Protein AF-A0A968SV00-F1 (afdb_monomer)

Radius of gyration: 32.68 Å; Cα contacts (8 Å, |Δi|>4): 936; chains: 1; bounding box: 78×50×106 Å

Mean predicted aligned error: 17.75 Å

pLDDT: mean 80.09, std 21.97, range [22.52, 98.06]

Foldseek 3Di:
DLLQLLLLLLVLLLQQQLQLVLCCLAVFLLVSLLVLLVQLLVLLVQQLVDPDPVSSSVSSSSNSNSVNNLVSVLVLLVLVDDPVCSVVSVVVVVLVVLVCLQVLLQVQLVLCVVPNSRSSNVSSVVSVVVSVCSVPPNDTSADNVRGDPDDRDRDSCPLQVLQPDDLLSVLLLLLLLLLLLLVLQCVSCVVVLCCVQPVDDSNNRSVLSNLLSVLLCCQQVPVQVVVCVPQHLLRLQLVLLLQLLVLLQVVLVDNHDVVNNVSSSSNSNSCSRNVVSSLVVSQVLDDPVSSVSNVSSSVSSSSVSSNNNNVVSVVCCVPVHSSVSSNSSSVSSVSSSVSSCVSCVQVVLVVVLVVVCVVVVAHWDDDPSHIDGPPFWDKDWDFDDDDPDDPDGDTDIDTDGDDDDPDDPDDDDDDDDDDDDDDDDDDDPPPPPPDPDPAQQDDQFDKDWDDWDWDQDPLGIWIWIWIQGPRRDTKIKTWFAQQQVDAAAEEEAEDECCCCPVVDLLDCRNVLVVVQSNVNVVVRGYMYIYHPQYPLNPDDVLNVQLVVVVVVPDASCRSCVVVVHHSHDDACSNVLNVCVVSNQQEHQYAFQAPVNVVRNVSNRRHHPHDHYRDDDRDPNHPRVVVCCVPPGVGD

Secondary structure (DSSP, 8-state):
-HHHHHHHHHHHHHHHHHHHHHHHHHH-HHHHHHHHHHHHHHHHHHHHT--SHHHHHHHHHHHHHH--HHHHHHHHHHHHS-TTTHHHHHHHHHHHHHHHHHHHHHHHHHHHTT-TTHHHHHHHHHHHHHHHHHHHT----S-GGGS--S-----TTGGGGGG---HHHHHHHHHHHHHHHHHHHHHHHHHHHHHHHH---HHHHHHHHHHHHHHHIIIIIIIHHHHHHHH-HHHHHHHHHHHHHHHHHHHTT-SSGGGHHHHHHHHHHHHHHHHHHHHHHHHTTS-HHHHHHHHHHHHHHHHHHHHHHHHHHHHHHHHH-TTHHHHHHHHHHHHHHHHHHHHHHHHHHHHHHHHHHHHTTS--EEETTEEE-TTS--EEE------SS-------EEE---S--------------------------------S-----PPPPP-EEEEEEEEEETTEEEEEEEEE-TT--EEEEEEES-TTSS--EEEEEE--HHHHTS--TTSSHHHHHHHHHHHHHHTSSEEEEEE--GGGGT-HHHHHHHHHHHTTT--HHHHHHHTT--S-----HHHHHHHHHTT--EEEEE-S-THHHHHHHHTT-EEEEEE-------TTTHHHHHHHHHHH---

Solvent-accessible surface area (backbone atoms only — not comparable to full-atom values): 33704 Å² total; per-residue (Å²): 108,67,13,53,54,53,12,42,22,34,46,30,24,48,59,29,40,36,40,49,52,36,45,21,44,46,73,20,31,45,63,44,36,45,50,17,34,50,35,36,21,52,15,22,44,43,39,35,68,43,89,48,70,65,43,40,49,51,16,39,36,43,25,11,51,22,56,41,43,64,62,35,51,52,49,38,48,54,61,74,36,54,86,89,46,33,67,61,52,53,46,52,54,52,52,52,51,42,49,47,52,19,49,49,36,35,51,35,11,58,36,36,74,81,34,81,43,44,30,30,44,52,51,18,51,54,29,51,50,50,39,53,45,47,72,77,70,53,70,76,58,53,57,82,89,77,36,56,85,70,83,72,47,62,66,60,64,65,34,54,64,48,61,71,68,58,74,46,56,51,23,44,52,49,16,53,46,31,39,44,24,25,50,32,14,46,69,61,41,45,65,59,35,39,29,76,76,62,71,44,54,62,47,56,48,7,52,52,37,24,50,50,20,53,38,35,47,49,24,51,71,48,45,36,74,63,44,42,84,75,61,35,44,69,54,37,21,48,51,12,26,50,44,23,14,52,30,29,43,49,60,45,67,62,91,50,73,76,61,50,56,64,36,47,46,40,32,30,44,8,48,36,34,16,55,60,23,48,50,48,61,60,49,75,75,41,61,80,91,49,35,63,44,36,51,48,13,49,52,52,54,51,41,50,21,40,30,48,13,12,36,54,25,38,55,36,29,77,73,72,32,66,44,46,40,33,40,50,23,11,51,34,18,44,50,14,30,50,33,36,49,51,25,47,55,65,50,43,62,52,51,55,50,54,48,50,29,61,73,62,79,39,82,60,49,70,63,99,88,45,77,47,67,79,87,75,73,60,74,53,79,65,88,75,86,75,74,100,84,70,100,71,88,80,88,58,85,45,83,65,83,92,74,98,68,98,72,84,79,83,77,84,85,83,85,86,83,84,84,87,86,92,85,87,79,75,91,75,82,73,76,76,75,76,74,79,82,78,80,68,70,50,83,67,48,68,66,41,84,75,50,75,47,80,43,81,50,100,57,46,71,28,43,36,34,38,29,28,40,86,85,70,47,68,30,39,38,38,35,22,72,60,41,58,82,54,72,18,42,31,32,80,39,62,37,40,66,57,19,66,74,67,62,38,60,63,51,62,57,24,65,47,49,56,52,46,49,39,50,30,45,75,67,45,32,8,37,38,36,45,37,79,32,27,57,46,45,64,30,64,69,52,40,53,52,29,48,58,39,33,77,74,71,39,52,80,58,56,20,26,51,77,69,75,41,71,87,66,61,69,79,53,50,60,58,38,30,52,32,50,74,61,56,35,53,44,28,30,35,46,44,37,54,56,66,62,54,58,46,31,46,35,51,61,34,42,76,79,39,80,37,80,66,84,74,87,77,48,95,65,17,41,65,58,53,48,48,38,36,78,75,60,63,30,112

Structure (mmCIF, N/CA/C/O backbone):
data_AF-A0A968SV00-F1
#
_entry.id   AF-A0A968SV00-F1
#
loop_
_atom_site.group_PDB
_atom_site.id
_atom_site.type_symbol
_atom_site.label_atom_id
_atom_site.label_alt_id
_atom_site.label_comp_id
_atom_site.label_asym_id
_atom_site.label_entity_id
_atom_site.label_seq_id
_atom_site.pdbx_PDB_ins_code
_atom_site.Cartn_x
_atom_site.Cartn_y
_atom_site.Cartn_z
_atom_site.occupancy
_atom_site.B_iso_or_equiv
_atom_site.auth_seq_id
_atom_site.auth_comp_id
_atom_site.auth_asym_id
_atom_site.auth_atom_id
_atom_site.pdbx_PDB_model_num
ATOM 1 N N . MET A 1 1 ? 19.366 12.261 -17.618 1.00 84.19 1 MET A N 1
ATOM 2 C CA . MET A 1 1 ? 18.112 12.458 -18.415 1.00 84.19 1 MET A CA 1
ATOM 3 C C . MET A 1 1 ? 17.084 11.334 -18.257 1.00 84.19 1 MET A C 1
ATOM 5 O O . MET A 1 1 ? 15.920 11.639 -18.031 1.00 84.19 1 MET A O 1
ATOM 9 N N . VAL A 1 2 ? 17.477 10.057 -18.345 1.00 86.94 2 VAL A N 1
ATOM 10 C CA . VAL A 1 2 ? 16.567 8.893 -18.211 1.00 86.94 2 VAL A CA 1
ATOM 11 C C . VAL A 1 2 ? 15.715 8.939 -16.932 1.00 86.94 2 VAL A C 1
ATOM 13 O O . VAL A 1 2 ? 14.508 8.701 -16.981 1.00 86.94 2 VAL A O 1
ATOM 16 N N . GLY A 1 3 ? 16.311 9.345 -15.805 1.00 90.25 3 GLY A N 1
ATOM 17 C CA . GLY A 1 3 ? 15.590 9.536 -14.542 1.00 90.25 3 GLY A CA 1
ATOM 18 C C . GLY A 1 3 ? 14.459 10.572 -14.611 1.00 90.25 3 GLY A C 1
ATOM 19 O O . GLY A 1 3 ? 13.399 10.350 -14.037 1.00 90.25 3 GLY A O 1
ATOM 20 N N . LEU A 1 4 ? 14.630 11.664 -15.368 1.00 92.38 4 LEU A N 1
ATOM 21 C CA . LEU A 1 4 ? 13.590 12.689 -15.549 1.00 92.38 4 LEU A CA 1
ATOM 22 C C . LEU A 1 4 ? 12.418 12.168 -16.389 1.00 92.38 4 LEU A C 1
ATOM 24 O O . LEU A 1 4 ? 11.268 12.430 -16.054 1.00 92.38 4 LEU A O 1
ATOM 28 N N . ILE A 1 5 ? 12.700 11.402 -17.448 1.00 92.12 5 ILE A N 1
ATOM 29 C CA . ILE A 1 5 ? 11.658 10.778 -18.280 1.00 92.12 5 ILE A CA 1
ATOM 30 C C . ILE A 1 5 ? 10.874 9.748 -17.457 1.00 92.12 5 ILE A C 1
ATOM 32 O O . ILE A 1 5 ? 9.647 9.740 -17.488 1.00 92.12 5 ILE A O 1
ATOM 36 N N . SER A 1 6 ? 11.567 8.931 -16.660 1.00 89.94 6 SER A N 1
ATOM 37 C CA . SER A 1 6 ? 10.924 7.952 -15.772 1.00 89.94 6 SER A CA 1
ATOM 38 C C . SER A 1 6 ? 10.020 8.635 -14.735 1.00 89.94 6 SER A C 1
ATOM 40 O O . SER A 1 6 ? 8.899 8.195 -14.487 1.00 89.94 6 SER A O 1
ATOM 42 N N . ALA A 1 7 ? 10.476 9.757 -14.172 1.00 94.19 7 ALA A N 1
ATOM 43 C CA . ALA A 1 7 ? 9.696 10.548 -13.226 1.00 94.19 7 ALA A CA 1
ATOM 44 C C . ALA A 1 7 ? 8.492 11.251 -13.871 1.00 94.19 7 ALA A C 1
ATOM 46 O O . ALA A 1 7 ? 7.467 11.418 -13.211 1.00 94.19 7 ALA A O 1
ATOM 47 N N . LEU A 1 8 ? 8.585 11.637 -15.150 1.00 95.44 8 LEU A N 1
ATOM 48 C CA . LEU A 1 8 ? 7.482 12.255 -15.888 1.00 95.44 8 LEU A CA 1
ATOM 49 C C . LEU A 1 8 ? 6.269 11.322 -15.971 1.00 95.44 8 LEU A C 1
ATOM 51 O O . LEU A 1 8 ? 5.153 11.772 -15.714 1.00 95.44 8 LEU A O 1
ATOM 55 N N . TYR A 1 9 ? 6.487 10.033 -16.256 1.00 92.69 9 TYR A N 1
ATOM 56 C CA . TYR A 1 9 ? 5.425 9.021 -16.227 1.00 92.69 9 TYR A CA 1
ATOM 57 C C . TYR A 1 9 ? 4.714 9.005 -14.867 1.00 92.69 9 TYR A C 1
ATOM 59 O O . TYR A 1 9 ? 3.499 9.196 -14.788 1.00 92.69 9 TYR A O 1
ATOM 67 N N . ALA A 1 10 ? 5.486 8.843 -13.786 1.00 92.56 10 ALA A N 1
ATOM 68 C CA . ALA A 1 10 ? 4.953 8.740 -12.430 1.00 92.56 10 ALA A CA 1
ATOM 69 C C . ALA A 1 10 ? 4.237 10.026 -11.984 1.00 92.56 10 ALA A C 1
ATOM 71 O O . ALA A 1 10 ? 3.213 9.962 -11.306 1.00 92.56 10 ALA A O 1
ATOM 72 N N . LEU A 1 11 ? 4.740 11.195 -12.393 1.00 93.94 11 LEU A N 1
ATOM 73 C CA . LEU A 1 11 ? 4.133 12.492 -12.101 1.00 93.94 11 LEU A CA 1
ATOM 74 C C . LEU A 1 11 ? 2.782 12.649 -12.801 1.00 93.94 11 LEU A C 1
ATOM 76 O O . LEU A 1 11 ? 1.798 13.029 -12.165 1.00 93.94 11 LEU A O 1
ATOM 80 N N . MET A 1 12 ? 2.724 12.339 -14.097 1.00 95.06 12 MET A N 1
ATOM 81 C CA . MET A 1 12 ? 1.482 12.409 -14.865 1.00 95.06 12 MET A CA 1
ATOM 82 C C . MET A 1 12 ? 0.443 11.423 -14.330 1.00 95.06 12 MET A C 1
ATOM 84 O O . MET A 1 12 ? -0.716 11.797 -14.145 1.00 95.06 12 MET A O 1
ATOM 88 N N . GLN A 1 13 ? 0.869 10.208 -13.976 1.00 91.88 13 GLN A N 1
ATOM 89 C CA . GLN A 1 13 ? 0.007 9.213 -13.344 1.00 91.88 13 GLN A CA 1
ATOM 90 C C . GLN A 1 13 ? -0.505 9.681 -11.976 1.00 91.88 13 GLN A C 1
ATOM 92 O O . GLN A 1 13 ? -1.695 9.553 -11.695 1.00 91.88 13 GLN A O 1
ATOM 97 N N . PHE A 1 14 ? 0.353 10.266 -11.137 1.00 89.44 14 PHE A N 1
ATOM 98 C CA . PHE A 1 14 ? -0.031 10.786 -9.822 1.00 89.44 14 PHE A CA 1
ATOM 99 C C . PHE A 1 14 ? -1.095 11.890 -9.914 1.00 89.44 14 PHE A C 1
ATOM 101 O O . PHE A 1 14 ? -2.036 11.907 -9.120 1.00 89.44 14 PHE A O 1
ATOM 108 N N . ILE A 1 15 ? -0.982 12.782 -10.904 1.00 90.19 15 ILE A N 1
ATOM 109 C CA . ILE A 1 15 ? -1.956 13.857 -11.147 1.00 90.19 15 ILE A CA 1
ATOM 110 C C . ILE A 1 15 ? -3.265 13.299 -11.728 1.00 90.19 15 ILE A C 1
ATOM 112 O O . ILE A 1 15 ? -4.352 13.718 -11.325 1.00 90.19 15 ILE A O 1
ATOM 116 N N . ALA A 1 16 ? -3.186 12.353 -12.668 1.00 91.62 16 ALA A N 1
ATOM 117 C CA . ALA A 1 16 ? -4.355 11.836 -13.378 1.00 91.62 16 ALA A CA 1
ATOM 118 C C . ALA A 1 16 ? -5.149 10.779 -12.584 1.00 91.62 16 ALA A C 1
ATOM 120 O O . ALA A 1 16 ? -6.364 10.665 -12.767 1.00 91.62 16 ALA A O 1
ATOM 121 N N . ALA A 1 17 ? -4.505 10.033 -11.679 1.00 88.06 17 ALA A N 1
ATOM 122 C CA . ALA A 1 17 ? -5.105 8.893 -10.980 1.00 88.06 17 ALA A CA 1
ATOM 123 C C . ALA A 1 17 ? -6.422 9.202 -10.230 1.00 88.06 17 ALA A C 1
ATOM 125 O O . ALA A 1 17 ? -7.372 8.435 -10.411 1.00 88.06 17 ALA A O 1
ATOM 126 N N . PRO A 1 18 ? -6.561 10.299 -9.448 1.00 86.62 18 PRO A N 1
ATOM 127 C CA . PRO A 1 18 ? -7.830 10.625 -8.778 1.00 86.62 18 PRO A CA 1
ATOM 128 C C . PRO A 1 18 ? -8.979 10.849 -9.769 1.00 86.62 18 PRO A C 1
ATOM 130 O O . PRO A 1 18 ? -10.105 10.381 -9.564 1.00 86.62 18 PRO A O 1
ATOM 133 N N . THR A 1 19 ? -8.665 11.513 -10.883 1.00 90.88 19 THR A N 1
ATOM 134 C CA . THR A 1 19 ? -9.620 11.804 -11.953 1.00 90.88 19 THR A CA 1
ATOM 135 C C . THR A 1 19 ? -10.058 10.517 -12.641 1.00 90.88 19 THR A C 1
ATOM 137 O O . THR A 1 19 ? -11.257 10.298 -12.801 1.00 90.88 19 THR A O 1
ATOM 140 N N . ILE A 1 20 ? -9.120 9.628 -12.987 1.00 91.06 20 ILE A N 1
ATOM 141 C CA . ILE A 1 20 ? -9.432 8.331 -13.606 1.00 91.06 20 ILE A CA 1
ATOM 142 C C . ILE A 1 20 ? -10.271 7.455 -12.667 1.00 91.06 20 ILE A C 1
ATOM 144 O O . ILE A 1 20 ? -11.261 6.869 -13.106 1.00 91.06 20 ILE A O 1
ATOM 148 N N . GLY A 1 21 ? -9.934 7.408 -11.374 1.00 88.44 21 GLY A N 1
ATOM 149 C CA . GLY A 1 21 ? -10.729 6.689 -10.373 1.00 88.44 21 GLY A CA 1
ATOM 150 C C . GLY A 1 21 ? -12.166 7.212 -10.297 1.00 88.44 21 GLY A C 1
ATOM 151 O O . GLY A 1 21 ? -13.117 6.443 -10.411 1.00 88.44 21 GLY A O 1
ATOM 152 N N . SER A 1 22 ? -12.329 8.536 -10.236 1.00 88.69 22 SER A N 1
ATOM 153 C CA . SER A 1 22 ? -13.651 9.175 -10.205 1.00 88.69 22 SER A CA 1
ATOM 154 C C . SER A 1 22 ? -14.448 8.953 -11.496 1.00 88.69 22 SER A C 1
ATOM 156 O O . SER A 1 22 ? -15.664 8.757 -11.456 1.00 88.69 22 SER A O 1
ATOM 158 N N . LEU A 1 23 ? -13.780 8.969 -12.654 1.00 92.12 23 LEU A N 1
ATOM 159 C CA . LEU A 1 23 ? -14.398 8.634 -13.939 1.00 92.12 23 LEU A CA 1
ATOM 160 C C . LEU A 1 23 ? -14.860 7.175 -13.960 1.00 92.12 23 LEU A C 1
ATOM 162 O O . LEU A 1 23 ? -15.952 6.897 -14.451 1.00 92.12 23 LEU A O 1
ATOM 166 N N . SER A 1 24 ? -14.067 6.264 -13.397 1.00 93.19 24 SER A N 1
ATOM 167 C CA . SER A 1 24 ? -14.391 4.839 -13.278 1.00 93.19 24 SER A CA 1
ATOM 168 C C . SER A 1 24 ? -15.614 4.606 -12.386 1.00 93.19 24 SER A C 1
ATOM 170 O O . SER A 1 24 ? -16.513 3.851 -12.756 1.00 93.19 24 SER A O 1
ATOM 172 N N . ASP A 1 25 ? -15.719 5.327 -11.265 1.00 89.94 25 ASP A N 1
ATOM 173 C CA . ASP A 1 25 ? -16.900 5.280 -10.389 1.00 89.94 25 ASP A CA 1
ATOM 174 C C . ASP A 1 25 ? -18.167 5.834 -11.067 1.00 89.94 25 ASP A C 1
ATOM 176 O O . ASP A 1 25 ? -19.283 5.422 -10.746 1.00 89.94 25 ASP A O 1
ATOM 180 N N . ARG A 1 26 ? -18.014 6.778 -12.005 1.00 92.00 26 ARG A N 1
ATOM 181 C CA . ARG A 1 26 ? -19.135 7.464 -12.666 1.00 92.00 26 ARG A CA 1
ATOM 182 C C . ARG A 1 26 ? -19.613 6.774 -13.941 1.00 92.00 26 ARG A C 1
ATOM 184 O O . ARG A 1 26 ? -20.815 6.722 -14.197 1.00 92.00 26 ARG A O 1
ATOM 191 N N . PHE A 1 27 ? -18.692 6.293 -14.770 1.00 92.38 27 PHE A N 1
ATOM 192 C CA . PHE A 1 27 ? -18.988 5.740 -16.096 1.00 92.38 27 PHE A CA 1
ATOM 193 C C . PHE A 1 27 ? -18.920 4.210 -16.151 1.00 92.38 27 PHE A C 1
ATOM 195 O O . PHE A 1 27 ? -19.385 3.630 -17.134 1.00 92.38 27 PHE A O 1
ATOM 202 N N . GLY A 1 28 ? -18.440 3.565 -15.086 1.00 92.44 28 GLY A N 1
ATOM 203 C CA . GLY A 1 28 ? -18.233 2.122 -15.014 1.00 92.44 28 GLY A CA 1
ATOM 204 C C . GLY A 1 28 ? -16.760 1.744 -15.157 1.00 92.44 28 GLY A C 1
ATOM 205 O O . GLY A 1 28 ? -15.958 2.495 -15.724 1.00 92.44 28 GLY A O 1
ATOM 206 N N . ARG A 1 29 ? -16.400 0.560 -14.648 1.00 94.00 29 ARG A N 1
ATOM 207 C CA . ARG A 1 29 ? -15.005 0.098 -14.621 1.00 94.00 29 ARG A CA 1
ATOM 208 C C . ARG A 1 29 ? -14.516 -0.241 -16.018 1.00 94.00 29 ARG A C 1
ATOM 210 O O . ARG A 1 29 ? -13.414 0.145 -16.401 1.00 94.00 29 ARG A O 1
ATOM 217 N N . ARG A 1 30 ? -15.344 -0.945 -16.795 1.00 95.50 30 ARG A N 1
ATOM 218 C CA . ARG A 1 30 ? -14.962 -1.462 -18.115 1.00 95.50 30 ARG A CA 1
ATOM 219 C C . ARG A 1 30 ? -14.674 -0.344 -19.136 1.00 95.50 30 ARG A C 1
ATOM 221 O O . ARG A 1 30 ? -13.604 -0.394 -19.740 1.00 95.50 30 ARG A O 1
ATOM 228 N N . PRO A 1 31 ? -15.544 0.666 -19.347 1.00 95.31 31 PRO A N 1
ATOM 229 C CA . PRO A 1 31 ? -15.284 1.744 -20.302 1.00 95.31 31 PRO A CA 1
ATOM 230 C C . PRO A 1 31 ? -14.005 2.520 -19.995 1.00 95.31 31 PRO A C 1
ATOM 232 O O . PRO A 1 31 ? -13.242 2.835 -20.904 1.00 95.31 31 PRO A O 1
ATOM 235 N N . VAL A 1 32 ? -13.747 2.795 -18.714 1.00 95.69 32 VAL A N 1
ATOM 236 C CA . VAL A 1 32 ? -12.552 3.537 -18.297 1.00 95.69 32 VAL A CA 1
ATOM 237 C C . VAL A 1 32 ? -11.294 2.686 -18.441 1.00 95.69 32 VAL A C 1
ATOM 239 O O . VAL A 1 32 ? -10.287 3.189 -18.929 1.00 95.69 32 VAL A O 1
ATOM 242 N N . LEU A 1 33 ? -11.358 1.388 -18.125 1.00 95.00 33 LEU A N 1
ATOM 243 C CA . LEU A 1 33 ? -10.251 0.462 -18.369 1.00 95.00 33 LEU A CA 1
ATOM 244 C C . LEU A 1 33 ? -9.869 0.412 -19.859 1.00 95.00 33 LEU A C 1
ATOM 246 O O . LEU A 1 33 ? -8.690 0.488 -20.195 1.00 95.00 33 LEU A O 1
ATOM 250 N N . LEU A 1 34 ? -10.860 0.326 -20.752 1.00 96.81 34 LEU A N 1
ATOM 251 C CA . LEU A 1 34 ? -10.643 0.327 -22.202 1.00 96.81 34 LEU A CA 1
ATOM 252 C C . LEU A 1 34 ? -10.073 1.658 -22.706 1.00 96.81 34 LEU A C 1
ATOM 254 O O . LEU A 1 34 ? -9.193 1.653 -23.564 1.00 96.81 34 LEU A O 1
ATOM 258 N N . LEU A 1 35 ? -10.535 2.784 -22.157 1.00 96.50 35 LEU A N 1
ATOM 259 C CA . LEU A 1 35 ? -9.995 4.107 -22.473 1.00 96.50 35 LEU A CA 1
ATOM 260 C C . LEU A 1 35 ? -8.520 4.226 -22.062 1.00 96.50 35 LEU A C 1
ATOM 262 O O . LEU A 1 35 ? -7.708 4.707 -22.849 1.00 96.50 35 LEU A O 1
ATOM 266 N N . CYS A 1 36 ? -8.166 3.752 -20.863 1.00 96.44 36 CYS A N 1
ATOM 267 C CA . CYS A 1 36 ? -6.780 3.696 -20.397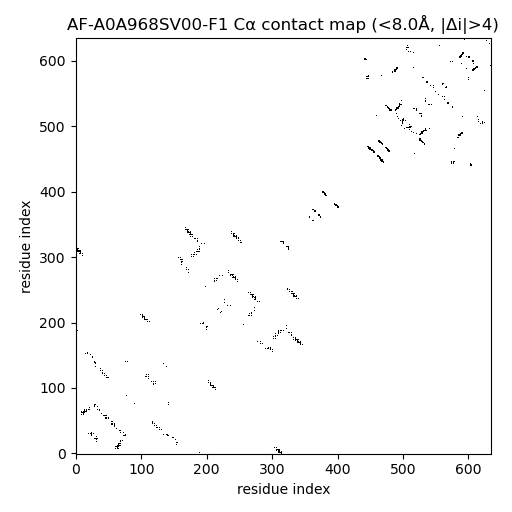 1.00 96.44 36 CYS A CA 1
ATOM 268 C C . CYS A 1 36 ? -5.906 2.843 -21.325 1.00 96.44 36 CYS A C 1
ATOM 270 O O . CYS A 1 36 ? -4.853 3.300 -21.761 1.00 96.44 36 CYS A O 1
ATOM 272 N N . LEU A 1 37 ? -6.370 1.644 -21.698 1.00 96.31 37 LEU A N 1
ATOM 273 C CA . LEU A 1 37 ? -5.648 0.762 -22.623 1.00 96.31 37 LEU A CA 1
ATOM 274 C C . LEU A 1 37 ? -5.472 1.381 -24.017 1.00 96.31 37 LEU A C 1
ATOM 276 O O . LEU A 1 37 ? -4.407 1.230 -24.614 1.00 96.31 37 LEU A O 1
ATOM 280 N N . ALA A 1 38 ? -6.483 2.088 -24.532 1.00 97.25 38 ALA A N 1
ATOM 281 C CA . ALA A 1 38 ? -6.382 2.818 -25.797 1.00 97.25 38 ALA A CA 1
ATOM 282 C C . ALA A 1 38 ? -5.340 3.941 -25.717 1.00 97.25 38 ALA A C 1
ATOM 284 O O . ALA A 1 38 ? -4.516 4.080 -26.619 1.00 97.25 38 ALA A O 1
ATOM 285 N N . GLY A 1 39 ? -5.331 4.684 -24.609 1.00 97.06 39 GLY A N 1
ATOM 286 C CA . GLY A 1 39 ? -4.310 5.682 -24.305 1.00 97.06 39 GLY A CA 1
ATOM 287 C C . GLY A 1 39 ? -2.893 5.114 -24.308 1.00 97.06 39 GLY A C 1
ATOM 288 O O . GLY A 1 39 ? -2.036 5.613 -25.035 1.00 97.06 39 GLY A O 1
ATOM 289 N N . THR A 1 40 ? -2.679 4.016 -23.581 1.00 95.75 40 THR A N 1
ATOM 290 C CA . THR A 1 40 ? -1.401 3.292 -23.534 1.00 95.75 40 THR A CA 1
ATOM 291 C C . THR A 1 40 ? -0.987 2.761 -24.910 1.00 95.75 40 THR A C 1
ATOM 293 O O . THR A 1 40 ? 0.174 2.884 -25.297 1.00 95.75 40 THR A O 1
ATOM 296 N N . ALA A 1 41 ? -1.920 2.221 -25.703 1.00 97.56 41 ALA A N 1
ATOM 297 C CA . ALA A 1 41 ? -1.629 1.780 -27.068 1.00 97.56 41 ALA A CA 1
ATOM 298 C C . ALA A 1 41 ? -1.160 2.948 -27.952 1.00 97.56 41 ALA A C 1
ATOM 300 O O . ALA A 1 41 ? -0.138 2.835 -28.631 1.00 97.56 41 ALA A O 1
ATOM 301 N N . CYS A 1 42 ? -1.862 4.086 -27.910 1.00 98.00 42 CYS A N 1
ATOM 302 C CA . CYS A 1 42 ? -1.456 5.298 -28.620 1.00 98.00 42 CYS A CA 1
ATOM 303 C C . CYS A 1 42 ? -0.082 5.792 -28.155 1.00 98.00 42 CYS A C 1
ATOM 305 O O . CYS A 1 42 ? 0.763 6.096 -28.993 1.00 98.00 42 CYS A O 1
ATOM 307 N N . ALA A 1 43 ? 0.167 5.827 -26.846 1.00 97.75 43 ALA A N 1
ATOM 308 C CA . ALA A 1 43 ? 1.447 6.241 -26.288 1.00 97.75 43 ALA A CA 1
ATOM 309 C C . ALA A 1 43 ? 2.609 5.371 -26.783 1.00 97.75 43 ALA A C 1
ATOM 311 O O . ALA A 1 43 ? 3.619 5.905 -27.239 1.00 97.75 43 ALA A O 1
ATOM 312 N N . TYR A 1 44 ? 2.454 4.046 -26.784 1.00 97.44 44 TYR A N 1
ATOM 313 C CA . TYR A 1 44 ? 3.484 3.143 -27.296 1.00 97.44 44 TYR A CA 1
ATOM 314 C C . TYR A 1 44 ? 3.696 3.248 -28.812 1.00 97.44 44 TYR A C 1
ATOM 316 O O . TYR A 1 44 ? 4.831 3.129 -29.269 1.00 97.44 44 TYR A O 1
ATOM 324 N N . ILE A 1 45 ? 2.649 3.519 -29.599 1.00 97.75 45 ILE A N 1
ATOM 325 C CA . ILE A 1 45 ? 2.799 3.805 -31.037 1.00 97.75 45 ILE A CA 1
ATOM 326 C C . ILE A 1 45 ? 3.615 5.085 -31.237 1.00 97.75 45 ILE A C 1
ATOM 328 O O . ILE A 1 45 ? 4.562 5.090 -32.021 1.00 97.75 45 ILE A O 1
ATOM 332 N N . VAL A 1 46 ? 3.287 6.153 -30.504 1.00 97.62 46 VAL A N 1
ATOM 333 C CA . VAL A 1 46 ? 4.039 7.417 -30.557 1.00 97.62 46 VAL A CA 1
ATOM 334 C C . VAL A 1 46 ? 5.491 7.200 -30.125 1.00 97.62 46 VAL A C 1
ATOM 336 O O . VAL A 1 46 ? 6.392 7.719 -30.775 1.00 97.62 46 VAL A O 1
ATOM 339 N N . LEU A 1 47 ? 5.733 6.387 -29.091 1.00 97.00 47 LEU A N 1
ATOM 340 C CA . LEU A 1 47 ? 7.081 6.031 -28.643 1.00 97.00 47 LEU A CA 1
ATOM 341 C C . LEU A 1 47 ? 7.867 5.269 -29.719 1.00 97.00 47 LEU A C 1
ATOM 343 O O . LEU A 1 47 ? 9.038 5.560 -29.935 1.00 97.00 47 LEU A O 1
ATOM 347 N N . GLY A 1 48 ? 7.236 4.314 -30.407 1.00 96.25 48 GLY A N 1
ATOM 348 C CA . GLY A 1 48 ? 7.869 3.554 -31.490 1.00 96.25 48 GLY A CA 1
ATOM 349 C C . GLY A 1 48 ? 8.191 4.399 -32.725 1.00 96.25 48 GLY A C 1
ATOM 350 O O . GLY A 1 48 ? 9.130 4.089 -33.452 1.00 96.25 48 GLY A O 1
ATOM 351 N N . LEU A 1 49 ? 7.444 5.482 -32.944 1.00 96.31 49 LEU A N 1
ATOM 352 C CA . LEU A 1 49 ? 7.686 6.462 -34.006 1.00 96.31 49 LEU A CA 1
ATOM 353 C C . LEU A 1 49 ? 8.613 7.608 -33.572 1.00 96.31 49 LEU A C 1
ATOM 355 O O . LEU A 1 49 ? 8.866 8.513 -34.365 1.00 96.31 49 LEU A O 1
ATOM 359 N N . ALA A 1 50 ? 9.084 7.612 -32.323 1.00 96.00 50 ALA A N 1
ATOM 360 C CA . ALA A 1 50 ? 9.801 8.748 -31.777 1.00 96.00 50 ALA A CA 1
ATOM 361 C C . ALA A 1 50 ? 11.207 8.894 -32.378 1.00 96.00 50 ALA A C 1
ATOM 363 O O . ALA A 1 50 ? 12.056 8.017 -32.242 1.00 96.00 50 ALA A O 1
ATOM 364 N N . ASP A 1 51 ? 11.465 10.052 -32.981 1.00 94.75 51 ASP A N 1
ATOM 365 C CA . ASP A 1 51 ? 12.758 10.465 -33.543 1.00 94.75 51 ASP A CA 1
ATOM 366 C C . ASP A 1 51 ? 13.437 11.579 -32.724 1.00 94.75 51 ASP A C 1
ATOM 368 O O . ASP A 1 51 ? 14.556 12.004 -33.012 1.00 94.75 51 ASP A O 1
ATOM 372 N N . SER A 1 52 ? 12.757 12.065 -31.687 1.00 94.81 52 SER A N 1
ATOM 373 C CA . SER A 1 52 ? 13.177 13.200 -30.879 1.00 94.81 52 SER A CA 1
ATOM 374 C C . SER A 1 52 ? 12.807 13.007 -29.412 1.00 94.81 52 SER A C 1
ATOM 376 O O . SER A 1 52 ? 11.816 12.366 -29.058 1.00 94.81 52 SER A O 1
ATOM 378 N N . LEU A 1 53 ? 13.596 13.623 -28.530 1.00 93.12 53 LEU A N 1
ATOM 379 C CA . LEU A 1 53 ? 13.382 13.564 -27.084 1.00 93.12 53 LEU A CA 1
ATOM 380 C C . LEU A 1 53 ? 12.004 14.098 -26.669 1.00 93.12 53 LEU A C 1
ATOM 382 O O . LEU A 1 53 ? 11.388 13.568 -25.747 1.00 93.12 53 LEU A O 1
ATOM 386 N N . LEU A 1 54 ? 11.521 15.144 -27.345 1.00 93.94 54 LEU A N 1
ATOM 387 C CA . LEU A 1 54 ? 10.207 15.715 -27.069 1.00 93.94 54 LEU A CA 1
ATOM 388 C C . LEU A 1 54 ? 9.099 14.700 -27.358 1.00 93.94 54 LEU A C 1
ATOM 390 O O . LEU A 1 54 ? 8.178 14.568 -26.558 1.00 93.94 54 LEU A O 1
ATOM 394 N N . LEU A 1 55 ? 9.206 13.954 -28.460 1.00 95.56 55 LEU A N 1
ATOM 395 C CA . LEU A 1 55 ? 8.211 12.954 -28.827 1.00 95.56 55 LEU A CA 1
ATOM 396 C C . LEU A 1 55 ? 8.214 11.765 -27.852 1.00 95.56 55 LEU A C 1
ATOM 398 O O . LEU A 1 55 ? 7.144 11.301 -27.462 1.00 95.56 55 LEU A O 1
ATOM 402 N N . ILE A 1 56 ? 9.392 11.361 -27.355 1.00 96.00 56 ILE A N 1
ATOM 403 C CA . ILE A 1 56 ? 9.513 10.395 -26.247 1.00 96.00 56 ILE A CA 1
ATOM 404 C C . ILE A 1 56 ? 8.822 10.934 -24.988 1.00 96.00 56 ILE A C 1
ATOM 406 O O . ILE A 1 56 ? 8.019 10.233 -24.376 1.00 96.00 56 ILE A O 1
ATOM 410 N N . ALA A 1 57 ? 9.096 12.182 -24.600 1.00 96.56 57 ALA A N 1
ATOM 411 C CA . ALA A 1 57 ? 8.495 12.786 -23.413 1.00 96.56 57 ALA A CA 1
ATOM 412 C C . ALA A 1 57 ? 6.964 12.895 -23.529 1.00 96.56 57 ALA A C 1
ATOM 414 O O . ALA A 1 57 ? 6.261 12.626 -22.557 1.00 96.56 57 ALA A O 1
ATOM 415 N N . LEU A 1 58 ? 6.443 13.234 -24.713 1.00 96.81 58 LEU A N 1
ATOM 416 C CA . LEU A 1 58 ? 5.005 13.276 -24.988 1.00 96.81 58 LEU A CA 1
ATOM 417 C C . LEU A 1 58 ? 4.365 11.887 -24.921 1.00 96.81 58 LEU A C 1
ATOM 419 O O . LEU A 1 58 ? 3.309 11.748 -24.309 1.00 96.81 58 LEU A O 1
ATOM 423 N N . ALA A 1 59 ? 5.005 10.864 -25.495 1.00 97.31 59 ALA A N 1
ATOM 424 C CA . ALA A 1 59 ? 4.539 9.482 -25.394 1.00 97.31 59 ALA A CA 1
ATOM 425 C C . ALA A 1 59 ? 4.461 9.025 -23.931 1.00 97.31 59 ALA A C 1
ATOM 427 O O . ALA A 1 59 ? 3.438 8.512 -23.486 1.00 97.31 59 ALA A O 1
ATOM 428 N N . VAL A 1 60 ? 5.517 9.279 -23.158 1.00 96.00 60 VAL A N 1
ATOM 429 C CA . VAL A 1 60 ? 5.599 8.906 -21.740 1.00 96.00 60 VAL A CA 1
ATOM 430 C C . VAL A 1 60 ? 4.586 9.675 -20.886 1.00 96.00 60 VAL A C 1
ATOM 432 O O . VAL A 1 60 ? 3.961 9.097 -19.998 1.00 96.00 60 VAL A O 1
ATOM 435 N N . ALA A 1 61 ? 4.385 10.966 -21.162 1.00 97.06 61 ALA A N 1
ATOM 436 C CA . ALA A 1 61 ? 3.370 11.763 -20.484 1.00 97.06 61 ALA A CA 1
ATOM 437 C C . ALA A 1 61 ? 1.954 11.265 -20.800 1.00 97.06 61 ALA A C 1
ATOM 439 O O . ALA A 1 61 ? 1.135 11.164 -19.887 1.00 97.06 61 ALA A O 1
ATOM 440 N N . LEU A 1 62 ? 1.678 10.927 -22.065 1.00 97.06 62 LEU A N 1
ATOM 441 C CA . LEU A 1 62 ? 0.398 10.364 -22.484 1.00 97.06 62 LEU A CA 1
ATOM 442 C C . LEU A 1 62 ? 0.119 9.046 -21.757 1.00 97.06 62 LEU A C 1
ATOM 444 O O . LEU A 1 62 ? -0.949 8.918 -21.163 1.00 97.06 62 LEU A O 1
ATOM 448 N N . ASP A 1 63 ? 1.087 8.124 -21.732 1.00 96.00 63 ASP A N 1
ATOM 449 C CA . ASP A 1 63 ? 0.932 6.851 -21.020 1.00 96.00 63 ASP A CA 1
ATOM 450 C C . ASP A 1 63 ? 0.709 7.065 -19.519 1.00 96.00 63 ASP A C 1
ATOM 452 O O . ASP A 1 63 ? -0.174 6.448 -18.930 1.00 96.00 63 ASP A O 1
ATOM 456 N N . GLY A 1 64 ? 1.433 8.005 -18.901 1.00 94.50 64 GLY A N 1
ATOM 457 C CA . GLY A 1 64 ? 1.233 8.372 -17.498 1.00 94.50 64 GLY A CA 1
ATOM 458 C C . GLY A 1 64 ? -0.179 8.902 -17.221 1.00 94.50 64 GLY A C 1
ATOM 459 O O . GLY A 1 64 ? -0.832 8.442 -16.284 1.00 94.50 64 GLY A O 1
ATOM 460 N N . ILE A 1 65 ? -0.695 9.810 -18.061 1.00 95.31 65 ILE A N 1
ATOM 461 C CA . ILE A 1 65 ? -2.067 10.343 -17.949 1.00 95.31 65 ILE A CA 1
ATOM 462 C C . ILE A 1 65 ? -3.103 9.223 -18.075 1.00 95.31 65 ILE A C 1
ATOM 464 O O . ILE A 1 65 ? -4.133 9.261 -17.401 1.00 95.31 65 ILE A O 1
ATOM 468 N N . THR A 1 66 ? -2.847 8.223 -18.918 1.00 94.50 66 THR A N 1
ATOM 469 C CA . THR A 1 66 ? -3.767 7.101 -19.143 1.00 94.50 66 THR A CA 1
ATOM 470 C C . THR A 1 66 ? -3.458 5.874 -18.285 1.00 94.50 66 THR A C 1
ATOM 472 O O . THR A 1 66 ? -4.206 4.900 -18.332 1.00 94.50 66 THR A O 1
ATOM 475 N N . GLY A 1 67 ? -2.444 5.941 -17.417 1.00 86.31 67 GLY A N 1
ATOM 476 C CA . GLY A 1 67 ? -1.904 4.850 -16.595 1.00 86.31 67 GLY A CA 1
ATOM 477 C C . GLY A 1 67 ? -2.789 4.392 -15.428 1.00 86.31 67 GLY A C 1
ATOM 478 O O . GLY A 1 67 ? -2.293 3.891 -14.417 1.00 86.31 67 GLY A O 1
ATOM 479 N N . GLY A 1 68 ? -4.110 4.562 -15.526 1.00 83.38 68 GLY A N 1
ATOM 480 C CA . GLY A 1 68 ? -5.092 4.148 -14.518 1.00 83.38 68 GLY A CA 1
ATOM 481 C C . GLY A 1 68 ? -5.543 2.688 -14.612 1.00 83.38 68 GLY A C 1
ATOM 482 O O . GLY A 1 68 ? -6.453 2.284 -13.880 1.00 83.38 68 GLY A O 1
ATOM 483 N N . THR A 1 69 ? -4.924 1.888 -15.485 1.00 88.50 69 THR A N 1
ATOM 484 C CA . THR A 1 69 ? -5.283 0.483 -15.741 1.00 88.50 69 THR A CA 1
ATOM 485 C C . THR A 1 69 ? -5.216 -0.366 -14.473 1.00 88.50 69 THR A C 1
ATOM 487 O O . THR A 1 69 ? -6.168 -1.077 -14.164 1.00 88.50 69 THR A O 1
ATOM 490 N N . ASN A 1 70 ? -4.143 -0.240 -13.682 1.00 84.69 70 ASN A N 1
ATOM 491 C CA . ASN A 1 70 ? -3.965 -1.024 -12.454 1.00 84.69 70 ASN A CA 1
ATOM 492 C C . ASN A 1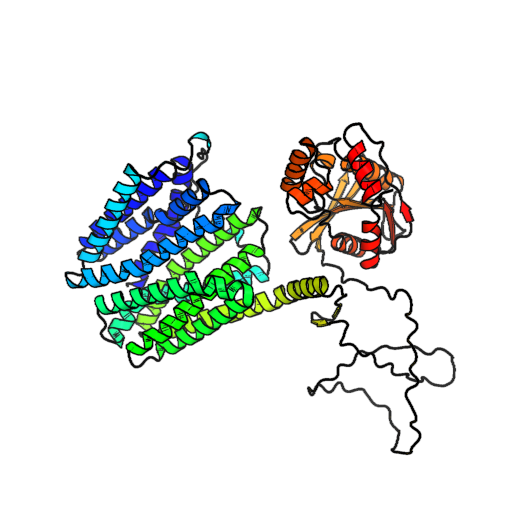 70 ? -5.026 -0.698 -11.395 1.00 84.69 70 ASN A C 1
ATOM 494 O O . ASN A 1 70 ? -5.646 -1.607 -10.848 1.00 84.69 70 ASN A O 1
ATOM 498 N N . ALA A 1 71 ? -5.271 0.589 -11.134 1.00 83.50 71 ALA A N 1
ATOM 499 C CA . ALA A 1 71 ? -6.270 1.019 -10.156 1.00 83.50 71 ALA A CA 1
ATOM 500 C C . ALA A 1 71 ? -7.688 0.596 -10.577 1.00 83.50 71 ALA A C 1
ATOM 502 O O . ALA A 1 71 ? -8.454 0.079 -9.765 1.00 83.50 71 ALA A O 1
ATOM 503 N N . THR A 1 72 ? -8.014 0.741 -11.865 1.00 88.12 72 THR A N 1
ATOM 504 C CA . THR A 1 72 ? -9.325 0.356 -12.405 1.00 88.12 72 THR A CA 1
ATOM 505 C C . THR A 1 72 ? -9.520 -1.160 -12.404 1.00 88.12 72 THR A C 1
ATOM 507 O O . THR A 1 72 ? -10.604 -1.628 -12.064 1.00 88.12 72 THR A O 1
ATOM 510 N N . ALA A 1 73 ? -8.482 -1.942 -12.718 1.00 88.19 73 ALA A N 1
ATOM 511 C CA . ALA A 1 73 ? -8.531 -3.402 -12.663 1.00 88.19 73 ALA A CA 1
ATOM 512 C C . ALA A 1 73 ? -8.666 -3.925 -11.222 1.00 88.19 73 ALA A C 1
ATOM 514 O O . ALA A 1 73 ? -9.438 -4.850 -10.976 1.00 88.19 73 ALA A O 1
ATOM 515 N N . GLN A 1 74 ? -7.972 -3.319 -10.252 1.00 84.88 74 GLN A N 1
ATOM 516 C CA . GLN A 1 74 ? -8.136 -3.666 -8.836 1.00 84.88 74 GLN A CA 1
ATOM 517 C C . GLN A 1 74 ? -9.550 -3.348 -8.335 1.00 84.88 74 GLN A C 1
ATOM 519 O O . GLN A 1 74 ? -10.143 -4.178 -7.647 1.00 84.88 74 GLN A O 1
ATOM 524 N N . ALA A 1 75 ? -10.111 -2.198 -8.723 1.00 85.88 75 ALA A N 1
ATOM 525 C CA . ALA A 1 75 ? -11.498 -1.850 -8.419 1.00 85.88 75 ALA A CA 1
ATOM 526 C C . ALA A 1 75 ? -12.484 -2.837 -9.065 1.00 85.88 75 ALA A C 1
ATOM 528 O O . ALA A 1 75 ? -13.375 -3.337 -8.389 1.00 85.88 75 ALA A O 1
ATOM 529 N N . TYR A 1 76 ? -12.265 -3.204 -10.331 1.00 91.38 76 TYR A N 1
ATOM 530 C CA . TYR A 1 76 ? -13.068 -4.213 -11.025 1.00 91.38 76 TYR A CA 1
ATOM 531 C C . TYR A 1 76 ? -13.074 -5.548 -10.270 1.00 91.38 76 TYR A C 1
ATOM 533 O O . TYR A 1 76 ? -14.131 -6.125 -10.029 1.00 91.38 76 TYR A O 1
ATOM 541 N N . ILE A 1 77 ? -11.899 -6.044 -9.867 1.00 88.25 77 ILE A N 1
ATOM 542 C CA . ILE A 1 77 ? -11.785 -7.296 -9.107 1.00 88.25 77 ILE A CA 1
ATOM 543 C C . ILE A 1 77 ? -12.467 -7.173 -7.744 1.00 88.25 77 ILE A C 1
ATOM 545 O O . ILE A 1 77 ? -13.142 -8.108 -7.317 1.00 88.25 77 ILE A O 1
ATOM 549 N N . ALA A 1 78 ? -12.337 -6.031 -7.072 1.00 83.88 78 ALA A N 1
ATOM 550 C CA . ALA A 1 78 ? -13.012 -5.785 -5.803 1.00 83.88 78 ALA A CA 1
ATOM 551 C C . ALA A 1 78 ? -14.546 -5.761 -5.938 1.00 83.88 78 ALA A C 1
ATOM 553 O O . ALA A 1 78 ? -15.218 -6.229 -5.019 1.00 83.88 78 ALA A O 1
ATOM 554 N N . ASP A 1 79 ? -15.076 -5.273 -7.065 1.00 87.44 79 ASP A N 1
ATOM 555 C CA . ASP A 1 79 ? -16.515 -5.232 -7.357 1.00 87.44 79 ASP A CA 1
ATOM 556 C C . ASP A 1 79 ? -17.096 -6.641 -7.594 1.00 87.44 79 ASP A C 1
ATOM 558 O O . ASP A 1 79 ? -18.234 -6.914 -7.217 1.00 87.44 79 ASP A O 1
ATOM 562 N N . VAL A 1 80 ? -16.320 -7.555 -8.194 1.00 88.38 80 VAL A N 1
ATOM 563 C CA . VAL A 1 80 ? -16.779 -8.920 -8.535 1.00 88.38 80 VAL A CA 1
ATOM 564 C C . VAL A 1 80 ? -16.389 -9.991 -7.510 1.00 88.38 80 VAL A C 1
ATOM 566 O O . VAL A 1 80 ? -16.732 -11.160 -7.687 1.00 88.38 80 VAL A O 1
ATOM 569 N N . THR A 1 81 ? -15.663 -9.630 -6.449 1.00 86.31 81 THR A N 1
ATOM 570 C CA . THR A 1 81 ? -15.240 -10.565 -5.393 1.00 86.31 81 THR A CA 1
ATOM 571 C C . THR A 1 81 ? -15.954 -10.288 -4.076 1.00 86.31 81 THR A C 1
ATOM 573 O O . THR A 1 81 ? -16.103 -9.143 -3.647 1.00 86.31 81 THR A O 1
ATOM 576 N N . THR A 1 82 ? -16.378 -11.354 -3.391 1.00 82.50 82 THR A N 1
ATOM 577 C CA . THR A 1 82 ? -16.956 -11.225 -2.046 1.00 82.50 82 THR A CA 1
ATOM 578 C C . THR A 1 82 ? -15.878 -10.803 -1.038 1.00 82.50 82 THR A C 1
ATOM 580 O O . THR A 1 82 ? -14.689 -11.049 -1.279 1.00 82.50 82 THR A O 1
ATOM 583 N N . PRO A 1 83 ? -16.240 -10.182 0.101 1.00 73.56 83 PRO A N 1
ATOM 584 C CA . PRO A 1 83 ? -15.274 -9.755 1.117 1.00 73.56 83 PRO A CA 1
ATOM 585 C C . PRO A 1 83 ? -14.314 -10.866 1.569 1.00 73.56 83 PRO A C 1
ATOM 587 O O . PRO A 1 83 ? -13.123 -10.612 1.734 1.00 73.56 83 PRO A O 1
ATOM 590 N N . GLU A 1 84 ? -14.803 -12.101 1.680 1.00 73.12 84 GLU A N 1
ATOM 591 C CA . GLU A 1 84 ? -14.040 -13.279 2.114 1.00 73.12 84 GLU A CA 1
ATOM 592 C C . GLU A 1 84 ? -13.046 -13.748 1.040 1.00 73.12 84 GLU A C 1
ATOM 594 O O . GLU A 1 84 ? -11.982 -14.281 1.350 1.00 73.12 84 GLU A O 1
ATOM 599 N N . GLN A 1 85 ? -13.373 -13.541 -0.240 1.00 77.81 85 GLN A N 1
ATOM 600 C CA . GLN A 1 85 ? -12.545 -13.953 -1.378 1.00 77.81 85 GLN A CA 1
ATOM 601 C C . GLN A 1 85 ? -11.659 -12.826 -1.921 1.00 77.81 85 GLN A C 1
ATOM 603 O O . GLN A 1 85 ? -10.792 -13.078 -2.762 1.00 77.81 85 GLN A O 1
ATOM 608 N N . ARG A 1 86 ? -11.827 -11.594 -1.432 1.00 71.88 86 ARG A N 1
ATOM 609 C CA . ARG A 1 86 ? -11.142 -10.400 -1.943 1.00 71.88 86 ARG A CA 1
ATOM 610 C C . ARG A 1 86 ? -9.622 -10.520 -1.898 1.00 71.88 86 ARG A C 1
ATOM 612 O O . ARG A 1 86 ? -8.960 -10.181 -2.874 1.00 71.88 86 ARG A O 1
ATOM 619 N N . ALA A 1 87 ? -9.067 -11.063 -0.813 1.00 66.00 87 ALA A N 1
ATOM 620 C CA . ALA A 1 87 ? -7.626 -11.291 -0.693 1.00 66.00 87 ALA A CA 1
ATOM 621 C C . ALA A 1 87 ? -7.101 -12.247 -1.780 1.00 66.00 87 ALA A C 1
ATOM 623 O O . ALA A 1 87 ? -6.071 -11.986 -2.399 1.00 66.00 87 ALA A O 1
ATOM 624 N N . ARG A 1 88 ? -7.848 -13.319 -2.078 1.00 72.44 88 ARG A N 1
ATOM 625 C CA . ARG A 1 88 ? -7.513 -14.269 -3.148 1.00 72.44 88 ARG A CA 1
ATOM 626 C C . ARG A 1 88 ? -7.624 -13.623 -4.530 1.00 72.44 88 ARG A C 1
ATOM 628 O O . ARG A 1 88 ? -6.740 -13.820 -5.358 1.00 72.44 88 ARG A O 1
ATOM 635 N N . GLY A 1 89 ? -8.678 -12.842 -4.768 1.00 74.62 89 GLY A N 1
ATOM 636 C CA . GLY A 1 89 ? -8.873 -12.108 -6.021 1.00 74.62 89 GLY A CA 1
ATOM 637 C C . GLY A 1 89 ? -7.747 -11.111 -6.296 1.00 74.62 89 GLY A C 1
ATOM 638 O O . GLY A 1 89 ? -7.148 -11.132 -7.370 1.00 74.62 89 GLY A O 1
ATOM 639 N N . LEU A 1 90 ? -7.392 -10.295 -5.300 1.00 71.94 90 LEU A N 1
ATOM 640 C CA . LEU A 1 90 ? -6.262 -9.365 -5.384 1.00 71.94 90 LEU A CA 1
ATOM 641 C C . LEU A 1 90 ? -4.917 -10.098 -5.531 1.00 71.94 90 LEU A C 1
ATOM 643 O O . LEU A 1 90 ? -4.037 -9.625 -6.249 1.00 71.94 90 LEU A O 1
ATOM 647 N N . GLY A 1 91 ? -4.775 -11.282 -4.928 1.00 68.44 91 GLY A N 1
ATOM 648 C CA . GLY A 1 91 ? -3.607 -12.145 -5.110 1.00 68.44 91 GLY A CA 1
ATOM 649 C C . GLY A 1 91 ? -3.390 -12.584 -6.564 1.00 68.44 91 GLY A C 1
ATOM 650 O O . GLY A 1 91 ? -2.256 -12.572 -7.038 1.00 68.44 91 GLY A O 1
ATOM 651 N N . ILE A 1 92 ? -4.460 -12.899 -7.307 1.00 77.94 92 ILE A N 1
ATOM 652 C CA . ILE A 1 92 ? -4.372 -13.250 -8.740 1.00 77.94 92 ILE A CA 1
ATOM 653 C C . ILE A 1 92 ? -3.877 -12.055 -9.567 1.00 77.94 92 ILE A C 1
ATOM 655 O O . ILE A 1 92 ? -3.045 -12.229 -10.457 1.00 77.94 92 ILE A O 1
ATOM 659 N N . VAL A 1 93 ? -4.330 -10.838 -9.246 1.00 78.12 93 VAL A N 1
ATOM 660 C CA . VAL A 1 93 ? -3.833 -9.605 -9.885 1.00 78.12 93 VAL A CA 1
ATOM 661 C C . VAL A 1 93 ? -2.336 -9.425 -9.625 1.00 78.12 93 VAL A C 1
ATOM 663 O O . VAL A 1 93 ? -1.585 -9.120 -10.551 1.00 78.12 93 VAL A O 1
ATOM 666 N N . GLY A 1 94 ? -1.885 -9.672 -8.392 1.00 70.19 94 GLY A N 1
ATOM 667 C CA . GLY A 1 94 ? -0.462 -9.650 -8.041 1.00 70.19 94 GLY A CA 1
ATOM 668 C C . GLY A 1 94 ? 0.366 -10.675 -8.824 1.00 70.19 94 GLY A C 1
ATOM 669 O O . GLY A 1 94 ? 1.428 -10.339 -9.349 1.00 70.19 94 GLY A O 1
ATOM 670 N N . ALA A 1 95 ? -0.139 -11.902 -8.983 1.00 76.00 95 ALA A N 1
ATOM 671 C CA . ALA A 1 95 ? 0.521 -12.935 -9.784 1.00 76.00 95 ALA A CA 1
ATOM 672 C C . ALA A 1 95 ? 0.621 -12.547 -11.272 1.00 76.00 95 ALA A C 1
ATOM 674 O O . ALA A 1 95 ? 1.672 -12.726 -11.891 1.00 76.00 95 ALA A O 1
ATOM 675 N N . ALA A 1 96 ? -0.442 -11.966 -11.838 1.00 82.88 96 ALA A N 1
ATOM 676 C CA . ALA A 1 96 ? -0.443 -11.467 -13.213 1.00 82.88 96 ALA A CA 1
ATOM 677 C C . ALA A 1 96 ? 0.576 -10.331 -13.418 1.00 82.88 96 ALA A C 1
ATOM 679 O O . ALA A 1 96 ? 1.286 -10.319 -14.424 1.00 82.88 96 ALA A O 1
ATOM 680 N N . PHE A 1 97 ? 0.703 -9.420 -12.447 1.00 81.31 97 PHE A N 1
ATOM 681 C CA . PHE A 1 97 ? 1.734 -8.379 -12.460 1.00 81.31 97 PHE A CA 1
ATOM 682 C C . PHE A 1 97 ? 3.151 -8.976 -12.476 1.00 81.31 97 PHE A C 1
ATOM 684 O O . PHE A 1 97 ? 3.977 -8.571 -13.294 1.00 81.31 97 PHE A O 1
ATOM 691 N N . GLY A 1 98 ? 3.417 -9.984 -11.636 1.00 75.06 98 GLY A N 1
ATOM 692 C CA . GLY A 1 98 ? 4.702 -10.693 -11.612 1.00 75.06 98 GLY A CA 1
ATOM 693 C C . GLY A 1 98 ? 5.040 -11.381 -12.941 1.00 75.06 98 GLY A C 1
ATOM 694 O O . GLY A 1 98 ? 6.164 -11.261 -13.427 1.00 75.06 98 GLY A O 1
ATOM 695 N N . LEU A 1 99 ? 4.059 -12.032 -13.579 1.00 83.50 99 LEU A N 1
ATOM 696 C CA . LEU A 1 99 ? 4.225 -12.612 -14.920 1.00 83.50 99 LEU A CA 1
ATOM 697 C C . LEU A 1 99 ? 4.538 -11.544 -15.974 1.00 83.50 99 LEU A C 1
ATOM 699 O O . LEU A 1 99 ? 5.408 -11.757 -16.818 1.00 83.50 99 LEU A O 1
ATOM 703 N N . GLY A 1 100 ? 3.874 -10.387 -15.911 1.00 86.94 100 GLY A N 1
ATOM 704 C CA . GLY A 1 100 ? 4.175 -9.249 -16.780 1.00 86.94 100 GLY A CA 1
ATOM 705 C C . GLY A 1 100 ? 5.608 -8.741 -16.604 1.00 86.94 100 GLY A C 1
ATOM 706 O O . GLY A 1 100 ? 6.296 -8.499 -17.594 1.00 86.94 100 GLY A O 1
ATOM 707 N N . LEU A 1 101 ? 6.089 -8.655 -15.360 1.00 81.12 101 LEU A N 1
ATOM 708 C CA . LEU A 1 101 ? 7.459 -8.237 -15.043 1.00 81.12 101 LEU A CA 1
ATOM 709 C C . LEU A 1 101 ? 8.518 -9.256 -15.497 1.00 81.12 101 LEU A C 1
ATOM 711 O O . LEU A 1 101 ? 9.639 -8.866 -15.802 1.00 81.12 101 LEU A O 1
ATOM 715 N N . MET A 1 102 ? 8.163 -10.541 -15.587 1.00 85.06 102 MET A N 1
ATOM 716 C CA . MET A 1 102 ? 9.024 -11.588 -16.145 1.00 85.06 102 MET A CA 1
ATOM 717 C C . MET A 1 102 ? 9.045 -11.563 -17.682 1.00 85.06 102 MET A C 1
ATOM 719 O O . MET A 1 102 ? 10.114 -11.585 -18.291 1.00 85.06 102 MET A O 1
ATOM 723 N N . LEU A 1 103 ? 7.871 -11.536 -18.321 1.00 89.75 103 LEU A N 1
ATOM 724 C CA . LEU A 1 103 ? 7.743 -11.670 -19.777 1.00 89.75 103 LEU A CA 1
ATOM 725 C C . LEU A 1 103 ? 8.049 -10.369 -20.525 1.00 89.75 103 LEU A C 1
ATOM 727 O O . LEU A 1 103 ? 8.607 -10.414 -21.617 1.00 89.75 103 LEU A O 1
ATOM 731 N N . GLY A 1 104 ? 7.701 -9.215 -19.952 1.00 91.31 104 GLY A N 1
ATOM 732 C CA . GLY A 1 104 ? 7.849 -7.907 -20.592 1.00 91.31 104 GLY A CA 1
ATOM 733 C C . GLY A 1 104 ? 9.297 -7.590 -20.975 1.00 91.31 104 GLY A C 1
ATOM 734 O O . GLY A 1 104 ? 9.568 -7.416 -22.161 1.00 91.31 104 GLY A O 1
ATOM 735 N N . PRO A 1 105 ? 10.249 -7.567 -20.023 1.00 89.50 105 PRO A N 1
ATOM 736 C CA . PRO A 1 105 ? 11.661 -7.330 -20.316 1.00 89.50 105 PRO A CA 1
ATOM 737 C C . PRO A 1 105 ? 12.289 -8.400 -21.214 1.00 89.50 105 PRO A C 1
ATOM 739 O O . PRO A 1 105 ? 13.101 -8.062 -22.068 1.00 89.50 105 PRO A O 1
ATOM 742 N N . ALA A 1 106 ? 11.879 -9.668 -21.086 1.00 88.75 106 ALA A N 1
ATOM 743 C CA . ALA A 1 106 ? 12.352 -10.744 -21.956 1.00 88.75 106 ALA A CA 1
ATOM 744 C C . ALA A 1 106 ? 11.950 -10.506 -23.423 1.00 88.75 106 ALA A C 1
ATOM 746 O O . ALA A 1 106 ? 12.790 -10.556 -24.324 1.00 88.75 106 ALA A O 1
ATOM 747 N N . LEU A 1 107 ? 10.671 -10.197 -23.662 1.00 92.75 107 LEU A N 1
ATOM 748 C CA . LEU A 1 107 ? 10.153 -9.870 -24.991 1.00 92.75 107 LEU A CA 1
ATOM 749 C C . LEU A 1 107 ? 10.736 -8.550 -25.508 1.00 92.75 107 LEU A C 1
ATOM 751 O O . LEU A 1 107 ? 11.107 -8.465 -26.675 1.00 92.75 107 LEU A O 1
ATOM 755 N N . GLY A 1 108 ? 10.866 -7.540 -24.647 1.00 92.38 108 GLY A N 1
ATOM 756 C CA . GLY A 1 108 ? 11.475 -6.255 -24.988 1.00 92.38 108 GLY A CA 1
ATOM 757 C C . GLY A 1 108 ? 12.939 -6.398 -25.404 1.00 92.38 108 GLY A C 1
ATOM 758 O O . GLY A 1 108 ? 13.325 -5.884 -26.451 1.00 92.38 108 GLY A O 1
ATOM 759 N N . GLY A 1 109 ? 13.731 -7.163 -24.650 1.00 90.69 109 GLY A N 1
ATOM 760 C CA . GLY A 1 109 ? 15.118 -7.486 -24.989 1.00 90.69 109 GLY A CA 1
ATOM 761 C C . GLY A 1 109 ? 15.222 -8.241 -26.315 1.00 90.69 109 GLY A C 1
ATOM 762 O O . GLY A 1 109 ? 15.995 -7.848 -27.187 1.00 90.69 109 GLY A O 1
ATOM 763 N N . LEU A 1 110 ? 14.378 -9.256 -26.530 1.00 92.25 110 LEU A N 1
ATOM 764 C CA . LEU A 1 110 ? 14.333 -10.002 -27.793 1.00 92.25 110 LEU A CA 1
ATOM 765 C C . LEU A 1 110 ? 14.001 -9.093 -28.990 1.00 92.25 110 LEU A C 1
ATOM 767 O O . LEU A 1 110 ? 14.725 -9.095 -29.986 1.00 92.25 110 LEU A O 1
ATOM 771 N N . LEU A 1 111 ? 12.934 -8.294 -28.889 1.00 94.88 111 LEU A N 1
ATOM 772 C CA . LEU A 1 111 ? 12.491 -7.394 -29.959 1.00 94.88 111 LEU A CA 1
ATOM 773 C C . LEU A 1 111 ? 13.506 -6.281 -30.232 1.00 94.88 111 LEU A C 1
ATOM 775 O O . LEU A 1 111 ? 13.718 -5.927 -31.392 1.00 94.88 111 LEU A O 1
ATOM 779 N N . SER A 1 112 ? 14.184 -5.778 -29.194 1.00 92.62 112 SER A N 1
ATOM 780 C CA . SER A 1 112 ? 15.227 -4.755 -29.340 1.00 92.62 112 SER A CA 1
ATOM 781 C C . SER A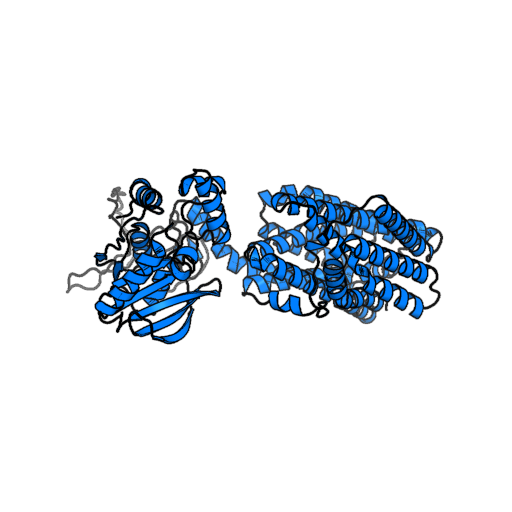 1 112 ? 16.385 -5.225 -30.222 1.00 92.62 112 SER A C 1
ATOM 783 O O . SER A 1 112 ? 17.012 -4.421 -30.907 1.00 92.62 112 SER A O 1
ATOM 785 N N . GLY A 1 113 ? 16.596 -6.545 -30.291 1.00 90.06 113 GLY A N 1
ATOM 786 C CA . GLY A 1 113 ? 17.571 -7.177 -31.164 1.00 90.06 113 GLY A CA 1
ATOM 787 C C . GLY A 1 113 ? 17.321 -6.996 -32.663 1.00 90.06 113 GLY A C 1
ATOM 788 O O . GLY A 1 113 ? 18.251 -7.234 -33.430 1.00 90.06 113 GLY A O 1
ATOM 789 N N . TYR A 1 114 ? 16.110 -6.605 -33.066 1.00 92.75 114 TYR A N 1
ATOM 790 C CA . TYR A 1 114 ? 15.741 -6.289 -34.452 1.00 92.75 114 TYR A CA 1
ATOM 791 C C . TYR A 1 114 ? 15.615 -4.778 -34.698 1.00 92.75 114 TYR A C 1
ATOM 793 O O . TYR A 1 114 ? 15.532 -4.340 -35.844 1.00 92.75 114 TYR A O 1
ATOM 801 N N . GLY A 1 115 ? 15.599 -3.978 -33.633 1.00 91.81 115 GLY A N 1
ATOM 802 C CA . GLY A 1 115 ? 15.485 -2.527 -33.682 1.00 91.81 115 GLY A CA 1
ATOM 803 C C . GLY A 1 115 ? 14.972 -1.967 -32.358 1.00 91.81 115 GLY A C 1
ATOM 804 O O . GLY A 1 115 ? 14.030 -2.496 -31.775 1.00 91.81 115 GLY A O 1
ATOM 805 N N . LEU A 1 116 ? 15.555 -0.857 -31.899 1.00 89.50 116 LEU A N 1
ATOM 806 C CA . LEU A 1 116 ? 15.212 -0.236 -30.609 1.00 89.50 116 LEU A CA 1
ATOM 807 C C . LEU A 1 116 ? 13.770 0.303 -30.540 1.00 89.50 116 LEU A C 1
ATOM 809 O O . LEU A 1 116 ? 13.224 0.458 -29.453 1.00 89.50 116 LEU A O 1
ATOM 813 N N . TRP A 1 117 ? 13.138 0.548 -31.689 1.00 93.44 117 TRP A N 1
ATOM 814 C CA . TRP A 1 117 ? 11.750 1.005 -31.806 1.00 93.44 117 TRP A CA 1
ATOM 815 C C . TRP A 1 117 ? 10.725 -0.139 -31.711 1.00 93.44 117 TRP A C 1
ATOM 817 O O . TRP A 1 117 ? 9.572 0.081 -31.336 1.00 93.44 117 TRP A O 1
ATOM 827 N N . LEU A 1 118 ? 11.124 -1.376 -32.026 1.00 95.44 118 LEU A N 1
ATOM 828 C CA . LEU A 1 118 ? 10.215 -2.518 -32.137 1.00 95.44 118 LEU A CA 1
ATOM 829 C C . LEU A 1 118 ? 9.567 -2.944 -30.802 1.00 95.44 118 LEU A C 1
ATOM 831 O O . LEU A 1 118 ? 8.377 -3.273 -30.822 1.00 95.44 118 LEU A O 1
ATOM 835 N N . PRO A 1 119 ? 10.254 -2.900 -29.638 1.00 95.56 119 PRO A N 1
ATOM 836 C CA . PRO A 1 119 ? 9.624 -3.166 -28.344 1.00 95.56 119 PRO A CA 1
ATOM 837 C C . PRO A 1 119 ? 8.393 -2.297 -28.070 1.00 95.56 119 PRO A C 1
ATOM 839 O O . PRO A 1 119 ? 7.408 -2.793 -27.524 1.00 95.56 119 PRO A O 1
ATOM 842 N N . ALA A 1 120 ? 8.412 -1.028 -28.494 1.00 95.81 120 ALA A N 1
ATOM 843 C CA . ALA A 1 120 ? 7.283 -0.121 -28.318 1.00 95.81 120 ALA A CA 1
ATOM 844 C C . ALA A 1 120 ? 6.064 -0.579 -29.141 1.00 95.81 120 ALA A C 1
ATOM 846 O O . ALA A 1 120 ? 4.967 -0.702 -28.601 1.00 95.81 120 ALA A O 1
ATOM 847 N N . PHE A 1 121 ? 6.246 -0.961 -30.410 1.00 97.25 121 PHE A N 1
ATOM 848 C CA . PHE A 1 121 ? 5.150 -1.536 -31.205 1.00 97.25 121 PHE A CA 1
ATOM 849 C C . PHE A 1 121 ? 4.681 -2.899 -30.686 1.00 97.25 121 PHE A C 1
ATOM 851 O O . PHE A 1 121 ? 3.488 -3.206 -30.760 1.00 97.25 121 PHE A O 1
ATOM 858 N N . GLY A 1 122 ? 5.585 -3.706 -30.124 1.00 96.31 122 GLY A N 1
ATOM 859 C CA . GLY A 1 122 ? 5.227 -4.941 -29.425 1.00 96.31 122 GLY A CA 1
ATOM 860 C C . GLY A 1 122 ? 4.280 -4.670 -28.253 1.00 96.31 122 GLY A C 1
ATOM 861 O O . GLY A 1 122 ? 3.208 -5.273 -28.172 1.00 96.31 122 GLY A O 1
ATOM 862 N N . ALA A 1 123 ? 4.620 -3.703 -27.396 1.00 95.19 123 ALA A N 1
ATOM 863 C CA . ALA A 1 123 ? 3.775 -3.282 -26.278 1.00 95.19 123 ALA A CA 1
ATOM 864 C C . ALA A 1 123 ? 2.427 -2.699 -26.746 1.00 95.19 123 ALA A C 1
ATOM 866 O O . ALA A 1 123 ? 1.381 -3.066 -26.206 1.00 95.19 123 ALA A O 1
ATOM 867 N N . ALA A 1 124 ? 2.424 -1.876 -27.802 1.00 97.19 124 ALA A N 1
ATOM 868 C CA . ALA A 1 124 ? 1.195 -1.368 -28.415 1.00 97.19 124 ALA A CA 1
ATOM 869 C C . ALA A 1 124 ? 0.294 -2.501 -28.932 1.00 97.19 124 ALA A C 1
ATOM 871 O O . ALA A 1 124 ? -0.915 -2.481 -28.712 1.00 97.19 124 ALA A O 1
ATOM 872 N N . THR A 1 125 ? 0.876 -3.519 -29.571 1.00 96.88 125 THR A N 1
ATOM 873 C CA . THR A 1 125 ? 0.137 -4.686 -30.079 1.00 96.88 125 THR A CA 1
ATOM 874 C C . THR A 1 125 ? -0.528 -5.451 -28.938 1.00 96.88 125 THR A C 1
ATOM 876 O O . THR A 1 125 ? -1.712 -5.774 -29.023 1.00 96.88 125 THR A O 1
ATOM 879 N N . VAL A 1 126 ? 0.193 -5.682 -27.835 1.00 95.38 126 VAL A N 1
ATOM 880 C CA . VAL A 1 126 ? -0.372 -6.312 -26.630 1.00 95.38 126 VAL A CA 1
ATOM 881 C C . VAL A 1 126 ? -1.513 -5.468 -26.051 1.00 95.38 126 VAL A C 1
ATOM 883 O O . VAL A 1 126 ? -2.562 -6.013 -25.709 1.00 95.38 126 VAL A O 1
ATOM 886 N N . ALA A 1 127 ? -1.360 -4.141 -25.990 1.00 95.12 127 ALA A N 1
ATOM 887 C CA . ALA A 1 127 ? -2.420 -3.245 -25.529 1.00 95.12 127 ALA A CA 1
ATOM 888 C C . ALA A 1 127 ? -3.668 -3.309 -26.432 1.00 95.12 127 ALA A C 1
ATOM 890 O O . ALA A 1 127 ? -4.782 -3.419 -25.922 1.00 95.12 127 ALA A O 1
ATOM 891 N N . VAL A 1 128 ? -3.501 -3.337 -27.758 1.00 97.44 128 VAL A N 1
ATOM 892 C CA . VAL A 1 128 ? -4.609 -3.485 -28.723 1.00 97.44 128 VAL A CA 1
ATOM 893 C C . VAL A 1 128 ? -5.311 -4.838 -28.581 1.00 97.44 128 VAL A C 1
ATOM 895 O O . VAL A 1 128 ? -6.543 -4.890 -28.581 1.00 97.44 128 VAL A O 1
ATOM 898 N N . ILE A 1 129 ? -4.560 -5.927 -28.391 1.00 96.94 129 ILE A N 1
ATOM 899 C CA . ILE A 1 129 ? -5.133 -7.252 -28.107 1.00 96.94 129 ILE A CA 1
ATOM 900 C C . ILE A 1 129 ? -5.957 -7.210 -26.812 1.00 96.94 129 ILE A C 1
ATOM 902 O O . ILE A 1 129 ? -7.079 -7.718 -26.787 1.00 96.94 129 ILE A O 1
ATOM 906 N N . ASN A 1 130 ? -5.456 -6.549 -25.764 1.00 94.31 130 ASN A N 1
ATOM 907 C CA . ASN A 1 130 ? -6.182 -6.384 -24.501 1.00 94.31 130 ASN A CA 1
ATOM 908 C C . ASN A 1 130 ? -7.466 -5.556 -24.656 1.00 94.31 130 ASN A C 1
ATOM 910 O O . ASN A 1 130 ? -8.471 -5.877 -24.021 1.00 94.31 130 ASN A O 1
ATOM 914 N N . ILE A 1 131 ? -7.476 -4.535 -25.519 1.00 96.75 131 ILE A N 1
ATOM 915 C CA . ILE A 1 131 ? -8.699 -3.791 -25.866 1.00 96.75 131 ILE A CA 1
ATOM 916 C C . ILE A 1 131 ? -9.706 -4.729 -26.535 1.00 96.75 131 ILE A C 1
ATOM 918 O O . ILE A 1 131 ? -10.863 -4.777 -26.119 1.00 96.75 131 ILE A O 1
ATOM 922 N N . GLY A 1 132 ? -9.270 -5.515 -27.526 1.00 97.06 132 GLY A N 1
ATOM 923 C CA . GLY A 1 132 ? -10.116 -6.510 -28.192 1.00 97.06 132 GLY A CA 1
ATOM 924 C C . GLY A 1 132 ? -10.702 -7.524 -27.206 1.00 97.06 132 GLY A C 1
ATOM 925 O O . GLY A 1 132 ? -11.909 -7.770 -27.205 1.00 97.06 132 GLY A O 1
ATOM 926 N N . PHE A 1 133 ? -9.876 -8.038 -26.294 1.00 95.56 133 PHE A N 1
ATOM 927 C CA . PHE A 1 133 ? -10.320 -8.924 -25.221 1.00 95.56 133 PHE A CA 1
ATOM 928 C C . PHE A 1 133 ? -11.340 -8.245 -24.292 1.00 95.56 133 PHE A C 1
ATOM 930 O O . PHE A 1 133 ? -12.394 -8.812 -24.011 1.00 95.56 133 PHE A O 1
ATOM 937 N N . GLY A 1 134 ? -11.090 -7.007 -23.858 1.00 94.88 134 GLY A N 1
ATOM 938 C CA . GLY A 1 134 ? -12.016 -6.260 -23.002 1.00 94.88 134 GLY A CA 1
ATOM 939 C C . GLY A 1 134 ? -13.339 -5.876 -23.690 1.00 94.88 134 GLY A C 1
ATOM 940 O O . GLY A 1 134 ? -14.379 -5.748 -23.035 1.00 94.88 134 GLY A O 1
ATOM 941 N N . LEU A 1 135 ? -13.339 -5.729 -25.016 1.00 95.38 135 LEU A N 1
ATOM 942 C CA . LEU A 1 135 ? -14.546 -5.490 -25.812 1.00 95.38 135 LEU A CA 1
ATOM 943 C C . LEU A 1 135 ? -15.388 -6.760 -26.006 1.00 95.38 135 LEU A C 1
ATOM 945 O O . LEU A 1 135 ? -16.615 -6.668 -26.003 1.00 95.38 135 LEU A O 1
ATOM 949 N N . LEU A 1 136 ? -14.754 -7.926 -26.140 1.00 96.19 136 LEU A N 1
ATOM 950 C CA . LEU A 1 136 ? -15.448 -9.181 -26.453 1.00 96.19 136 LEU A CA 1
ATOM 951 C C . LEU A 1 136 ? -15.795 -10.025 -25.221 1.00 96.19 136 LEU A C 1
ATOM 953 O O . LEU A 1 136 ? -16.827 -10.688 -25.213 1.00 96.19 136 LEU A O 1
ATOM 957 N N . VAL A 1 137 ? -14.941 -10.018 -24.195 1.00 95.62 137 VAL A N 1
ATOM 958 C CA . VAL A 1 137 ? -15.001 -10.984 -23.085 1.00 95.62 137 VAL A CA 1
ATOM 959 C C . VAL A 1 137 ? -15.372 -10.331 -21.759 1.00 95.62 137 VAL A C 1
ATOM 961 O O . VAL A 1 137 ? -16.082 -10.936 -20.961 1.00 95.62 137 VAL A O 1
ATOM 964 N N . LEU A 1 138 ? -14.897 -9.112 -21.497 1.00 94.44 138 LEU A N 1
ATOM 965 C CA . LEU A 1 138 ? -15.027 -8.496 -20.177 1.00 94.44 138 LEU A CA 1
ATOM 966 C C . LEU A 1 138 ? -16.412 -7.835 -19.998 1.00 94.44 138 LEU A C 1
ATOM 968 O O . LEU A 1 138 ? -16.720 -6.899 -20.739 1.00 94.44 138 LEU A O 1
ATOM 972 N N . PRO A 1 139 ? -17.255 -8.271 -19.039 1.00 94.44 139 PRO A N 1
ATOM 973 C CA . PRO A 1 139 ? -18.512 -7.590 -18.727 1.00 94.44 139 PRO A CA 1
ATOM 974 C C . PRO A 1 139 ? -18.278 -6.286 -17.941 1.00 94.44 139 PRO A C 1
ATOM 976 O O . PRO A 1 139 ? -17.156 -5.940 -17.591 1.00 94.44 139 PRO A O 1
ATOM 979 N N . GLU A 1 140 ? -19.333 -5.507 -17.699 1.00 94.94 140 GLU A N 1
ATOM 980 C CA . GLU A 1 140 ? -19.264 -4.362 -16.778 1.00 94.94 140 GLU A CA 1
ATOM 981 C C . GLU A 1 140 ? -19.444 -4.852 -15.336 1.00 94.94 140 GLU A C 1
ATOM 983 O O . GLU A 1 140 ? -20.417 -5.553 -15.057 1.00 94.94 140 GLU A O 1
ATOM 988 N N . SER A 1 141 ? -18.540 -4.467 -14.427 1.00 92.94 141 SER A N 1
ATOM 989 C CA . SER A 1 141 ? -18.625 -4.851 -13.012 1.00 92.94 141 SER A CA 1
ATOM 990 C C . SER A 1 141 ? -19.469 -3.895 -12.176 1.00 92.94 141 SER A C 1
ATOM 992 O O . SER A 1 141 ? -20.010 -4.329 -11.166 1.00 92.94 141 SER A O 1
ATOM 994 N N . LEU A 1 142 ? -19.591 -2.617 -12.572 1.00 91.06 142 LEU A N 1
ATOM 995 C CA . LEU A 1 142 ? -20.285 -1.589 -11.787 1.00 91.06 142 LEU A CA 1
ATOM 996 C C . LEU A 1 142 ? -21.676 -1.254 -12.373 1.00 91.06 142 LEU A C 1
ATOM 998 O O . LEU A 1 142 ? -21.765 -0.532 -13.384 1.00 91.06 142 LEU A O 1
ATOM 1002 N N . PRO A 1 143 ? -22.776 -1.719 -11.738 1.00 88.62 143 PRO A N 1
ATOM 1003 C CA . PRO A 1 143 ? -24.141 -1.440 -12.180 1.00 88.62 143 PRO A CA 1
ATOM 1004 C C . PRO A 1 143 ? -24.470 0.055 -12.138 1.00 88.62 143 PRO A C 1
ATOM 1006 O O . PRO A 1 143 ? -23.973 0.782 -11.280 1.00 88.62 143 PRO A O 1
ATOM 1009 N N . LEU A 1 144 ? -25.367 0.509 -13.022 1.00 88.75 144 LEU A N 1
ATOM 1010 C CA . LEU A 1 144 ? -25.763 1.923 -13.152 1.00 88.75 144 LEU A CA 1
ATOM 1011 C C . LEU A 1 144 ? -26.243 2.559 -11.837 1.00 88.75 144 LEU A C 1
ATOM 1013 O O . LEU A 1 144 ? -26.013 3.743 -11.606 1.00 88.75 144 LEU A O 1
ATOM 1017 N N . GLU A 1 145 ? -26.885 1.774 -10.976 1.00 86.50 145 GLU A N 1
ATOM 1018 C CA . GLU A 1 145 ? -27.439 2.213 -9.688 1.00 86.50 145 GLU A CA 1
ATOM 1019 C C . GLU A 1 145 ? -26.361 2.565 -8.656 1.00 86.50 145 GLU A C 1
ATOM 1021 O O . GLU A 1 145 ? -26.578 3.430 -7.813 1.00 86.50 145 GLU A O 1
ATOM 1026 N N . HIS A 1 146 ? -25.188 1.935 -8.755 1.00 84.06 146 HIS A N 1
ATOM 1027 C CA . HIS A 1 146 ? -24.075 2.108 -7.819 1.00 84.06 146 HIS A CA 1
ATOM 1028 C C . HIS A 1 146 ? -23.068 3.172 -8.285 1.00 84.06 146 HIS A C 1
ATOM 1030 O O . HIS A 1 146 ? -22.062 3.409 -7.616 1.00 84.06 146 HIS A O 1
ATOM 1036 N N . ARG A 1 147 ? -23.315 3.822 -9.431 1.00 88.88 147 ARG A N 1
ATOM 1037 C CA . ARG A 1 147 ? -22.401 4.815 -10.006 1.00 88.88 147 ARG A CA 1
ATOM 1038 C C . ARG A 1 147 ? -22.472 6.145 -9.272 1.00 88.88 147 ARG A C 1
ATOM 1040 O O . ARG A 1 147 ? -23.551 6.646 -8.943 1.00 88.88 147 ARG A O 1
ATOM 1047 N N . SER A 1 148 ? -21.308 6.752 -9.071 1.00 86.12 148 SER A N 1
ATOM 1048 C CA . SER A 1 148 ? -21.203 8.035 -8.386 1.00 86.12 148 SER A CA 1
ATOM 1049 C C . SER A 1 148 ? -21.838 9.159 -9.218 1.00 86.12 148 SER A C 1
ATOM 1051 O O . SER A 1 148 ? -21.666 9.258 -10.434 1.00 86.12 148 SER A O 1
ATOM 1053 N N . ARG A 1 149 ? -22.610 10.026 -8.549 1.00 85.38 149 ARG A N 1
ATOM 1054 C CA . ARG A 1 149 ? -23.240 11.221 -9.151 1.00 85.38 149 ARG A CA 1
ATOM 1055 C C . ARG A 1 149 ? -22.611 12.537 -8.683 1.00 85.38 149 ARG A C 1
ATOM 1057 O O . ARG A 1 149 ? -23.030 13.603 -9.121 1.00 85.38 149 ARG A O 1
ATOM 1064 N N . GLY A 1 150 ? -21.641 12.455 -7.774 1.00 78.69 150 GLY A N 1
ATOM 1065 C CA . GLY A 1 150 ? -20.949 13.604 -7.201 1.00 78.69 150 GLY A CA 1
ATOM 1066 C C . GLY A 1 150 ? -19.922 14.240 -8.148 1.00 78.69 150 GLY A C 1
ATOM 1067 O O . GLY A 1 150 ? -19.681 13.731 -9.248 1.00 78.69 150 GLY A O 1
ATOM 1068 N N . PRO A 1 151 ? -19.307 15.361 -7.730 1.00 81.12 151 PRO A N 1
ATOM 1069 C CA . PRO A 1 151 ? -18.205 15.970 -8.465 1.00 81.12 151 PRO A CA 1
ATOM 1070 C C . PRO A 1 151 ? -17.010 15.010 -8.553 1.00 81.12 151 PRO A C 1
ATOM 1072 O O . PRO A 1 151 ? -16.782 14.200 -7.655 1.00 81.12 151 PRO A O 1
ATOM 1075 N N . LEU A 1 152 ? -16.238 15.114 -9.638 1.00 83.00 152 LEU A N 1
ATOM 1076 C CA . LEU A 1 152 ? -15.014 14.329 -9.805 1.00 83.00 152 LEU A CA 1
ATOM 1077 C C . LEU A 1 152 ? -13.988 14.756 -8.750 1.00 83.00 152 LEU A C 1
ATOM 1079 O O . LEU A 1 152 ? -13.734 15.950 -8.577 1.00 83.00 152 LEU A O 1
ATOM 1083 N N . ASN A 1 153 ? -13.379 13.788 -8.066 1.00 80.31 153 ASN A N 1
ATOM 1084 C CA . ASN A 1 153 ? -12.271 14.071 -7.171 1.00 80.31 153 ASN A CA 1
ATOM 1085 C C . ASN A 1 153 ? -10.984 14.204 -7.987 1.00 80.31 153 ASN A C 1
ATOM 1087 O O . ASN A 1 153 ? -10.494 13.236 -8.560 1.00 80.31 153 ASN A O 1
ATOM 1091 N N . VAL A 1 154 ? -10.438 15.415 -8.016 1.00 84.19 154 VAL A N 1
ATOM 1092 C CA . VAL A 1 154 ? -9.202 15.745 -8.737 1.00 84.19 154 VAL A CA 1
ATOM 1093 C C . VAL A 1 154 ? -8.010 15.949 -7.806 1.00 84.19 154 VAL A C 1
ATOM 1095 O O . VAL A 1 154 ? -6.911 16.195 -8.284 1.00 84.19 154 VAL A O 1
ATOM 1098 N N . ASN A 1 155 ? -8.200 15.891 -6.483 1.00 83.25 155 ASN A N 1
ATOM 1099 C CA . ASN A 1 155 ? -7.149 16.238 -5.530 1.00 83.25 155 ASN A CA 1
ATOM 1100 C C . ASN A 1 155 ? -6.321 14.996 -5.140 1.00 83.25 155 ASN A C 1
ATOM 1102 O O . ASN A 1 155 ? -6.808 14.170 -4.360 1.00 83.25 155 ASN A O 1
ATOM 1106 N N . PRO A 1 156 ? -5.057 14.871 -5.593 1.00 78.31 156 PRO A N 1
ATOM 1107 C CA . PRO A 1 156 ? -4.213 13.723 -5.261 1.00 78.31 156 PRO A CA 1
ATOM 1108 C C . PRO A 1 156 ? -3.720 13.742 -3.808 1.00 78.31 156 PRO A C 1
ATOM 1110 O O . PRO A 1 156 ? -3.289 12.714 -3.290 1.00 78.31 156 PRO A O 1
ATOM 1113 N N . PHE A 1 157 ? -3.803 14.884 -3.115 1.00 82.38 157 PHE A N 1
ATOM 1114 C CA . PHE A 1 157 ? -3.232 15.044 -1.778 1.00 82.38 157 PHE A CA 1
ATOM 1115 C C . PHE A 1 157 ? -4.167 14.635 -0.639 1.00 82.38 157 PHE A C 1
ATOM 1117 O O . PHE A 1 157 ? -3.716 14.460 0.493 1.00 82.38 157 PHE A O 1
ATOM 1124 N N . ILE A 1 158 ? -5.460 14.443 -0.913 1.00 75.31 158 ILE A N 1
ATOM 1125 C CA . ILE A 1 158 ? -6.449 14.124 0.128 1.00 75.31 158 ILE A CA 1
ATOM 1126 C C . ILE A 1 158 ? -6.130 12.804 0.853 1.00 75.31 158 ILE A C 1
ATOM 1128 O O . ILE A 1 158 ? -6.393 12.666 2.045 1.00 75.31 158 ILE A O 1
ATOM 1132 N N . GLN A 1 159 ? -5.475 11.871 0.157 1.00 74.56 159 GLN A N 1
ATOM 1133 C CA . GLN A 1 159 ? -5.070 10.566 0.683 1.00 74.56 159 GLN A CA 1
ATOM 1134 C C . GLN A 1 159 ? -3.940 10.662 1.727 1.00 74.56 159 GLN A C 1
ATOM 1136 O O . GLN A 1 159 ? -3.821 9.791 2.585 1.00 74.56 159 GLN A O 1
ATOM 1141 N N . PHE A 1 160 ? -3.139 11.739 1.734 1.00 79.62 160 PHE A N 1
ATOM 1142 C CA . PHE A 1 160 ? -2.066 11.917 2.726 1.00 79.62 160 PHE A CA 1
ATOM 1143 C C . PHE A 1 160 ? -2.595 12.258 4.119 1.00 79.62 160 PHE A C 1
ATOM 1145 O O . PHE A 1 160 ? -1.928 11.972 5.113 1.00 79.62 160 PHE A O 1
ATOM 1152 N N . VAL A 1 161 ? -3.804 12.819 4.218 1.00 73.38 161 VAL A N 1
ATOM 1153 C CA . VAL A 1 161 ? -4.450 13.076 5.514 1.00 73.38 161 VAL A CA 1
ATOM 1154 C C . VAL A 1 161 ? -4.647 11.762 6.277 1.00 73.38 161 VAL A C 1
ATOM 1156 O O . VAL A 1 161 ? -4.460 11.716 7.490 1.00 73.38 161 VAL A O 1
ATOM 1159 N N . ALA A 1 162 ? -4.914 10.663 5.565 1.00 69.31 162 ALA A N 1
ATOM 1160 C CA . ALA A 1 162 ? -5.077 9.340 6.159 1.00 69.31 162 ALA A CA 1
ATOM 1161 C C . ALA A 1 162 ? -3.777 8.748 6.738 1.00 69.31 162 ALA A C 1
ATOM 1163 O O . ALA A 1 162 ? -3.840 7.823 7.546 1.00 69.31 162 ALA A O 1
ATOM 1164 N N . LEU A 1 163 ? -2.607 9.292 6.376 1.00 75.81 163 LEU A N 1
ATOM 1165 C CA . LEU A 1 163 ? -1.307 8.872 6.916 1.00 75.81 163 LEU A CA 1
ATOM 1166 C C . LEU A 1 163 ? -1.004 9.491 8.294 1.00 75.81 163 LEU A C 1
ATOM 1168 O O . LEU A 1 163 ? -0.040 9.089 8.956 1.00 75.81 163 LEU A O 1
ATOM 1172 N N . GLN A 1 164 ? -1.820 10.446 8.760 1.00 68.06 164 GLN A N 1
ATOM 1173 C CA . GLN A 1 164 ? -1.683 11.047 10.087 1.00 68.06 164 GLN A CA 1
ATOM 1174 C C . GLN A 1 164 ? -1.995 10.013 11.178 1.00 68.06 164 GLN A C 1
ATOM 1176 O O . GLN A 1 164 ? -3.129 9.566 11.346 1.00 68.06 164 GLN A O 1
ATOM 1181 N N . SER A 1 165 ? -0.958 9.591 11.901 1.00 67.06 165 SER A N 1
ATOM 1182 C CA . SER A 1 165 ? -1.033 8.437 12.803 1.00 67.06 165 SER A CA 1
ATOM 1183 C C . SER A 1 165 ? 0.018 8.468 13.920 1.00 67.06 165 SER A C 1
ATOM 1185 O O . SER A 1 165 ? 0.835 9.393 13.992 1.00 67.06 165 SER A O 1
ATOM 1187 N N . GLY A 1 166 ? -0.025 7.482 14.824 1.00 71.94 166 GLY A N 1
ATOM 1188 C CA . GLY A 1 166 ? 0.880 7.338 15.970 1.00 71.94 166 GLY A CA 1
ATOM 1189 C C . GLY A 1 166 ? 2.337 7.009 15.607 1.00 71.94 166 GLY A C 1
ATOM 1190 O O . GLY A 1 166 ? 2.681 6.758 14.452 1.00 71.94 166 GLY A O 1
ATOM 1191 N N . ARG A 1 167 ? 3.221 7.008 16.617 1.00 80.62 167 ARG A N 1
ATOM 1192 C CA . ARG A 1 167 ? 4.682 6.842 16.456 1.00 80.62 167 ARG A CA 1
ATOM 1193 C C . ARG A 1 167 ? 5.072 5.547 15.731 1.00 80.62 167 ARG A C 1
ATOM 1195 O O . ARG A 1 167 ? 5.929 5.603 14.851 1.00 80.62 167 ARG A O 1
ATOM 1202 N N . TYR A 1 168 ? 4.414 4.431 16.055 1.00 84.06 168 TYR A N 1
ATOM 1203 C CA . TYR A 1 168 ? 4.614 3.131 15.403 1.00 84.06 168 TYR A CA 1
ATOM 1204 C C . TYR A 1 168 ? 4.374 3.211 13.891 1.00 84.06 168 TYR A C 1
ATOM 1206 O O . TYR A 1 168 ? 5.258 2.895 13.093 1.00 84.06 168 TYR A O 1
ATOM 1214 N N . LEU A 1 169 ? 3.192 3.698 13.494 1.00 85.31 169 LEU A N 1
ATOM 1215 C CA . LEU A 1 169 ? 2.780 3.724 12.095 1.00 85.31 169 LEU A CA 1
ATOM 1216 C C . LEU A 1 169 ? 3.657 4.679 11.278 1.00 85.31 169 LEU A C 1
ATOM 1218 O O . LEU A 1 169 ? 4.071 4.328 10.179 1.00 85.31 169 LEU A O 1
ATOM 1222 N N . ARG A 1 170 ? 4.062 5.825 11.841 1.00 87.62 170 ARG A N 1
ATOM 1223 C CA . ARG A 1 170 ? 5.045 6.715 11.194 1.00 87.62 170 ARG A CA 1
ATOM 1224 C C . ARG A 1 170 ? 6.378 6.020 10.924 1.00 87.62 170 ARG A C 1
ATOM 1226 O O . ARG A 1 170 ? 6.948 6.219 9.856 1.00 87.62 170 ARG A O 1
ATOM 1233 N N . GLY A 1 171 ? 6.873 5.214 11.864 1.00 90.25 171 GLY A N 1
ATOM 1234 C CA . GLY A 1 171 ? 8.120 4.471 11.676 1.00 90.25 171 GLY A CA 1
ATOM 1235 C C . GLY A 1 171 ? 8.015 3.383 10.604 1.00 90.25 171 GLY A C 1
ATOM 1236 O O . GLY A 1 171 ? 8.950 3.210 9.820 1.00 90.25 171 GLY A O 1
ATOM 1237 N N . MET A 1 172 ? 6.866 2.704 10.506 1.00 91.88 172 MET A N 1
ATOM 1238 C CA . MET A 1 172 ? 6.589 1.759 9.414 1.00 91.88 172 MET A CA 1
ATOM 1239 C C . MET A 1 172 ? 6.465 2.463 8.057 1.00 91.88 172 MET A C 1
ATOM 1241 O O . MET A 1 172 ? 7.093 2.042 7.089 1.00 91.88 172 MET A O 1
ATOM 1245 N N . LEU A 1 173 ? 5.708 3.562 7.985 1.00 92.38 173 LEU A N 1
ATOM 1246 C CA . LEU A 1 173 ? 5.540 4.352 6.762 1.00 92.38 173 LEU A CA 1
ATOM 1247 C C . LEU A 1 173 ? 6.874 4.924 6.271 1.00 92.38 173 LEU A C 1
ATOM 1249 O O . LEU A 1 173 ? 7.149 4.884 5.074 1.00 92.38 173 LEU A O 1
ATOM 1253 N N . LEU A 1 174 ? 7.732 5.391 7.185 1.00 94.69 174 LEU A N 1
ATOM 1254 C CA . LEU A 1 174 ? 9.085 5.836 6.852 1.00 94.69 174 LEU A CA 1
ATOM 1255 C C . LEU A 1 174 ? 9.934 4.687 6.293 1.00 94.69 174 LEU A C 1
ATOM 1257 O O . LEU A 1 174 ? 10.632 4.880 5.300 1.00 94.69 174 LEU A O 1
ATOM 1261 N N . ALA A 1 175 ? 9.856 3.492 6.887 1.00 95.50 175 ALA A N 1
ATOM 1262 C CA . ALA A 1 175 ? 10.565 2.325 6.372 1.00 95.50 175 ALA A CA 1
ATOM 1263 C C . ALA A 1 175 ? 10.101 1.959 4.953 1.00 95.50 175 ALA A C 1
ATOM 1265 O O . ALA A 1 175 ? 10.935 1.765 4.070 1.00 95.50 175 ALA A O 1
ATOM 1266 N N . ILE A 1 176 ? 8.787 1.936 4.706 1.00 94.75 176 ILE A N 1
ATOM 1267 C CA . ILE A 1 176 ? 8.230 1.665 3.372 1.00 94.75 176 ILE A CA 1
ATOM 1268 C C . ILE A 1 176 ? 8.661 2.744 2.370 1.00 94.75 176 ILE A C 1
ATOM 1270 O O . ILE A 1 176 ? 9.056 2.408 1.253 1.00 94.75 176 ILE A O 1
ATOM 1274 N N . PHE A 1 177 ? 8.631 4.020 2.760 1.00 95.62 177 PHE A N 1
ATOM 1275 C CA . PHE A 1 177 ? 9.057 5.126 1.903 1.00 95.62 177 PHE A CA 1
ATOM 1276 C C . PHE A 1 177 ? 10.529 5.002 1.498 1.00 95.62 177 PHE A C 1
ATOM 1278 O O . PHE A 1 177 ? 10.838 5.029 0.311 1.00 95.62 177 PHE A O 1
ATOM 1285 N N . LEU A 1 178 ? 11.435 4.821 2.464 1.00 97.00 178 LEU A N 1
ATOM 1286 C CA . LEU A 1 178 ? 12.875 4.709 2.205 1.00 97.00 178 LEU A CA 1
ATOM 1287 C C . LEU A 1 178 ? 13.213 3.478 1.353 1.00 97.00 178 LEU A C 1
ATOM 1289 O O . LEU A 1 178 ? 14.012 3.575 0.422 1.00 97.00 178 LEU A O 1
ATOM 1293 N N . LEU A 1 179 ? 12.562 2.345 1.640 1.00 95.88 179 LEU A N 1
ATOM 1294 C CA . LEU A 1 179 ? 12.684 1.113 0.864 1.00 95.88 179 LEU A CA 1
ATOM 1295 C C . LEU A 1 179 ? 12.314 1.332 -0.610 1.00 95.88 179 LEU A C 1
ATOM 1297 O O . LEU A 1 179 ? 13.080 0.974 -1.505 1.00 95.88 179 LEU A O 1
ATOM 1301 N N . ASN A 1 180 ? 11.145 1.924 -0.861 1.00 94.56 180 ASN A N 1
ATOM 1302 C CA . ASN A 1 180 ? 10.648 2.124 -2.222 1.00 94.56 180 ASN A CA 1
ATOM 1303 C C . ASN A 1 180 ? 11.392 3.243 -2.952 1.00 94.56 180 ASN A C 1
ATOM 1305 O O . ASN A 1 180 ? 11.608 3.130 -4.153 1.00 94.56 180 ASN A O 1
ATOM 1309 N N . LEU A 1 181 ? 11.865 4.272 -2.242 1.00 95.38 181 LEU A N 1
ATOM 1310 C CA . LEU A 1 181 ? 12.714 5.312 -2.821 1.00 95.38 181 LEU A CA 1
ATOM 1311 C C . LEU A 1 181 ? 14.030 4.732 -3.357 1.00 95.38 181 LEU A C 1
ATOM 1313 O O . LEU A 1 181 ? 14.431 5.057 -4.476 1.00 95.38 181 LEU A O 1
ATOM 1317 N N . ALA A 1 182 ? 14.669 3.843 -2.589 1.00 94.31 182 ALA A N 1
ATOM 1318 C CA . ALA A 1 182 ? 15.869 3.134 -3.023 1.00 94.31 182 ALA A CA 1
ATOM 1319 C C . ALA A 1 182 ? 15.597 2.260 -4.256 1.00 94.31 182 ALA A C 1
ATOM 1321 O O . ALA A 1 182 ? 16.335 2.316 -5.239 1.00 94.31 182 ALA A O 1
ATOM 1322 N N . PHE A 1 183 ? 14.514 1.478 -4.218 1.00 90.44 183 PHE A N 1
ATOM 1323 C CA . PHE A 1 183 ? 14.158 0.563 -5.301 1.00 90.44 183 PHE A CA 1
ATOM 1324 C C . PHE A 1 183 ? 13.763 1.294 -6.596 1.00 90.44 183 PHE A C 1
ATOM 1326 O O . PHE A 1 183 ? 14.188 0.897 -7.679 1.00 90.44 183 PHE A O 1
ATOM 1333 N N . ALA A 1 184 ? 13.017 2.398 -6.496 1.00 91.81 184 ALA A N 1
ATOM 1334 C CA . ALA A 1 184 ? 12.608 3.207 -7.643 1.00 91.81 184 ALA A CA 1
ATOM 1335 C C . ALA A 1 184 ? 13.810 3.812 -8.385 1.00 91.81 184 ALA A C 1
ATOM 1337 O O . ALA A 1 184 ? 13.872 3.764 -9.612 1.00 91.81 184 ALA A O 1
ATOM 1338 N N . GLY A 1 185 ? 14.791 4.345 -7.647 1.00 89.38 185 GLY A N 1
ATOM 1339 C CA . GLY A 1 185 ? 16.015 4.887 -8.243 1.00 89.38 185 GLY A CA 1
ATOM 1340 C C . GLY A 1 185 ? 16.897 3.823 -8.906 1.00 89.38 185 GLY A C 1
ATOM 1341 O O . GLY A 1 185 ? 17.491 4.077 -9.958 1.00 89.38 185 GLY A O 1
ATOM 1342 N N . LEU A 1 186 ? 16.945 2.624 -8.318 1.00 86.94 186 LEU A N 1
ATOM 1343 C CA . LEU A 1 186 ? 17.662 1.466 -8.852 1.00 86.94 186 LEU A CA 1
ATOM 1344 C C . LEU A 1 186 ? 17.094 1.029 -10.207 1.00 86.94 186 LEU A C 1
ATOM 1346 O O . LEU A 1 186 ? 17.836 0.872 -11.175 1.00 86.94 186 LEU A O 1
ATOM 1350 N N . GLN A 1 187 ? 15.771 0.861 -10.276 1.00 86.88 187 GLN A N 1
ATOM 1351 C CA . GLN A 1 187 ? 15.090 0.326 -11.452 1.00 86.88 187 GLN A CA 1
ATOM 1352 C C . GLN A 1 187 ? 15.343 1.178 -12.703 1.00 86.88 187 GLN A C 1
ATOM 1354 O O . GLN A 1 187 ? 15.559 0.627 -13.780 1.00 86.88 187 GLN A O 1
ATOM 1359 N N . SER A 1 188 ? 15.368 2.508 -12.567 1.00 86.06 188 SER A N 1
ATOM 1360 C CA . SER A 1 188 ? 15.579 3.411 -13.705 1.00 86.06 188 SER A CA 1
ATOM 1361 C C . SER A 1 188 ? 17.033 3.507 -14.174 1.00 86.06 188 SER A C 1
ATOM 1363 O O . SER A 1 188 ? 17.271 3.902 -15.311 1.00 86.06 188 SER A O 1
ATOM 1365 N N . ASN A 1 189 ? 18.008 3.205 -13.309 1.00 90.94 189 ASN A N 1
ATOM 1366 C CA . ASN A 1 189 ? 19.436 3.373 -13.615 1.00 90.94 189 ASN A CA 1
ATOM 1367 C C . ASN A 1 189 ? 20.157 2.050 -13.887 1.00 90.94 189 ASN A C 1
ATOM 1369 O O . ASN A 1 189 ? 21.288 2.074 -14.367 1.00 90.94 189 ASN A O 1
ATOM 1373 N N . PHE A 1 190 ? 19.527 0.903 -13.617 1.00 92.62 190 PHE A N 1
ATOM 1374 C CA . PHE A 1 190 ? 20.174 -0.393 -13.795 1.00 92.62 190 PHE A CA 1
ATOM 1375 C C . PHE A 1 190 ? 20.703 -0.650 -15.214 1.00 92.62 190 PHE A C 1
ATOM 1377 O O . PHE A 1 190 ? 21.885 -0.978 -15.327 1.00 92.62 190 PHE A O 1
ATOM 1384 N N . PRO A 1 191 ? 19.926 -0.421 -16.292 1.00 92.00 191 PRO A N 1
ATOM 1385 C CA . PRO A 1 191 ? 20.445 -0.609 -17.645 1.00 92.00 191 PRO A CA 1
ATOM 1386 C C . PRO A 1 191 ? 21.674 0.262 -17.934 1.00 92.00 191 PRO A C 1
ATOM 1388 O O . PRO A 1 191 ? 22.648 -0.230 -18.490 1.00 92.00 191 PRO A O 1
ATOM 1391 N N . LEU A 1 192 ? 21.678 1.519 -17.469 1.00 92.12 192 LEU A N 1
ATOM 1392 C CA . LEU A 1 192 ? 22.808 2.442 -17.639 1.00 92.12 192 LEU A CA 1
ATOM 1393 C C . LEU A 1 192 ? 24.048 1.976 -16.873 1.00 92.12 192 LEU A C 1
ATOM 1395 O O . LEU A 1 192 ? 25.148 1.984 -17.412 1.00 92.12 192 LEU A O 1
ATOM 1399 N N . PHE A 1 193 ? 23.868 1.525 -15.631 1.00 93.19 193 PHE A N 1
ATOM 1400 C CA . PHE A 1 193 ? 24.948 0.940 -14.840 1.00 93.19 193 PHE A CA 1
ATOM 1401 C C . PHE A 1 193 ? 25.538 -0.294 -15.520 1.00 93.19 193 PHE A C 1
ATOM 1403 O O . PHE A 1 193 ? 26.754 -0.409 -15.619 1.00 93.19 193 PHE A O 1
ATOM 1410 N N . SER A 1 194 ? 24.692 -1.204 -16.004 1.00 94.00 194 SER A N 1
ATOM 1411 C CA . SER A 1 194 ? 25.165 -2.422 -16.663 1.00 94.00 194 SER A CA 1
ATOM 1412 C C . SER A 1 194 ? 25.891 -2.145 -17.981 1.00 94.00 194 SER A C 1
ATOM 1414 O O . SER A 1 194 ? 26.870 -2.820 -18.288 1.00 94.00 194 SER A O 1
ATOM 1416 N N . MET A 1 195 ? 25.446 -1.129 -18.722 1.00 92.88 195 MET A N 1
ATOM 1417 C CA . MET A 1 195 ? 26.068 -0.697 -19.966 1.00 92.88 195 MET A CA 1
ATOM 1418 C C . MET A 1 195 ? 27.451 -0.098 -19.692 1.00 92.88 195 MET A C 1
ATOM 1420 O O . MET A 1 195 ? 28.432 -0.540 -20.272 1.00 92.88 195 MET A O 1
ATOM 1424 N N . GLU A 1 196 ? 27.555 0.843 -18.751 1.00 92.12 196 GLU A N 1
ATOM 1425 C CA . GLU A 1 196 ? 28.824 1.521 -18.452 1.00 92.12 196 GLU A CA 1
ATOM 1426 C C . GLU A 1 196 ? 29.848 0.591 -17.774 1.00 92.12 196 GLU A C 1
ATOM 1428 O O . GLU A 1 196 ? 31.046 0.666 -18.037 1.00 92.12 196 GLU A O 1
ATOM 1433 N N . GLN A 1 197 ? 29.391 -0.293 -16.881 1.00 91.25 197 GLN A N 1
ATOM 1434 C CA . GLN A 1 197 ? 30.268 -1.129 -16.053 1.00 91.25 197 GLN A CA 1
ATOM 1435 C C . GLN A 1 197 ? 30.637 -2.462 -16.724 1.00 91.25 197 GLN A C 1
ATOM 1437 O O . GLN A 1 197 ? 31.721 -2.994 -16.472 1.00 91.25 197 GLN A O 1
ATOM 1442 N N . PHE A 1 198 ? 29.731 -3.036 -17.523 1.00 93.94 198 PHE A N 1
ATOM 1443 C CA . PHE A 1 198 ? 29.855 -4.399 -18.054 1.00 93.94 198 PHE A CA 1
ATOM 1444 C C . PHE A 1 198 ? 29.626 -4.508 -19.565 1.00 93.94 198 PHE A C 1
ATOM 1446 O O . PHE A 1 198 ? 29.652 -5.630 -20.070 1.00 93.94 198 PHE A O 1
ATOM 1453 N N . ASP A 1 199 ? 29.408 -3.389 -20.266 1.00 93.38 199 ASP A N 1
ATOM 1454 C CA . ASP A 1 199 ? 29.124 -3.342 -21.709 1.00 93.38 199 ASP A CA 1
ATOM 1455 C C . ASP A 1 199 ? 27.888 -4.171 -22.107 1.00 93.38 199 ASP A C 1
ATOM 1457 O O . ASP A 1 199 ? 27.820 -4.772 -23.176 1.00 93.38 199 ASP A O 1
ATOM 1461 N N . TRP A 1 200 ? 26.904 -4.250 -21.202 1.00 94.25 200 TRP A N 1
ATOM 1462 C CA . TRP A 1 200 ? 25.656 -4.968 -21.453 1.00 94.25 200 TRP A CA 1
ATOM 1463 C C . TRP A 1 200 ? 24.765 -4.231 -22.441 1.00 94.25 200 TRP A C 1
ATOM 1465 O O . TRP A 1 200 ? 24.546 -3.020 -22.330 1.00 94.25 200 TRP A O 1
ATOM 1475 N N . ASP A 1 201 ? 24.155 -4.998 -23.340 1.00 91.06 201 ASP A N 1
ATOM 1476 C CA . ASP A 1 201 ? 23.168 -4.489 -24.280 1.00 91.06 201 ASP A CA 1
ATOM 1477 C C . ASP A 1 201 ? 21.721 -4.664 -23.762 1.00 91.06 201 ASP A C 1
ATOM 1479 O O . ASP A 1 201 ? 21.446 -5.018 -22.607 1.00 91.06 201 ASP A O 1
ATOM 1483 N N . ALA A 1 202 ? 20.744 -4.372 -24.621 1.00 88.75 202 ALA A N 1
ATOM 1484 C CA . ALA A 1 202 ? 19.330 -4.520 -24.287 1.00 88.75 202 ALA A CA 1
ATOM 1485 C C . ALA A 1 202 ? 18.885 -5.990 -24.130 1.00 88.75 202 ALA A C 1
ATOM 1487 O O . ALA A 1 202 ? 17.928 -6.262 -23.398 1.00 88.75 202 ALA A O 1
ATOM 1488 N N . ARG A 1 203 ? 19.562 -6.947 -24.779 1.00 89.12 203 ARG A N 1
ATOM 1489 C CA . ARG A 1 203 ? 19.266 -8.383 -24.657 1.00 89.12 203 ARG A CA 1
ATOM 1490 C C . ARG A 1 203 ? 19.758 -8.915 -23.318 1.00 89.12 203 ARG A C 1
ATOM 1492 O O . ARG A 1 203 ? 18.990 -9.606 -22.644 1.00 89.12 203 ARG A O 1
ATOM 1499 N N . ASP A 1 204 ? 20.970 -8.544 -22.908 1.00 92.12 204 ASP A N 1
ATOM 1500 C CA . ASP A 1 204 ? 21.532 -8.907 -21.600 1.00 92.12 204 ASP A CA 1
ATOM 1501 C C . ASP A 1 204 ? 20.648 -8.387 -20.462 1.00 92.12 204 ASP A C 1
ATOM 1503 O O . ASP A 1 204 ? 20.239 -9.141 -19.573 1.00 92.12 204 ASP A O 1
ATOM 1507 N N . ASN A 1 205 ? 20.249 -7.115 -20.548 1.00 91.81 205 ASN A N 1
ATOM 1508 C CA . ASN A 1 205 ? 19.308 -6.511 -19.608 1.00 91.81 205 ASN A CA 1
ATOM 1509 C C . ASN A 1 205 ? 17.936 -7.205 -19.619 1.00 91.81 205 ASN A C 1
ATOM 1511 O O . ASN A 1 205 ? 17.347 -7.432 -18.559 1.00 91.81 205 ASN A O 1
ATOM 1515 N N . GLY A 1 206 ? 17.427 -7.585 -20.795 1.00 90.75 206 GLY A N 1
ATOM 1516 C CA . GLY A 1 206 ? 16.175 -8.332 -20.922 1.00 90.75 206 GLY A CA 1
ATOM 1517 C C . GLY A 1 206 ? 16.212 -9.685 -20.203 1.00 90.75 206 GLY A C 1
ATOM 1518 O O . GLY A 1 206 ? 15.289 -10.006 -19.450 1.00 90.75 206 GLY A O 1
ATOM 1519 N N . LEU A 1 207 ? 17.295 -10.452 -20.373 1.00 90.56 207 LEU A N 1
ATOM 1520 C CA . LEU A 1 207 ? 17.514 -11.727 -19.673 1.00 90.56 207 LEU A CA 1
ATOM 1521 C C . LEU A 1 207 ? 17.671 -11.533 -18.162 1.00 90.56 207 LEU A C 1
ATOM 1523 O O . LEU A 1 207 ? 17.102 -12.292 -17.372 1.00 90.56 207 LEU A O 1
ATOM 1527 N N . PHE A 1 208 ? 18.395 -10.495 -17.754 1.00 91.94 208 PHE A N 1
ATOM 1528 C CA . PHE A 1 208 ? 18.573 -10.153 -16.351 1.00 91.94 208 PHE A CA 1
ATOM 1529 C C . PHE A 1 208 ? 17.236 -9.851 -15.654 1.00 91.94 208 PHE A C 1
ATOM 1531 O O . PHE A 1 208 ? 16.939 -10.420 -14.602 1.00 91.94 208 PHE A O 1
ATOM 1538 N N . PHE A 1 209 ? 16.380 -9.015 -16.246 1.00 89.62 209 PHE A N 1
ATOM 1539 C CA . PHE A 1 209 ? 15.062 -8.729 -15.673 1.00 89.62 209 PHE A CA 1
ATOM 1540 C C . PHE A 1 209 ? 14.102 -9.925 -15.754 1.00 89.62 209 PHE A C 1
ATOM 1542 O O . PHE A 1 209 ? 13.274 -10.101 -14.859 1.00 89.62 209 PHE A O 1
ATOM 1549 N N . ALA A 1 210 ? 14.238 -10.797 -16.758 1.00 89.69 210 ALA A N 1
ATOM 1550 C CA . ALA A 1 210 ? 13.510 -12.064 -16.783 1.00 89.69 210 ALA A CA 1
ATOM 1551 C C . ALA A 1 210 ? 13.878 -12.937 -15.570 1.00 89.69 210 ALA A C 1
ATOM 1553 O O . ALA A 1 210 ? 12.994 -13.484 -14.906 1.00 89.69 210 ALA A O 1
ATOM 1554 N N . PHE A 1 211 ? 15.169 -13.004 -15.223 1.00 91.38 211 PHE A N 1
ATOM 1555 C CA . PHE A 1 211 ? 15.640 -13.681 -14.014 1.00 91.38 211 PHE A CA 1
ATOM 1556 C C . PHE A 1 211 ? 15.091 -13.031 -12.733 1.00 91.38 211 PHE A C 1
ATOM 1558 O O . PHE A 1 211 ? 14.614 -13.749 -11.852 1.00 91.38 211 PHE A O 1
ATOM 1565 N N . VAL A 1 212 ? 15.055 -11.693 -12.649 1.00 89.19 212 VAL A N 1
ATOM 1566 C CA . VAL A 1 212 ? 14.378 -10.970 -11.548 1.00 89.19 212 VAL A CA 1
ATOM 1567 C C . VAL A 1 212 ? 12.918 -11.416 -11.418 1.00 89.19 212 VAL A C 1
ATOM 1569 O O . VAL A 1 212 ? 12.458 -11.690 -10.308 1.00 89.19 212 VAL A O 1
ATOM 1572 N N . GLY A 1 213 ? 12.200 -11.533 -12.539 1.00 86.44 213 GLY A N 1
ATOM 1573 C CA . GLY A 1 213 ? 10.820 -12.018 -12.577 1.00 86.44 213 GLY A CA 1
ATOM 1574 C C . GLY A 1 213 ? 10.671 -13.444 -12.038 1.00 86.44 213 GLY A C 1
ATOM 1575 O O . GLY A 1 213 ? 9.791 -13.697 -11.215 1.00 86.44 213 GLY A O 1
ATOM 1576 N N . VAL A 1 214 ? 11.569 -14.361 -12.416 1.00 89.06 214 VAL A N 1
ATOM 1577 C CA . VAL A 1 214 ? 11.604 -15.729 -11.863 1.00 89.06 214 VAL A CA 1
ATOM 1578 C C . VAL A 1 214 ? 11.827 -15.701 -10.350 1.00 89.06 214 VAL A C 1
ATOM 1580 O O . VAL A 1 214 ? 11.094 -16.363 -9.610 1.00 89.06 214 VAL A O 1
ATOM 1583 N N . CYS A 1 215 ? 12.789 -14.909 -9.867 1.00 89.75 215 CYS A N 1
ATOM 1584 C CA . CYS A 1 215 ? 13.017 -14.754 -8.433 1.00 89.75 215 CYS A CA 1
ATOM 1585 C C . CYS A 1 215 ? 11.771 -14.219 -7.717 1.00 89.75 215 CYS A C 1
ATOM 1587 O O . CYS A 1 215 ? 11.412 -14.763 -6.678 1.00 89.75 215 CYS A O 1
ATOM 1589 N N . ALA A 1 216 ? 11.087 -13.218 -8.277 1.00 83.56 216 ALA A N 1
ATOM 1590 C CA . ALA A 1 216 ? 9.863 -12.660 -7.703 1.00 83.56 216 ALA A CA 1
ATOM 1591 C C . ALA A 1 216 ? 8.734 -13.702 -7.609 1.00 83.56 216 ALA A C 1
ATOM 1593 O O . ALA A 1 216 ? 8.085 -13.806 -6.569 1.00 83.56 216 ALA A O 1
ATOM 1594 N N . VAL A 1 217 ? 8.533 -14.522 -8.649 1.00 84.00 217 VAL A N 1
ATOM 1595 C CA . VAL A 1 217 ? 7.537 -15.610 -8.633 1.00 84.00 217 VAL A CA 1
ATOM 1596 C C . VAL A 1 217 ? 7.862 -16.637 -7.546 1.00 84.00 217 VAL A C 1
ATOM 1598 O O . VAL A 1 217 ? 6.970 -17.049 -6.804 1.00 84.00 217 VAL A O 1
ATOM 1601 N N . VAL A 1 218 ? 9.131 -17.024 -7.397 1.00 86.69 218 VAL A N 1
ATOM 1602 C CA . VAL A 1 218 ? 9.554 -17.974 -6.355 1.00 86.69 218 VAL A CA 1
ATOM 1603 C C . VAL A 1 218 ? 9.386 -17.376 -4.955 1.00 86.69 218 VAL A C 1
ATOM 1605 O O . VAL A 1 218 ? 8.875 -18.041 -4.051 1.00 86.69 218 VAL A O 1
ATOM 1608 N N . THR A 1 219 ? 9.795 -16.125 -4.749 1.00 86.19 219 THR A N 1
ATOM 1609 C CA . THR A 1 219 ? 9.800 -15.510 -3.417 1.00 86.19 219 THR A CA 1
ATOM 1610 C C . THR A 1 219 ? 8.394 -15.125 -2.966 1.00 86.19 219 THR A C 1
ATOM 1612 O O . THR A 1 219 ? 7.999 -15.487 -1.857 1.00 86.19 219 THR A O 1
ATOM 1615 N N . GLN A 1 220 ? 7.612 -14.464 -3.823 1.00 78.25 220 GLN A N 1
ATOM 1616 C CA . GLN A 1 220 ? 6.257 -14.006 -3.498 1.00 78.25 220 GLN A CA 1
ATOM 1617 C C . GLN A 1 220 ? 5.206 -15.111 -3.659 1.00 78.25 220 GLN A C 1
ATOM 1619 O O . GLN A 1 220 ? 4.282 -15.189 -2.852 1.00 78.25 220 GLN A O 1
ATOM 1624 N N . GLY A 1 221 ? 5.338 -15.973 -4.672 1.00 72.12 221 GLY A N 1
ATOM 1625 C CA . GLY A 1 221 ? 4.350 -17.012 -4.979 1.00 72.12 221 GLY A CA 1
ATOM 1626 C C . GLY A 1 221 ? 4.479 -18.281 -4.135 1.00 72.12 221 GLY A C 1
ATOM 1627 O O . GLY A 1 221 ? 3.469 -18.920 -3.847 1.00 72.12 221 GLY A O 1
ATOM 1628 N N . LEU A 1 222 ? 5.697 -18.645 -3.716 1.00 80.94 222 LEU A N 1
ATOM 1629 C CA . LEU A 1 222 ? 5.950 -19.875 -2.956 1.00 80.94 222 LEU A CA 1
ATOM 1630 C C . LEU A 1 222 ? 6.495 -19.587 -1.556 1.00 80.94 222 LEU A C 1
ATOM 1632 O O . LEU A 1 222 ? 5.909 -20.002 -0.555 1.00 80.94 222 LEU A O 1
ATOM 1636 N N . LEU A 1 223 ? 7.631 -18.892 -1.473 1.00 86.38 223 LEU A N 1
ATOM 1637 C CA . LEU A 1 223 ? 8.403 -18.822 -0.234 1.00 86.38 223 LEU A CA 1
ATOM 1638 C C . LEU A 1 223 ? 7.695 -18.019 0.866 1.00 86.38 223 LEU A C 1
ATOM 1640 O O . LEU A 1 223 ? 7.714 -18.432 2.026 1.00 86.38 223 LEU A O 1
ATOM 1644 N N . LEU A 1 224 ? 7.032 -16.915 0.509 1.00 84.25 224 LEU A N 1
ATOM 1645 C CA . LEU A 1 224 ? 6.287 -16.081 1.454 1.00 84.25 224 LEU A CA 1
ATOM 1646 C C . LEU A 1 224 ? 5.213 -16.886 2.201 1.00 84.25 224 LEU A C 1
ATOM 1648 O O . LEU A 1 224 ? 5.184 -16.857 3.429 1.00 84.25 224 LEU A O 1
ATOM 1652 N N . GLY A 1 225 ? 4.397 -17.669 1.487 1.00 80.31 225 GLY A N 1
ATOM 1653 C CA . GLY A 1 225 ? 3.337 -18.484 2.094 1.00 80.31 225 GLY A CA 1
ATOM 1654 C C . GLY A 1 225 ? 3.859 -19.581 3.030 1.00 80.31 225 GLY A C 1
ATOM 1655 O O . GLY A 1 225 ? 3.174 -19.963 3.977 1.00 80.31 225 GLY A O 1
ATOM 1656 N N . VAL A 1 226 ? 5.089 -20.060 2.810 1.00 87.62 226 VAL A N 1
ATOM 1657 C CA . VAL A 1 226 ? 5.737 -21.068 3.668 1.00 87.62 226 VAL A CA 1
ATOM 1658 C C . VAL A 1 226 ? 6.394 -20.434 4.896 1.00 87.62 226 VAL A C 1
ATOM 1660 O O . VAL A 1 226 ? 6.327 -20.994 5.994 1.00 87.62 226 VAL A O 1
ATOM 1663 N N . LEU A 1 227 ? 7.058 -19.289 4.726 1.00 88.56 227 LEU A N 1
ATOM 1664 C CA . LEU A 1 227 ? 7.828 -18.654 5.794 1.00 88.56 227 LEU A CA 1
ATOM 1665 C C . LEU A 1 227 ? 6.973 -17.768 6.707 1.00 88.56 227 LEU A C 1
ATOM 1667 O O . LEU A 1 227 ? 7.244 -17.723 7.908 1.00 88.56 227 LEU A O 1
ATOM 1671 N N . GLN A 1 228 ? 5.945 -17.094 6.180 1.00 85.12 228 GLN A N 1
ATOM 1672 C CA . GLN A 1 228 ? 5.110 -16.154 6.944 1.00 85.12 228 GLN A CA 1
ATOM 1673 C C . GLN A 1 228 ? 4.457 -16.790 8.177 1.00 85.12 228 GLN A C 1
ATOM 1675 O O . GLN A 1 228 ? 4.637 -16.230 9.261 1.00 85.12 228 GLN A O 1
ATOM 1680 N N . PRO A 1 229 ? 3.824 -17.977 8.098 1.00 83.69 229 PRO A N 1
ATOM 1681 C CA . PRO A 1 229 ? 3.219 -18.610 9.271 1.00 83.69 229 PRO A CA 1
ATOM 1682 C C . PRO A 1 229 ? 4.244 -19.082 10.312 1.00 83.69 229 PRO A C 1
ATOM 1684 O O . PRO A 1 229 ? 3.908 -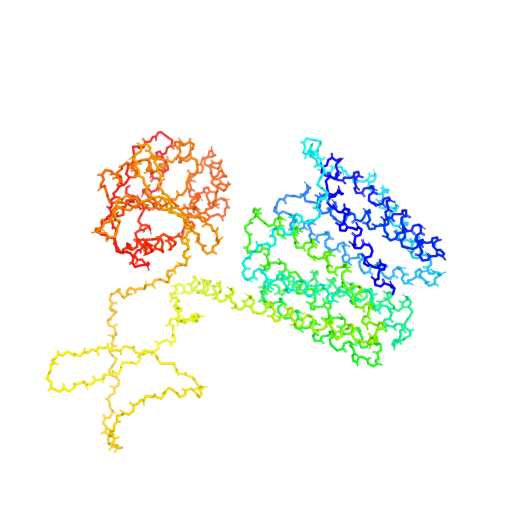19.236 11.480 1.00 83.69 229 PRO A O 1
ATOM 1687 N N . ARG A 1 230 ? 5.494 -19.345 9.900 1.00 90.25 230 ARG A N 1
ATOM 1688 C CA . ARG A 1 230 ? 6.541 -19.911 10.772 1.00 90.25 230 ARG A CA 1
ATOM 1689 C C . ARG A 1 230 ? 7.371 -18.848 11.481 1.00 90.25 230 ARG A C 1
ATOM 1691 O O . ARG A 1 230 ? 7.799 -19.049 12.613 1.00 90.25 230 ARG A O 1
ATOM 1698 N N . ILE A 1 231 ? 7.676 -17.761 10.777 1.00 86.50 231 ILE A N 1
ATOM 1699 C CA . ILE A 1 231 ? 8.641 -16.743 11.212 1.00 86.50 231 ILE A CA 1
ATOM 1700 C C . ILE A 1 231 ? 7.925 -15.483 11.719 1.00 86.50 231 ILE A C 1
ATOM 1702 O O . ILE A 1 231 ? 8.475 -14.767 12.559 1.00 86.50 231 ILE A O 1
ATOM 1706 N N . GLY A 1 232 ? 6.695 -15.237 11.257 1.00 85.88 232 GLY A N 1
ATOM 1707 C CA . GLY A 1 232 ? 5.919 -14.040 11.565 1.00 85.88 232 GLY A CA 1
ATOM 1708 C C . GLY A 1 232 ? 6.351 -12.816 10.749 1.00 85.88 232 GLY A C 1
ATOM 1709 O O . GLY A 1 232 ? 7.493 -12.699 10.295 1.00 85.88 232 GLY A O 1
ATOM 1710 N N . GLU A 1 233 ? 5.427 -11.871 10.577 1.00 87.00 233 GLU A N 1
ATOM 1711 C CA . GLU A 1 233 ? 5.584 -10.719 9.674 1.00 87.00 233 GLU A CA 1
ATOM 1712 C C . GLU A 1 233 ? 6.733 -9.797 10.088 1.00 87.00 233 GLU A C 1
ATOM 1714 O O . GLU A 1 233 ? 7.556 -9.412 9.262 1.00 87.00 233 GLU A O 1
ATOM 1719 N N . ARG A 1 234 ? 6.870 -9.508 11.388 1.00 90.25 234 ARG A N 1
ATOM 1720 C CA . ARG A 1 234 ? 7.951 -8.654 11.903 1.00 90.25 234 ARG A CA 1
ATOM 1721 C C . ARG A 1 234 ? 9.336 -9.174 11.528 1.00 90.25 234 ARG A C 1
ATOM 1723 O O . ARG A 1 234 ? 10.169 -8.422 11.026 1.00 90.25 234 ARG A O 1
ATOM 1730 N N . ARG A 1 235 ? 9.611 -10.444 11.831 1.00 92.38 235 ARG A N 1
ATOM 1731 C CA . ARG A 1 235 ? 10.939 -11.030 11.609 1.00 92.38 235 ARG A CA 1
ATOM 1732 C C . ARG A 1 235 ? 11.226 -11.152 10.117 1.00 92.38 235 ARG A C 1
ATOM 1734 O O . ARG A 1 235 ? 12.353 -10.882 9.717 1.00 92.38 235 ARG A O 1
ATOM 1741 N N . LEU A 1 236 ? 10.215 -11.468 9.305 1.00 92.88 236 LEU A N 1
ATOM 1742 C CA . LEU A 1 236 ? 10.339 -11.454 7.848 1.00 92.88 236 LEU A CA 1
ATOM 1743 C C . LEU A 1 236 ? 10.656 -10.068 7.294 1.00 92.88 236 LEU A C 1
ATOM 1745 O O . LEU A 1 236 ? 11.574 -9.948 6.485 1.00 92.88 236 LEU A O 1
ATOM 1749 N N . ALA A 1 237 ? 9.961 -9.030 7.762 1.00 94.19 237 ALA A N 1
ATOM 1750 C CA . ALA A 1 237 ? 10.221 -7.657 7.350 1.00 94.19 237 ALA A CA 1
ATOM 1751 C C . ALA A 1 237 ? 11.666 -7.242 7.666 1.00 94.19 237 ALA A C 1
ATOM 1753 O O . ALA A 1 237 ? 12.387 -6.773 6.787 1.00 94.19 237 ALA A O 1
ATOM 1754 N N . LEU A 1 238 ? 12.119 -7.467 8.904 1.00 96.25 238 LEU A N 1
ATOM 1755 C CA . LEU A 1 238 ? 13.474 -7.102 9.328 1.00 96.25 238 LEU A CA 1
ATOM 1756 C C . LEU A 1 238 ? 14.554 -7.930 8.626 1.00 96.25 238 LEU A C 1
ATOM 1758 O O . LEU A 1 238 ? 15.575 -7.375 8.228 1.00 96.25 238 LEU A O 1
ATOM 1762 N N . PHE A 1 239 ? 14.344 -9.235 8.456 1.00 96.06 239 PHE A N 1
ATOM 1763 C CA . PHE A 1 239 ? 15.281 -10.089 7.731 1.00 96.06 239 PHE A CA 1
ATOM 1764 C C . PHE A 1 239 ? 15.382 -9.678 6.259 1.00 96.06 239 PHE A C 1
ATOM 1766 O O . PHE A 1 239 ? 16.486 -9.499 5.749 1.00 96.06 239 PHE A O 1
ATOM 1773 N N . GLY A 1 240 ? 14.240 -9.467 5.597 1.00 95.62 240 GLY A N 1
ATOM 1774 C CA . GLY A 1 240 ? 14.194 -9.067 4.194 1.00 95.62 240 GLY A CA 1
ATOM 1775 C C . GLY A 1 240 ? 14.869 -7.718 3.946 1.00 95.62 240 GLY A C 1
ATOM 1776 O O . GLY A 1 240 ? 15.687 -7.601 3.035 1.00 95.62 240 GLY A O 1
ATOM 1777 N N . LEU A 1 241 ? 14.607 -6.725 4.803 1.00 97.19 241 LEU A N 1
ATOM 1778 C CA . LEU A 1 241 ? 15.254 -5.410 4.738 1.00 97.19 241 LEU A CA 1
ATOM 1779 C C . LEU A 1 241 ? 16.772 -5.490 4.963 1.00 97.19 241 LEU A C 1
ATOM 1781 O O . LEU A 1 241 ? 17.527 -4.882 4.208 1.00 97.19 241 LEU A O 1
ATOM 1785 N N . ALA A 1 242 ? 17.234 -6.251 5.961 1.00 97.38 242 ALA A N 1
ATOM 1786 C CA . ALA A 1 242 ? 18.665 -6.413 6.230 1.00 97.38 242 ALA A CA 1
ATOM 1787 C C . ALA A 1 242 ? 19.391 -7.100 5.065 1.00 97.38 242 ALA A C 1
ATOM 1789 O O . ALA A 1 242 ? 20.449 -6.640 4.631 1.00 97.38 242 ALA A O 1
ATOM 1790 N N . LEU A 1 243 ? 18.797 -8.174 4.535 1.00 96.44 243 LEU A N 1
ATOM 1791 C CA . LEU A 1 243 ? 19.337 -8.902 3.393 1.00 96.44 243 LEU A CA 1
ATOM 1792 C C . LEU A 1 243 ? 19.433 -8.001 2.159 1.00 96.44 243 LEU A C 1
ATOM 1794 O O . LEU A 1 243 ? 20.460 -7.981 1.483 1.00 96.44 243 LEU A O 1
ATOM 1798 N N . MET A 1 244 ? 18.378 -7.230 1.892 1.00 95.38 244 MET A N 1
ATOM 1799 C CA . MET A 1 244 ? 18.327 -6.327 0.750 1.00 95.38 244 MET A CA 1
ATOM 1800 C C . MET A 1 244 ? 19.322 -5.169 0.877 1.00 95.38 244 MET A C 1
ATOM 1802 O O . MET A 1 244 ? 19.992 -4.846 -0.101 1.00 95.38 244 MET A O 1
ATOM 1806 N N . ALA A 1 245 ? 19.464 -4.574 2.068 1.00 96.75 245 ALA A N 1
ATOM 1807 C CA . ALA A 1 245 ? 20.458 -3.531 2.320 1.00 96.75 245 ALA A CA 1
ATOM 1808 C C . ALA A 1 245 ? 21.879 -4.039 2.040 1.00 96.75 245 ALA A C 1
ATOM 1810 O O . ALA A 1 245 ? 22.632 -3.394 1.312 1.00 96.75 245 ALA A O 1
ATOM 1811 N N . LEU A 1 246 ? 22.223 -5.221 2.565 1.00 96.69 246 LEU A N 1
ATOM 1812 C CA . LEU A 1 246 ? 23.529 -5.835 2.336 1.00 96.69 246 LEU A CA 1
ATOM 1813 C C . LEU A 1 246 ? 23.756 -6.128 0.849 1.00 96.69 246 LEU A C 1
ATOM 1815 O O . LEU A 1 246 ? 24.795 -5.760 0.308 1.00 96.69 246 LEU A O 1
ATOM 1819 N N . ALA A 1 247 ? 22.789 -6.758 0.182 1.00 96.19 247 ALA A N 1
ATOM 1820 C CA . ALA A 1 247 ? 22.923 -7.113 -1.225 1.00 96.19 247 ALA A CA 1
ATOM 1821 C C . ALA A 1 247 ? 23.100 -5.872 -2.119 1.00 96.19 247 ALA A C 1
ATOM 1823 O O . ALA A 1 247 ? 23.959 -5.883 -2.996 1.00 96.19 247 ALA A O 1
ATOM 1824 N N . LEU A 1 248 ? 22.375 -4.778 -1.854 1.00 93.94 248 LEU A N 1
ATOM 1825 C CA . LEU A 1 248 ? 22.535 -3.512 -2.581 1.00 93.94 248 LEU A CA 1
ATOM 1826 C C . LEU A 1 248 ? 23.913 -2.873 -2.382 1.00 93.94 248 LEU A C 1
ATOM 1828 O O . LEU A 1 248 ? 24.508 -2.406 -3.351 1.00 93.94 248 LEU A O 1
ATOM 1832 N N . LEU A 1 249 ? 24.445 -2.890 -1.155 1.00 94.75 249 LEU A N 1
ATOM 1833 C CA . LEU A 1 249 ? 25.804 -2.405 -0.890 1.00 94.75 249 LEU A CA 1
ATOM 1834 C C . LEU A 1 249 ? 26.856 -3.228 -1.646 1.00 94.75 249 LEU A C 1
ATOM 1836 O O . LEU A 1 249 ? 27.840 -2.673 -2.127 1.00 94.75 249 LEU A O 1
ATOM 1840 N N . LEU A 1 250 ? 26.636 -4.539 -1.780 1.00 95.12 250 LEU A N 1
ATOM 1841 C CA . LEU A 1 250 ? 27.542 -5.429 -2.503 1.00 95.12 250 LEU A CA 1
ATOM 1842 C C . LEU A 1 250 ? 27.485 -5.239 -4.024 1.00 95.12 250 LEU A C 1
ATOM 1844 O O . LEU A 1 250 ? 28.518 -5.404 -4.665 1.00 95.12 250 LEU A O 1
ATOM 1848 N N . VAL A 1 251 ? 26.338 -4.854 -4.603 1.00 93.50 251 VAL A N 1
ATOM 1849 C CA . VAL A 1 251 ? 26.218 -4.599 -6.056 1.00 93.50 251 VAL A CA 1
ATOM 1850 C C . VAL A 1 251 ? 27.204 -3.526 -6.523 1.00 93.50 251 VAL A C 1
ATOM 1852 O O . VAL A 1 251 ? 27.823 -3.677 -7.573 1.00 93.50 251 VAL A O 1
ATOM 1855 N N . ALA A 1 252 ? 27.422 -2.486 -5.717 1.00 88.25 252 ALA A N 1
ATOM 1856 C CA . ALA A 1 252 ? 28.363 -1.415 -6.042 1.00 88.25 252 ALA A CA 1
ATOM 1857 C C . ALA A 1 252 ? 29.833 -1.868 -6.118 1.00 88.25 252 ALA A C 1
ATOM 1859 O O . ALA A 1 252 ? 30.674 -1.146 -6.646 1.00 88.25 252 ALA A O 1
ATOM 1860 N N . LEU A 1 253 ? 30.153 -3.041 -5.567 1.00 91.12 253 LEU A N 1
ATOM 1861 C CA . LEU A 1 253 ? 31.509 -3.585 -5.493 1.00 91.12 253 LEU A CA 1
ATOM 1862 C C . LEU A 1 253 ? 31.744 -4.709 -6.507 1.00 91.12 253 LEU A C 1
ATOM 1864 O O . LEU A 1 253 ? 32.784 -5.362 -6.456 1.00 91.12 253 LEU A O 1
ATOM 1868 N N . VAL A 1 254 ? 30.782 -4.977 -7.393 1.00 93.44 254 VAL A N 1
ATOM 1869 C CA . VAL A 1 254 ? 30.835 -6.122 -8.302 1.00 93.44 254 VAL A CA 1
ATOM 1870 C C . VAL A 1 254 ? 31.885 -5.908 -9.400 1.00 93.44 254 VAL A C 1
ATOM 1872 O O . VAL A 1 254 ? 31.727 -5.007 -10.222 1.00 93.44 254 VAL A O 1
ATOM 1875 N N . PRO A 1 255 ? 32.919 -6.769 -9.487 1.00 88.81 255 PRO A N 1
ATOM 1876 C CA . PRO A 1 255 ? 33.931 -6.674 -10.537 1.00 88.81 255 PRO A CA 1
ATOM 1877 C C . PRO A 1 255 ? 33.531 -7.395 -11.833 1.00 88.81 255 PRO A C 1
ATOM 1879 O O . PRO A 1 255 ? 34.141 -7.169 -12.870 1.00 88.81 255 PRO A O 1
ATOM 1882 N N . GLN A 1 256 ? 32.563 -8.318 -11.777 1.00 92.31 256 GLN A N 1
ATOM 1883 C CA . GLN A 1 256 ? 32.198 -9.198 -12.891 1.00 92.31 256 GLN A CA 1
ATOM 1884 C C . GLN A 1 256 ? 30.682 -9.351 -12.990 1.00 92.31 256 GLN A C 1
ATOM 1886 O O . GLN A 1 256 ? 30.022 -9.654 -11.998 1.00 92.31 256 GLN A O 1
ATOM 1891 N N . ALA A 1 257 ? 30.141 -9.229 -14.199 1.00 91.56 257 ALA A N 1
ATOM 1892 C CA . ALA A 1 257 ? 28.701 -9.136 -14.430 1.00 91.56 257 ALA A CA 1
ATOM 1893 C C . ALA A 1 257 ? 27.888 -10.340 -13.911 1.00 91.56 257 ALA A C 1
ATOM 1895 O O . ALA A 1 257 ? 26.779 -10.178 -13.408 1.00 91.56 257 ALA A O 1
ATOM 1896 N N . TRP A 1 258 ? 28.439 -11.560 -13.962 1.00 91.44 258 TRP A N 1
ATOM 1897 C CA . TRP A 1 258 ? 27.732 -12.763 -13.502 1.00 91.44 258 TRP A CA 1
ATOM 1898 C C . TRP A 1 258 ? 27.424 -12.747 -11.993 1.00 91.44 258 TRP A C 1
ATOM 1900 O O . TRP A 1 258 ? 26.454 -13.372 -11.565 1.00 91.44 258 TRP A O 1
ATOM 1910 N N . LEU A 1 259 ? 28.196 -12.003 -11.188 1.00 94.75 259 LEU A N 1
ATOM 1911 C CA . LEU A 1 259 ? 27.954 -11.840 -9.749 1.00 94.75 259 LEU A CA 1
ATOM 1912 C C . LEU A 1 259 ? 26.684 -11.026 -9.455 1.00 94.75 259 LEU A C 1
ATOM 1914 O O . LEU A 1 259 ? 26.175 -11.081 -8.334 1.00 94.75 259 LEU A O 1
ATOM 1918 N N . LEU A 1 260 ? 26.133 -10.315 -10.445 1.00 93.81 260 LEU A N 1
ATOM 1919 C CA . LEU A 1 260 ? 24.862 -9.610 -10.291 1.00 93.81 260 LEU A CA 1
ATOM 1920 C C . LEU A 1 260 ? 23.691 -10.576 -10.100 1.00 93.81 260 LEU A C 1
ATOM 1922 O O . LEU A 1 260 ? 22.806 -10.276 -9.309 1.00 93.81 260 LEU A O 1
ATOM 1926 N N . TYR A 1 261 ? 23.691 -11.745 -10.750 1.00 94.25 261 TYR A N 1
ATOM 1927 C CA . TYR A 1 261 ? 22.601 -12.723 -10.645 1.00 94.25 261 TYR A CA 1
ATOM 1928 C C . TYR A 1 261 ? 22.355 -13.210 -9.206 1.00 94.25 261 TYR A C 1
ATOM 1930 O O . TYR A 1 261 ? 21.233 -13.058 -8.718 1.00 94.25 261 TYR A O 1
ATOM 1938 N N . PRO A 1 262 ? 23.350 -13.745 -8.465 1.00 95.25 262 PRO A N 1
ATOM 1939 C CA . PRO A 1 262 ? 23.121 -14.150 -7.081 1.00 95.25 262 PRO A CA 1
ATOM 1940 C C . PRO A 1 262 ? 22.751 -12.964 -6.179 1.00 95.25 262 PRO A C 1
ATOM 1942 O O . PRO A 1 262 ? 21.851 -13.101 -5.352 1.00 95.25 262 PRO A O 1
ATOM 1945 N N . LEU A 1 263 ? 23.370 -11.789 -6.353 1.00 94.81 263 LEU A N 1
ATOM 1946 C CA . LEU A 1 263 ? 23.048 -10.597 -5.553 1.00 94.81 263 LEU A CA 1
ATOM 1947 C C . LEU A 1 263 ? 21.618 -10.110 -5.788 1.00 94.81 263 LEU A C 1
ATOM 1949 O O . LEU A 1 263 ? 20.912 -9.765 -4.844 1.00 94.81 263 LEU A O 1
ATOM 1953 N N . VAL A 1 264 ? 21.157 -10.137 -7.030 1.00 91.94 264 VAL A N 1
ATOM 1954 C CA . VAL A 1 264 ? 19.787 -9.778 -7.397 1.00 91.94 264 VAL A CA 1
ATOM 1955 C C . VAL A 1 264 ? 18.790 -10.820 -6.932 1.00 91.94 264 VAL A C 1
ATOM 1957 O O . VAL A 1 264 ? 17.710 -10.446 -6.485 1.00 91.94 264 VAL A O 1
ATOM 1960 N N . GLY A 1 265 ? 19.167 -12.099 -6.915 1.00 93.62 265 GLY A N 1
ATOM 1961 C CA . GLY A 1 265 ? 18.403 -13.131 -6.221 1.00 93.62 265 GLY A CA 1
ATOM 1962 C C . GLY A 1 265 ? 18.202 -12.793 -4.739 1.00 93.62 265 GLY A C 1
ATOM 1963 O O . GLY A 1 265 ? 17.087 -12.907 -4.231 1.00 93.62 265 GLY A O 1
ATOM 1964 N N . LEU A 1 266 ? 19.240 -12.293 -4.055 1.00 95.19 266 LEU A N 1
ATOM 1965 C CA . LEU A 1 266 ? 19.133 -11.832 -2.664 1.00 95.19 266 LEU A CA 1
ATOM 1966 C C . LEU A 1 266 ? 18.292 -10.554 -2.521 1.00 95.19 266 LEU A C 1
ATOM 1968 O O . LEU A 1 266 ? 17.520 -10.453 -1.569 1.00 95.19 266 LEU A O 1
ATOM 1972 N N . ILE A 1 267 ? 18.386 -9.603 -3.456 1.00 93.75 267 ILE A N 1
ATOM 1973 C CA . ILE A 1 267 ? 17.539 -8.394 -3.473 1.00 93.75 267 ILE A CA 1
ATOM 1974 C C . ILE A 1 267 ? 16.067 -8.770 -3.699 1.00 93.75 267 ILE A C 1
ATOM 1976 O O . ILE A 1 267 ? 15.188 -8.272 -2.994 1.00 93.75 267 ILE A O 1
ATOM 1980 N N . ALA A 1 268 ? 15.781 -9.668 -4.642 1.00 91.00 268 ALA A N 1
ATOM 1981 C CA . ALA A 1 268 ? 14.437 -10.164 -4.939 1.00 91.00 268 ALA A CA 1
ATOM 1982 C C . ALA A 1 268 ? 13.858 -10.987 -3.776 1.00 91.00 268 ALA A C 1
ATOM 1984 O O . ALA A 1 268 ? 12.669 -10.889 -3.472 1.00 91.00 268 ALA A O 1
ATOM 1985 N N . LEU A 1 269 ? 14.699 -11.759 -3.079 1.00 92.44 269 LEU A N 1
ATOM 1986 C CA . LEU A 1 269 ? 14.333 -12.435 -1.835 1.00 92.44 269 LEU A CA 1
ATOM 1987 C C . LEU A 1 269 ? 14.034 -11.428 -0.722 1.00 92.44 269 LEU A C 1
ATOM 1989 O O . LEU A 1 269 ? 12.989 -11.509 -0.082 1.00 92.44 269 LEU A O 1
ATOM 1993 N N . GLY A 1 270 ? 14.916 -10.453 -0.514 1.00 93.56 270 GLY A N 1
ATOM 1994 C CA . GLY A 1 270 ? 14.755 -9.434 0.517 1.00 93.56 270 GLY A CA 1
ATOM 1995 C C . GLY A 1 270 ? 13.495 -8.590 0.319 1.00 93.56 270 GLY A C 1
ATOM 1996 O O . GLY A 1 270 ? 12.675 -8.488 1.230 1.00 93.56 270 GLY A O 1
ATOM 1997 N N . SER A 1 271 ? 13.290 -8.054 -0.886 1.00 90.88 271 SER A N 1
ATOM 1998 C CA . SER A 1 271 ? 12.095 -7.274 -1.250 1.00 90.88 271 SER A CA 1
ATOM 1999 C C . SER A 1 271 ? 10.812 -8.112 -1.241 1.00 90.88 271 SER A C 1
ATOM 2001 O O . SER A 1 271 ? 9.796 -7.655 -0.712 1.00 90.88 271 SER A O 1
ATOM 2003 N N . GLY A 1 272 ? 10.862 -9.348 -1.754 1.00 87.25 272 GLY A N 1
ATOM 2004 C CA . GLY A 1 272 ? 9.733 -10.281 -1.780 1.00 87.25 272 GLY A CA 1
ATOM 2005 C C . GLY A 1 272 ? 9.237 -10.691 -0.391 1.00 87.25 272 GLY A C 1
ATOM 2006 O O . GLY A 1 272 ? 8.054 -10.981 -0.233 1.00 87.25 272 GLY A O 1
ATOM 2007 N N . LEU A 1 273 ? 10.108 -10.658 0.622 1.00 90.50 273 LEU A N 1
ATOM 2008 C CA . LEU A 1 273 ? 9.732 -10.868 2.023 1.00 90.50 273 LEU A CA 1
ATOM 2009 C C . LEU A 1 273 ? 9.359 -9.556 2.731 1.00 90.50 273 LEU A C 1
ATOM 2011 O O . LEU A 1 273 ? 8.398 -9.527 3.498 1.00 90.50 273 LEU A O 1
ATOM 2015 N N . ALA A 1 274 ? 10.096 -8.469 2.484 1.00 92.81 274 ALA A N 1
ATOM 2016 C CA . ALA A 1 274 ? 9.943 -7.216 3.219 1.00 92.81 274 ALA A CA 1
ATOM 2017 C C . ALA A 1 274 ? 8.680 -6.430 2.849 1.00 92.81 274 ALA A C 1
ATOM 2019 O O . ALA A 1 274 ? 7.963 -5.992 3.747 1.00 92.81 274 ALA A O 1
ATOM 2020 N N . ILE A 1 275 ? 8.392 -6.243 1.555 1.00 89.88 275 ILE A N 1
ATOM 2021 C CA . ILE A 1 275 ? 7.278 -5.386 1.110 1.00 89.88 275 ILE A CA 1
ATOM 2022 C C . ILE A 1 275 ? 5.922 -5.929 1.596 1.00 89.88 275 ILE A C 1
ATOM 2024 O O . ILE A 1 275 ? 5.168 -5.159 2.204 1.00 89.88 275 ILE A O 1
ATOM 2028 N N . PRO A 1 276 ? 5.599 -7.228 1.411 1.00 87.56 276 PRO A N 1
ATOM 2029 C CA . PRO A 1 276 ? 4.325 -7.769 1.875 1.00 87.56 276 PRO A CA 1
ATOM 2030 C C . PRO A 1 276 ? 4.218 -7.749 3.401 1.00 87.56 276 PRO A C 1
ATOM 2032 O O . PRO A 1 276 ? 3.185 -7.351 3.930 1.00 87.56 276 PRO A O 1
ATOM 2035 N N . ALA A 1 277 ? 5.298 -8.092 4.110 1.00 90.19 277 ALA A N 1
ATOM 2036 C CA . ALA A 1 277 ? 5.310 -8.115 5.569 1.00 90.19 277 ALA A CA 1
ATOM 2037 C C . ALA A 1 277 ? 5.147 -6.716 6.189 1.00 90.19 277 ALA A C 1
ATOM 2039 O O . ALA A 1 277 ? 4.368 -6.547 7.121 1.00 90.19 277 ALA A O 1
ATOM 2040 N N . LEU A 1 278 ? 5.825 -5.691 5.657 1.00 90.88 278 LEU A N 1
ATOM 2041 C CA . LEU A 1 278 ? 5.648 -4.303 6.107 1.00 90.88 278 LEU A CA 1
ATOM 2042 C C . LEU A 1 278 ? 4.225 -3.798 5.844 1.00 90.88 278 LEU A C 1
ATOM 2044 O O . LEU A 1 278 ? 3.640 -3.125 6.690 1.00 90.88 278 LEU A O 1
ATOM 2048 N N . THR A 1 279 ? 3.662 -4.137 4.683 1.00 87.25 279 THR A N 1
ATOM 2049 C CA . THR A 1 279 ? 2.294 -3.746 4.320 1.00 87.25 279 THR A CA 1
ATOM 2050 C C . THR A 1 279 ? 1.270 -4.419 5.235 1.00 87.25 279 THR A C 1
ATOM 2052 O O . THR A 1 279 ? 0.337 -3.759 5.692 1.00 87.25 279 THR A O 1
ATOM 2055 N N . ALA A 1 280 ? 1.471 -5.699 5.560 1.00 84.12 280 ALA A N 1
ATOM 2056 C CA . ALA A 1 280 ? 0.620 -6.444 6.481 1.00 84.12 280 ALA A CA 1
ATOM 2057 C C . ALA A 1 280 ? 0.657 -5.851 7.902 1.00 84.12 280 ALA A C 1
ATOM 2059 O O . ALA A 1 280 ? -0.403 -5.505 8.432 1.00 84.12 280 ALA A O 1
ATOM 2060 N N . LEU A 1 281 ? 1.854 -5.574 8.438 1.00 86.19 281 LEU A N 1
ATOM 2061 C CA . LEU A 1 281 ? 2.048 -4.909 9.736 1.00 86.19 281 LEU A CA 1
ATOM 2062 C C . LEU A 1 281 ? 1.360 -3.542 9.812 1.00 86.19 281 LEU A C 1
ATOM 2064 O O . LEU A 1 281 ? 0.752 -3.210 10.824 1.00 86.19 281 LEU A O 1
ATOM 2068 N N . VAL A 1 282 ? 1.436 -2.742 8.746 1.00 85.81 282 VAL A N 1
ATOM 2069 C CA . VAL A 1 282 ? 0.744 -1.445 8.666 1.00 85.81 282 VAL A CA 1
ATOM 2070 C C . VAL A 1 282 ? -0.772 -1.627 8.633 1.00 85.81 282 VAL A C 1
ATOM 2072 O O . VAL A 1 282 ? -1.497 -0.907 9.318 1.00 85.81 282 VAL A O 1
ATOM 2075 N N . SER A 1 283 ? -1.254 -2.595 7.854 1.00 79.25 283 SER A N 1
ATOM 2076 C CA . SER A 1 283 ? -2.684 -2.844 7.671 1.00 79.25 283 SER A CA 1
ATOM 2077 C C . SER A 1 283 ? -3.375 -3.384 8.921 1.00 79.25 283 SER A C 1
ATOM 2079 O O . SER A 1 283 ? -4.512 -3.006 9.187 1.00 79.25 283 SER A O 1
ATOM 2081 N N . GLY A 1 284 ? -2.684 -4.216 9.707 1.00 72.12 284 GLY A N 1
ATOM 2082 C CA . GLY A 1 284 ? -3.239 -4.859 10.898 1.00 72.12 284 GLY A CA 1
ATOM 2083 C C . GLY A 1 284 ? -3.431 -3.919 12.091 1.00 72.12 284 GLY A C 1
ATOM 2084 O O . GLY A 1 284 ? -4.078 -4.291 13.062 1.00 72.12 284 GLY A O 1
ATOM 2085 N N . GLN A 1 285 ? -2.891 -2.700 12.031 1.00 69.38 285 GLN A N 1
ATOM 2086 C CA . GLN A 1 285 ? -2.924 -1.732 13.136 1.00 69.38 285 GLN A CA 1
ATOM 2087 C C . GLN A 1 285 ? -4.123 -0.784 13.084 1.00 69.38 285 GLN A C 1
ATOM 2089 O O . GLN A 1 285 ? -4.308 0.036 13.983 1.00 69.38 285 GLN A O 1
ATOM 2094 N N . VAL A 1 286 ? -4.920 -0.838 12.017 1.00 67.62 286 VAL A N 1
ATOM 2095 C CA . VAL A 1 286 ? -6.003 0.118 11.796 1.00 67.62 286 VAL A CA 1
ATOM 2096 C C . VAL A 1 286 ? -7.281 -0.648 11.496 1.00 67.62 286 VAL A C 1
ATOM 2098 O O . VAL A 1 286 ? -7.290 -1.542 10.658 1.00 67.62 286 VAL A O 1
ATOM 2101 N N . GLY A 1 287 ? -8.369 -0.308 12.192 1.00 59.88 287 GLY A N 1
ATOM 2102 C CA . GLY A 1 287 ? -9.653 -0.987 12.008 1.00 59.88 287 GLY A CA 1
ATOM 2103 C C . GLY A 1 287 ? -10.175 -0.891 10.569 1.00 59.88 287 GLY A C 1
ATOM 2104 O O . GLY A 1 287 ? -9.856 0.058 9.846 1.00 59.88 287 GLY A O 1
ATOM 2105 N N . GLU A 1 288 ? -11.035 -1.839 10.179 1.00 61.38 288 GLU A N 1
ATOM 2106 C CA . GLU A 1 288 ? -11.552 -2.019 8.807 1.00 61.38 288 GLU A CA 1
ATOM 2107 C C . GLU A 1 288 ? -12.065 -0.719 8.155 1.00 61.38 288 GLU A C 1
ATOM 2109 O O . GLU A 1 288 ? -11.888 -0.494 6.960 1.00 61.38 288 GLU A O 1
ATOM 2114 N N . GLN A 1 289 ? -12.637 0.193 8.949 1.00 53.97 289 GLN A N 1
ATOM 2115 C CA . GLN A 1 289 ? -13.182 1.478 8.490 1.00 53.97 289 GLN A CA 1
ATOM 2116 C C . GLN A 1 289 ? -12.117 2.468 7.984 1.00 53.97 289 GLN A C 1
ATOM 2118 O O . GLN A 1 289 ? -12.415 3.318 7.147 1.00 53.97 289 GLN A O 1
ATOM 2123 N N . ARG A 1 290 ? -10.877 2.387 8.486 1.00 65.88 290 ARG A N 1
ATOM 2124 C CA . ARG A 1 290 ? -9.761 3.282 8.115 1.00 65.88 290 ARG A CA 1
ATOM 2125 C C . ARG A 1 290 ? -8.739 2.606 7.201 1.00 65.88 290 ARG A C 1
ATOM 2127 O O . ARG A 1 290 ? -7.882 3.292 6.645 1.00 65.88 290 ARG A O 1
ATOM 2134 N N . GLN A 1 291 ? -8.841 1.291 7.014 1.00 68.06 291 GLN A N 1
ATOM 2135 C CA . GLN A 1 291 ? -7.895 0.501 6.229 1.00 68.06 291 GLN A CA 1
ATOM 2136 C C . GLN A 1 291 ? -7.827 0.960 4.765 1.00 68.06 291 GLN A C 1
ATOM 2138 O O . GLN A 1 291 ? -6.735 1.128 4.227 1.00 68.06 291 GLN A O 1
ATOM 2143 N N . GLY A 1 292 ? -8.974 1.240 4.134 1.00 65.44 292 GLY A N 1
ATOM 2144 C CA . GLY A 1 292 ? -9.018 1.737 2.753 1.00 65.44 292 GLY A CA 1
ATOM 2145 C C . GLY A 1 292 ? -8.339 3.101 2.584 1.00 65.44 292 GLY A C 1
ATOM 2146 O O . GLY A 1 292 ? -7.563 3.292 1.652 1.00 65.44 292 GLY A O 1
ATOM 2147 N N . ALA A 1 293 ? -8.563 4.022 3.525 1.00 71.62 293 ALA A N 1
ATOM 2148 C CA . ALA A 1 293 ? -7.938 5.343 3.513 1.00 71.62 293 ALA A CA 1
ATOM 2149 C C . ALA A 1 293 ? -6.417 5.257 3.732 1.00 71.62 293 ALA A C 1
ATOM 2151 O O . ALA A 1 293 ? -5.653 5.917 3.034 1.00 71.62 293 ALA A O 1
ATOM 2152 N N . LEU A 1 294 ? -5.966 4.402 4.657 1.00 78.75 294 LEU A N 1
ATOM 2153 C CA . LEU A 1 294 ? -4.541 4.154 4.887 1.00 78.75 294 LEU A CA 1
ATOM 2154 C C . LEU A 1 294 ? -3.862 3.553 3.653 1.00 78.75 294 LEU A C 1
ATOM 2156 O O . LEU A 1 294 ? -2.782 4.000 3.279 1.00 78.75 294 LEU A O 1
ATOM 2160 N N . MET A 1 295 ? -4.489 2.562 3.014 1.00 80.31 295 MET A N 1
ATOM 2161 C CA . MET A 1 295 ? -3.955 1.934 1.804 1.00 80.31 295 MET A CA 1
ATOM 2162 C C . MET A 1 295 ? -3.919 2.905 0.624 1.00 80.31 295 MET A C 1
ATOM 2164 O O . MET A 1 295 ? -2.933 2.930 -0.110 1.00 80.31 295 MET A O 1
ATOM 2168 N N . GLY A 1 296 ? -4.941 3.755 0.482 1.00 74.94 296 GLY A N 1
ATOM 2169 C CA . GLY A 1 296 ? -4.934 4.861 -0.477 1.00 74.94 296 GLY A CA 1
ATOM 2170 C C . GLY A 1 296 ? -3.779 5.832 -0.222 1.00 74.94 296 GLY A C 1
ATOM 2171 O O . GLY A 1 296 ? -3.014 6.134 -1.138 1.00 74.94 296 GLY A O 1
ATOM 2172 N N . GLY A 1 297 ? -3.584 6.244 1.034 1.00 82.88 297 GLY A N 1
ATOM 2173 C CA . GLY A 1 297 ? -2.452 7.077 1.445 1.00 82.88 297 GLY A CA 1
ATOM 2174 C C . GLY A 1 297 ? -1.098 6.421 1.177 1.00 82.88 297 GLY A C 1
ATOM 2175 O O . GLY A 1 297 ? -0.175 7.084 0.704 1.00 82.88 297 GLY A O 1
ATOM 2176 N N . LEU A 1 298 ? -0.979 5.115 1.428 1.00 84.81 298 LEU A N 1
ATOM 2177 C CA . LEU A 1 298 ? 0.235 4.351 1.161 1.00 84.81 298 LEU A CA 1
ATOM 2178 C C . LEU A 1 298 ? 0.573 4.361 -0.332 1.00 84.81 298 LEU A C 1
ATOM 2180 O O . LEU A 1 298 ? 1.718 4.615 -0.686 1.00 84.81 298 LEU A O 1
ATOM 2184 N N . GLN A 1 299 ? -0.412 4.164 -1.211 1.00 83.19 299 GLN A N 1
ATOM 2185 C CA . GLN A 1 299 ? -0.194 4.247 -2.658 1.00 83.19 299 GLN A CA 1
ATOM 2186 C C . GLN A 1 299 ? 0.255 5.644 -3.095 1.00 83.19 299 GLN A C 1
ATOM 2188 O O . GLN A 1 299 ? 1.210 5.762 -3.859 1.00 83.19 299 GLN A O 1
ATOM 2193 N N . SER A 1 300 ? -0.350 6.708 -2.560 1.00 85.31 300 SER A N 1
ATOM 2194 C CA . SER A 1 300 ? 0.101 8.079 -2.837 1.00 85.31 300 SER A CA 1
ATOM 2195 C C . SER A 1 300 ? 1.541 8.326 -2.374 1.00 85.31 300 SER A C 1
ATOM 2197 O O . SER A 1 300 ? 2.312 8.971 -3.085 1.00 85.31 300 SER A O 1
ATOM 2199 N N . LEU A 1 301 ? 1.931 7.780 -1.217 1.00 88.94 301 LEU A N 1
ATOM 2200 C CA . LEU A 1 301 ? 3.308 7.833 -0.722 1.00 88.94 301 LEU A CA 1
ATOM 2201 C C . LEU A 1 301 ? 4.275 7.100 -1.668 1.00 88.94 301 LEU A C 1
ATOM 2203 O O . LEU A 1 301 ? 5.352 7.617 -1.964 1.00 88.94 301 LEU A O 1
ATOM 2207 N N . LEU A 1 302 ? 3.880 5.933 -2.183 1.00 89.50 302 LEU A N 1
ATOM 2208 C CA . LEU A 1 302 ? 4.660 5.173 -3.162 1.00 89.50 302 LEU A CA 1
ATOM 2209 C C . LEU A 1 302 ? 4.804 5.925 -4.494 1.00 89.50 302 LEU A C 1
ATOM 2211 O O . LEU A 1 302 ? 5.902 5.964 -5.048 1.00 89.50 302 LEU A O 1
ATOM 2215 N N . SER A 1 303 ? 3.761 6.603 -4.984 1.00 88.69 303 SER A N 1
ATOM 2216 C CA . SER A 1 303 ? 3.863 7.429 -6.198 1.00 88.69 303 SER A CA 1
ATOM 2217 C C . SER A 1 303 ? 4.930 8.519 -6.072 1.00 88.69 303 SER A C 1
ATOM 2219 O O . SER A 1 303 ? 5.687 8.745 -7.013 1.00 88.69 303 SER A O 1
ATOM 2221 N N . VAL A 1 304 ? 5.068 9.143 -4.897 1.00 92.25 304 VAL A N 1
ATOM 2222 C CA . VAL A 1 304 ? 6.135 10.131 -4.651 1.00 92.25 304 VAL A CA 1
ATOM 2223 C C . VAL A 1 304 ? 7.519 9.495 -4.783 1.00 92.25 304 VAL A C 1
ATOM 2225 O O . VAL A 1 304 ? 8.415 10.101 -5.372 1.00 92.25 304 VAL A O 1
ATOM 2228 N N . THR A 1 305 ? 7.705 8.264 -4.297 1.00 94.94 305 THR A N 1
ATOM 2229 C CA . THR A 1 305 ? 8.992 7.561 -4.445 1.00 94.94 305 THR A CA 1
ATOM 2230 C C . THR A 1 305 ? 9.344 7.284 -5.907 1.00 94.94 305 THR A C 1
ATOM 2232 O O . THR A 1 305 ? 10.508 7.422 -6.277 1.00 94.94 305 THR A O 1
ATOM 2235 N N . LEU A 1 306 ? 8.351 6.994 -6.756 1.00 93.12 306 LEU A N 1
ATOM 2236 C CA . LEU A 1 306 ? 8.535 6.789 -8.198 1.00 93.12 306 LEU A CA 1
ATOM 2237 C C . LEU A 1 306 ? 8.837 8.088 -8.962 1.00 93.12 306 LEU A C 1
ATOM 2239 O O . LEU A 1 306 ? 9.448 8.039 -10.025 1.00 93.12 306 LEU A O 1
ATOM 2243 N N . ILE A 1 307 ? 8.453 9.247 -8.421 1.00 95.06 307 ILE A N 1
ATOM 2244 C CA . ILE A 1 307 ? 8.804 10.559 -8.983 1.00 95.06 307 ILE A CA 1
ATOM 2245 C C . ILE A 1 307 ? 10.225 10.953 -8.559 1.00 95.06 307 ILE A C 1
ATOM 2247 O O . ILE A 1 307 ? 11.043 11.344 -9.386 1.00 95.06 307 ILE A O 1
ATOM 2251 N N . VAL A 1 308 ? 10.536 10.856 -7.264 1.00 95.88 308 VAL A N 1
ATOM 2252 C CA . VAL A 1 308 ? 11.797 11.374 -6.706 1.00 95.88 308 VAL A CA 1
ATOM 2253 C C . VAL A 1 308 ? 12.966 10.413 -6.928 1.00 95.88 308 VAL A C 1
ATOM 2255 O O . VAL A 1 308 ? 14.073 10.857 -7.234 1.00 95.88 308 VAL A O 1
ATOM 2258 N N . GLY A 1 309 ? 12.737 9.105 -6.793 1.00 95.31 309 GLY A N 1
ATOM 2259 C CA . GLY A 1 309 ? 13.778 8.074 -6.834 1.00 95.31 309 GLY A CA 1
ATOM 2260 C C . GLY A 1 309 ? 14.599 8.088 -8.127 1.00 95.31 309 GLY A C 1
ATOM 2261 O O . GLY A 1 309 ? 15.819 8.248 -8.046 1.00 95.31 309 GLY A O 1
ATOM 2262 N N . PRO A 1 310 ? 13.971 7.988 -9.314 1.00 95.31 310 PRO A N 1
ATOM 2263 C CA . PRO A 1 310 ? 14.681 8.007 -10.592 1.00 95.31 310 PRO A CA 1
ATOM 2264 C C . PRO A 1 310 ? 15.493 9.282 -10.837 1.00 95.31 310 PRO A C 1
ATOM 2266 O O . PRO A 1 310 ? 16.607 9.212 -11.357 1.00 95.31 310 PRO A O 1
ATOM 2269 N N . VAL A 1 311 ? 14.964 10.445 -10.439 1.00 95.56 311 VAL A N 1
ATOM 2270 C CA . VAL A 1 311 ? 15.661 11.735 -10.575 1.00 95.56 311 VAL A CA 1
ATOM 2271 C C . VAL A 1 311 ? 16.883 11.775 -9.672 1.00 95.56 311 VAL A C 1
ATOM 2273 O O . VAL A 1 311 ? 17.975 12.080 -10.143 1.00 95.56 311 VAL A O 1
ATOM 2276 N N . LEU A 1 312 ? 16.716 11.428 -8.393 1.00 95.19 312 LEU A N 1
ATOM 2277 C CA . LEU A 1 312 ? 17.806 11.417 -7.422 1.00 95.19 312 LEU A CA 1
ATOM 2278 C C . LEU A 1 312 ? 18.916 10.453 -7.850 1.00 95.19 312 LEU A C 1
ATOM 2280 O O . LEU A 1 312 ? 20.085 10.827 -7.869 1.00 95.19 312 LEU A O 1
ATOM 2284 N N . ALA A 1 313 ? 18.547 9.230 -8.229 1.00 94.19 313 ALA A N 1
ATOM 2285 C CA . ALA A 1 313 ? 19.506 8.228 -8.668 1.00 94.19 313 ALA A CA 1
ATOM 2286 C C . ALA A 1 313 ? 20.210 8.641 -9.969 1.00 94.19 313 ALA A C 1
ATOM 2288 O O . ALA A 1 313 ? 21.416 8.454 -10.064 1.00 94.19 313 ALA A O 1
ATOM 2289 N N . GLY A 1 314 ? 19.504 9.265 -10.920 1.00 94.00 314 GLY A N 1
ATOM 2290 C CA . GLY A 1 314 ? 20.117 9.788 -12.145 1.00 94.00 314 GLY A CA 1
ATOM 2291 C C . GLY A 1 314 ? 21.101 10.934 -11.887 1.00 94.00 314 GLY A C 1
ATOM 2292 O O . GLY A 1 314 ? 22.202 10.921 -12.420 1.00 94.00 314 GLY A O 1
ATOM 2293 N N . LEU A 1 315 ? 20.754 11.895 -11.021 1.00 94.25 315 LEU A N 1
ATOM 2294 C CA . LEU A 1 315 ? 21.662 12.994 -10.651 1.00 94.25 315 LEU A CA 1
ATOM 2295 C C . LEU A 1 315 ? 22.931 12.487 -9.954 1.00 94.25 315 LEU A C 1
ATOM 2297 O O . LEU A 1 315 ? 24.019 13.012 -10.176 1.00 94.25 315 LEU A O 1
ATOM 2301 N N . ILE A 1 316 ? 22.792 11.466 -9.107 1.00 94.62 316 ILE A N 1
ATOM 2302 C CA . ILE A 1 316 ? 23.923 10.839 -8.415 1.00 94.62 316 ILE A CA 1
ATOM 2303 C C . ILE A 1 316 ? 24.768 10.013 -9.381 1.00 94.62 316 ILE A C 1
ATOM 2305 O O . ILE A 1 316 ? 25.992 10.055 -9.284 1.00 94.62 316 ILE A O 1
ATOM 2309 N N . PHE A 1 317 ? 24.132 9.297 -10.308 1.00 94.81 317 PHE A N 1
ATOM 2310 C CA . PHE A 1 317 ? 24.816 8.562 -11.366 1.00 94.81 317 PHE A CA 1
ATOM 2311 C C . PHE A 1 317 ? 25.700 9.507 -12.191 1.00 94.81 317 PHE A C 1
ATOM 2313 O O . PHE A 1 317 ? 26.898 9.261 -12.314 1.00 94.81 317 PHE A O 1
ATOM 2320 N N . ASP A 1 318 ? 25.135 10.627 -12.655 1.00 93.62 318 ASP A N 1
ATOM 2321 C CA . ASP A 1 318 ? 25.838 11.622 -13.474 1.00 93.62 318 ASP A CA 1
ATOM 2322 C C . ASP A 1 318 ? 26.947 12.354 -12.683 1.00 93.62 318 ASP A C 1
ATOM 2324 O O . ASP A 1 318 ? 27.999 12.672 -13.233 1.00 93.62 318 ASP A O 1
ATOM 2328 N N . GLY A 1 319 ? 26.722 12.646 -11.394 1.00 94.56 319 GLY A N 1
ATOM 2329 C CA . GLY A 1 319 ? 27.631 13.473 -10.589 1.00 94.56 319 GLY A CA 1
ATOM 2330 C C . GLY A 1 319 ? 28.725 12.720 -9.824 1.00 94.56 319 GLY A C 1
ATOM 2331 O O . GLY A 1 319 ? 29.798 13.276 -9.597 1.00 94.56 319 GLY A O 1
ATOM 2332 N N . LEU A 1 320 ? 28.455 11.487 -9.382 1.00 94.69 320 LEU A N 1
ATOM 2333 C CA . LEU A 1 320 ? 29.342 10.711 -8.500 1.00 94.69 320 LEU A CA 1
ATOM 2334 C C . LEU A 1 320 ? 29.747 9.349 -9.086 1.00 94.69 320 LEU A C 1
ATOM 2336 O O . LEU A 1 320 ? 30.657 8.711 -8.557 1.00 94.69 320 LEU A O 1
ATOM 2340 N N . GLY A 1 321 ? 29.111 8.921 -10.177 1.00 92.31 321 GLY A N 1
ATOM 2341 C CA . GLY A 1 321 ? 29.482 7.744 -10.955 1.00 92.31 321 GLY A CA 1
ATOM 2342 C C . GLY A 1 321 ? 28.538 6.539 -10.804 1.00 92.31 321 GLY A C 1
ATOM 2343 O O . GLY A 1 321 ? 27.708 6.490 -9.886 1.00 92.31 321 GLY A O 1
ATOM 2344 N N . PRO A 1 322 ? 28.680 5.526 -11.685 1.00 91.50 322 PRO A N 1
ATOM 2345 C CA . PRO A 1 322 ? 27.703 4.445 -11.842 1.00 91.50 322 PRO A CA 1
ATOM 2346 C C . PRO A 1 322 ? 27.397 3.588 -10.598 1.00 91.50 322 PRO A C 1
ATOM 2348 O O . PRO A 1 322 ? 26.230 3.237 -10.404 1.00 91.50 322 PRO A O 1
ATOM 2351 N N . PRO A 1 323 ? 28.366 3.246 -9.722 1.00 92.50 323 PRO A N 1
ATOM 2352 C CA . PRO A 1 323 ? 28.089 2.407 -8.547 1.00 92.50 323 PRO A CA 1
ATOM 2353 C C . PRO A 1 323 ? 27.385 3.142 -7.393 1.00 92.50 323 PRO A C 1
ATOM 2355 O O . PRO A 1 323 ? 26.798 2.511 -6.509 1.00 92.50 323 PRO A O 1
ATOM 2358 N N . VAL A 1 324 ? 27.437 4.477 -7.359 1.00 94.38 324 VAL A N 1
ATOM 2359 C CA . VAL A 1 324 ? 27.022 5.278 -6.192 1.00 94.38 324 VAL A CA 1
ATOM 2360 C C . VAL A 1 324 ? 25.512 5.230 -5.906 1.00 94.38 324 VAL A C 1
ATOM 2362 O O . VAL A 1 324 ? 25.151 5.140 -4.727 1.00 94.38 324 VAL A O 1
ATOM 2365 N N . PRO A 1 325 ? 24.603 5.203 -6.904 1.00 94.69 325 PRO A N 1
ATOM 2366 C CA . PRO A 1 325 ? 23.175 4.996 -6.655 1.00 94.69 325 PRO A CA 1
ATOM 2367 C C . PRO A 1 325 ? 22.858 3.708 -5.877 1.00 94.69 325 PRO A C 1
ATOM 2369 O O . PRO A 1 325 ? 21.935 3.700 -5.063 1.00 94.69 325 PRO A O 1
ATOM 2372 N N . TYR A 1 326 ? 23.644 2.640 -6.060 1.00 94.12 326 TYR A N 1
ATOM 2373 C CA . TYR A 1 326 ? 23.477 1.367 -5.346 1.00 94.12 326 TYR A CA 1
ATOM 2374 C C . TYR A 1 326 ? 23.951 1.455 -3.897 1.00 94.12 326 TYR A C 1
ATOM 2376 O O . TYR A 1 326 ? 23.271 0.957 -2.998 1.00 94.12 326 TYR A O 1
ATOM 2384 N N . LEU A 1 327 ? 25.070 2.150 -3.656 1.00 94.69 327 LEU A N 1
ATOM 2385 C CA . LEU A 1 327 ? 25.537 2.451 -2.300 1.00 94.69 327 LEU A CA 1
ATOM 2386 C C . LEU A 1 327 ? 24.492 3.261 -1.532 1.00 94.69 327 LEU A C 1
ATOM 2388 O O . LEU A 1 327 ? 24.126 2.891 -0.415 1.00 94.69 327 LEU A O 1
ATOM 2392 N N . LEU A 1 328 ? 23.965 4.329 -2.142 1.00 94.75 328 LEU A N 1
ATOM 2393 C CA . LEU A 1 328 ? 22.900 5.121 -1.531 1.00 94.75 328 LEU A CA 1
ATOM 2394 C C . LEU A 1 328 ? 21.645 4.274 -1.297 1.00 94.75 328 LEU A C 1
ATOM 2396 O O . LEU A 1 328 ? 21.068 4.343 -0.215 1.00 94.75 328 LEU A O 1
ATOM 2400 N N . GLY A 1 329 ? 21.240 3.456 -2.271 1.00 95.25 329 GLY A N 1
ATOM 2401 C CA . GLY A 1 329 ? 20.112 2.540 -2.123 1.00 95.25 329 GLY A CA 1
ATOM 2402 C C . GLY A 1 329 ? 20.282 1.604 -0.923 1.00 95.25 329 GLY A C 1
ATOM 2403 O O . GLY A 1 329 ? 19.382 1.501 -0.092 1.00 95.25 329 GLY A O 1
ATOM 2404 N N . GLY A 1 330 ? 21.459 0.993 -0.768 1.00 96.06 330 GLY A N 1
ATOM 2405 C CA . GLY A 1 330 ? 21.789 0.158 0.387 1.00 96.06 330 GLY A CA 1
ATOM 2406 C C . GLY A 1 330 ? 21.712 0.912 1.719 1.00 96.06 330 GLY A C 1
ATOM 2407 O O . GLY A 1 330 ? 21.133 0.402 2.679 1.00 96.06 330 GLY A O 1
ATOM 2408 N N . LEU A 1 331 ? 22.208 2.154 1.770 1.00 96.81 331 LEU A N 1
ATOM 2409 C CA . LEU A 1 331 ? 22.103 3.020 2.952 1.00 96.81 331 LEU A CA 1
ATOM 2410 C C . LEU A 1 331 ? 20.650 3.395 3.277 1.00 96.81 331 LEU A C 1
ATOM 2412 O O . LEU A 1 331 ? 20.244 3.321 4.436 1.00 96.81 331 LEU A O 1
ATOM 2416 N N . LEU A 1 332 ? 19.845 3.756 2.275 1.00 97.44 332 LEU A N 1
ATOM 2417 C CA . LEU A 1 332 ? 18.423 4.066 2.451 1.00 97.44 332 LEU A CA 1
ATOM 2418 C C . LEU A 1 332 ? 17.650 2.856 2.990 1.00 97.44 332 LEU A C 1
ATOM 2420 O O . LEU A 1 332 ? 16.834 3.001 3.900 1.00 97.44 332 LEU A O 1
ATOM 2424 N N . VAL A 1 333 ? 17.941 1.653 2.492 1.00 97.69 333 VAL A N 1
ATOM 2425 C CA . VAL A 1 333 ? 17.307 0.413 2.968 1.00 97.69 333 VAL A CA 1
ATOM 2426 C C . VAL A 1 333 ? 17.811 0.030 4.363 1.00 97.69 333 VAL A C 1
ATOM 2428 O O . VAL A 1 333 ? 17.025 -0.445 5.181 1.00 97.69 333 VAL A O 1
ATOM 2431 N N . ALA A 1 334 ? 19.073 0.305 4.700 1.00 97.88 334 ALA A N 1
ATOM 2432 C CA . ALA A 1 334 ? 19.570 0.154 6.069 1.00 97.88 334 ALA A CA 1
ATOM 2433 C C . ALA A 1 334 ? 18.855 1.112 7.041 1.00 97.88 334 ALA A C 1
ATOM 2435 O O . ALA A 1 334 ? 18.468 0.710 8.138 1.00 97.88 334 ALA A O 1
ATOM 2436 N N . LEU A 1 335 ? 18.595 2.358 6.631 1.00 98.00 335 LEU A N 1
ATOM 2437 C CA . LEU A 1 335 ? 17.776 3.295 7.407 1.00 98.00 335 LEU A CA 1
ATOM 2438 C C . LEU A 1 335 ? 16.320 2.824 7.519 1.00 98.00 335 LEU A C 1
ATOM 2440 O O . LEU A 1 335 ? 15.725 2.941 8.592 1.00 98.00 335 LEU A O 1
ATOM 2444 N N . ALA A 1 336 ? 15.760 2.238 6.457 1.00 97.62 336 ALA A N 1
ATOM 2445 C CA . ALA A 1 336 ? 14.446 1.602 6.502 1.00 97.62 336 ALA A CA 1
ATOM 2446 C C . ALA A 1 336 ? 14.416 0.452 7.520 1.00 97.62 336 ALA A C 1
ATOM 2448 O O . ALA A 1 336 ? 13.482 0.362 8.317 1.00 97.62 336 ALA A O 1
ATOM 2449 N N . TRP A 1 337 ? 15.461 -0.381 7.545 1.00 97.56 337 TRP A N 1
ATOM 2450 C CA . TRP A 1 337 ? 15.629 -1.457 8.521 1.00 97.56 337 TRP A CA 1
ATOM 2451 C C . TRP A 1 337 ? 15.681 -0.925 9.954 1.00 97.56 337 TRP A C 1
ATOM 2453 O O . TRP A 1 337 ? 14.945 -1.420 10.805 1.00 97.56 337 TRP A O 1
ATOM 2463 N N . ILE A 1 338 ? 16.473 0.121 10.216 1.00 97.00 338 ILE A N 1
ATOM 2464 C CA . ILE A 1 338 ? 16.554 0.767 11.536 1.00 97.00 338 ILE A CA 1
ATOM 2465 C C . ILE A 1 338 ? 15.188 1.331 11.944 1.00 97.00 338 ILE A C 1
ATOM 2467 O O . ILE A 1 338 ? 14.717 1.063 13.049 1.00 97.00 338 ILE A O 1
ATOM 2471 N N . SER A 1 339 ? 14.523 2.068 11.050 1.00 95.75 339 SER A N 1
ATOM 2472 C CA . SER A 1 339 ? 13.190 2.630 11.303 1.00 95.75 339 SER A CA 1
ATOM 2473 C C . SER A 1 339 ? 12.179 1.534 11.639 1.00 95.75 339 SER A C 1
ATOM 2475 O O . SER A 1 339 ? 11.441 1.640 12.624 1.00 95.75 339 SER A O 1
ATOM 2477 N N . ALA A 1 340 ? 12.189 0.442 10.870 1.00 94.75 340 ALA A N 1
ATOM 2478 C CA . ALA A 1 340 ? 11.310 -0.690 11.102 1.00 94.75 340 ALA A CA 1
ATOM 2479 C C . ALA A 1 340 ? 11.634 -1.423 12.416 1.00 94.75 340 ALA A C 1
ATOM 2481 O O . ALA A 1 340 ? 10.727 -1.818 13.154 1.00 94.75 340 ALA A O 1
ATOM 2482 N N . ALA A 1 341 ? 12.917 -1.586 12.743 1.00 94.06 341 ALA A N 1
ATOM 2483 C CA . ALA A 1 341 ? 13.375 -2.244 13.962 1.00 94.06 341 ALA A CA 1
ATOM 2484 C C . ALA A 1 341 ? 12.994 -1.454 15.218 1.00 94.06 341 ALA A C 1
ATOM 2486 O O . ALA A 1 341 ? 12.540 -2.058 16.189 1.00 94.06 341 ALA A O 1
ATOM 2487 N N . ILE A 1 342 ? 13.124 -0.123 15.188 1.00 91.81 342 ILE A N 1
ATOM 2488 C CA . ILE A 1 342 ? 12.730 0.762 16.293 1.00 91.81 342 ILE A CA 1
ATOM 2489 C C . ILE A 1 342 ? 11.214 0.725 16.480 1.00 91.81 342 ILE A C 1
ATOM 2491 O O . ILE A 1 342 ? 10.738 0.414 17.571 1.00 91.81 342 ILE A O 1
ATOM 2495 N N . ALA A 1 343 ? 10.448 0.972 15.414 1.00 88.75 343 ALA A N 1
ATOM 2496 C CA . ALA A 1 343 ? 8.993 1.024 15.513 1.00 88.75 343 ALA A CA 1
ATOM 2497 C C . ALA A 1 343 ? 8.397 -0.326 15.933 1.00 88.75 343 ALA A C 1
ATOM 2499 O O . ALA A 1 343 ? 7.550 -0.376 16.824 1.00 88.75 343 ALA A O 1
ATOM 2500 N N . THR A 1 344 ? 8.898 -1.437 15.385 1.00 83.75 344 THR A N 1
ATOM 2501 C CA . THR A 1 344 ? 8.480 -2.761 15.864 1.00 83.75 344 THR A CA 1
ATOM 2502 C C . THR A 1 344 ? 9.049 -3.099 17.237 1.00 83.75 344 THR A C 1
ATOM 2504 O O . THR A 1 344 ? 8.410 -3.840 17.963 1.00 83.75 344 THR A O 1
ATOM 2507 N N . GLY A 1 345 ? 10.204 -2.575 17.645 1.00 72.44 345 GLY A N 1
ATOM 2508 C CA . GLY A 1 345 ? 10.772 -2.800 18.977 1.00 72.44 345 GLY A CA 1
ATOM 2509 C C . GLY A 1 345 ? 9.942 -2.190 20.109 1.00 72.44 345 GLY A C 1
ATOM 2510 O O . GLY A 1 345 ? 9.825 -2.808 21.167 1.00 72.44 345 GLY A O 1
ATOM 2511 N N . GLU A 1 346 ? 9.344 -1.022 19.873 1.00 59.09 346 GLU A N 1
ATOM 2512 C CA . GLU A 1 346 ? 8.477 -0.323 20.831 1.00 59.09 346 GLU A CA 1
ATOM 2513 C C . GLU A 1 346 ? 7.039 -0.875 20.836 1.00 59.09 346 GLU A C 1
ATOM 2515 O O . GLU A 1 346 ? 6.476 -1.086 21.908 1.00 59.09 346 GLU A O 1
ATOM 2520 N N . GLY A 1 347 ? 6.457 -1.162 19.661 1.00 52.31 347 GLY A N 1
ATOM 2521 C CA . GLY A 1 347 ? 5.081 -1.676 19.543 1.00 52.31 347 GLY A CA 1
ATOM 2522 C C . GLY A 1 347 ? 4.933 -3.170 19.859 1.00 52.31 347 GLY A C 1
ATOM 2523 O O . GLY A 1 347 ? 4.055 -3.564 20.617 1.00 52.31 347 GLY A O 1
ATOM 2524 N N . TRP A 1 348 ? 5.845 -4.016 19.369 1.00 46.28 348 TRP A N 1
ATOM 2525 C CA . TRP A 1 348 ? 5.761 -5.473 19.556 1.00 46.28 348 TRP A CA 1
ATOM 2526 C C . TRP A 1 348 ? 6.042 -5.915 20.994 1.00 46.28 348 TRP A C 1
ATOM 2528 O O . TRP A 1 348 ? 5.508 -6.923 21.439 1.00 46.28 348 TRP A O 1
ATOM 2538 N N . ARG A 1 349 ? 6.849 -5.157 21.757 1.00 45.75 349 ARG A N 1
ATOM 2539 C CA . ARG A 1 349 ? 7.038 -5.420 23.197 1.00 45.75 349 ARG A CA 1
ATOM 2540 C C . ARG A 1 349 ? 5.740 -5.291 23.992 1.00 45.75 349 ARG A C 1
ATOM 2542 O O . ARG A 1 349 ? 5.681 -5.846 25.081 1.00 45.75 349 ARG A O 1
ATOM 2549 N N . ARG A 1 350 ? 4.732 -4.574 23.482 1.00 48.19 350 ARG A N 1
ATOM 2550 C CA . ARG A 1 350 ? 3.385 -4.554 24.063 1.00 48.19 350 ARG A CA 1
ATOM 2551 C C . ARG A 1 350 ? 2.565 -5.760 23.598 1.00 48.19 350 ARG A C 1
ATOM 2553 O O . ARG A 1 350 ? 2.003 -6.438 24.448 1.00 48.19 350 ARG A O 1
ATOM 2560 N N . ASP A 1 351 ? 2.568 -6.090 22.309 1.00 41.78 351 ASP A N 1
ATOM 2561 C CA . ASP A 1 351 ? 1.697 -7.145 21.762 1.00 41.78 351 ASP A CA 1
ATOM 2562 C C . ASP A 1 351 ? 2.132 -8.574 22.131 1.00 41.78 351 ASP A C 1
ATOM 2564 O O . ASP A 1 351 ? 1.300 -9.359 22.579 1.00 41.78 351 ASP A O 1
ATOM 2568 N N . ASP A 1 352 ? 3.424 -8.913 22.046 1.00 38.69 352 ASP A N 1
ATOM 2569 C CA . ASP A 1 352 ? 3.933 -10.239 22.453 1.00 38.69 352 ASP A CA 1
ATOM 2570 C C . ASP A 1 352 ? 3.859 -10.433 23.968 1.00 38.69 352 ASP A C 1
ATOM 2572 O O . ASP A 1 352 ? 3.704 -11.543 24.461 1.00 38.69 352 ASP A O 1
ATOM 2576 N N . ALA A 1 353 ? 3.938 -9.343 24.720 1.00 37.31 353 ALA A N 1
ATOM 2577 C CA . ALA A 1 353 ? 3.758 -9.364 26.156 1.00 37.31 353 ALA A CA 1
ATOM 2578 C C . ALA A 1 353 ? 2.306 -9.600 26.561 1.00 37.31 353 ALA A C 1
ATOM 2580 O O . ALA A 1 353 ? 2.046 -10.330 27.514 1.00 37.31 353 ALA A O 1
ATOM 2581 N N . VAL A 1 354 ? 1.364 -9.013 25.823 1.00 42.22 354 VAL A N 1
ATOM 2582 C CA . VAL A 1 354 ? -0.070 -9.246 26.002 1.00 42.22 354 VAL A CA 1
ATOM 2583 C C . VAL A 1 354 ? -0.451 -10.649 25.513 1.00 42.22 354 VAL A C 1
ATOM 2585 O O . VAL A 1 354 ? -1.227 -11.328 26.182 1.00 42.22 354 VAL A O 1
ATOM 2588 N N . ALA A 1 355 ? 0.122 -11.125 24.404 1.00 36.72 355 ALA A N 1
ATOM 2589 C CA . ALA A 1 355 ? -0.125 -12.458 23.852 1.00 36.72 355 ALA A CA 1
ATOM 2590 C C . ALA A 1 355 ? 0.495 -13.577 24.708 1.00 36.72 355 ALA A C 1
ATOM 2592 O O . ALA A 1 355 ? -0.206 -14.518 25.068 1.00 36.72 355 ALA A O 1
ATOM 2593 N N . ALA A 1 356 ? 1.757 -13.444 25.130 1.00 35.94 356 ALA A N 1
ATOM 2594 C CA . ALA A 1 356 ? 2.404 -14.399 26.031 1.00 35.94 356 ALA A CA 1
ATOM 2595 C C . ALA A 1 356 ? 1.757 -14.408 27.428 1.00 35.94 356 ALA A C 1
ATOM 2597 O O . ALA A 1 356 ? 1.647 -15.469 28.037 1.00 35.94 356 ALA A O 1
ATOM 2598 N N . ALA A 1 357 ? 1.263 -13.264 27.922 1.00 36.53 357 ALA A N 1
ATOM 2599 C CA . ALA A 1 357 ? 0.471 -13.214 29.155 1.00 36.53 357 ALA A CA 1
ATOM 2600 C C . ALA A 1 357 ? -0.895 -13.911 29.012 1.00 36.53 357 ALA A C 1
ATOM 2602 O O . ALA A 1 357 ? -1.377 -14.516 29.971 1.00 36.53 357 ALA A O 1
ATOM 2603 N N . ARG A 1 358 ? -1.511 -13.854 27.821 1.00 38.53 358 ARG A N 1
ATOM 2604 C CA . ARG A 1 358 ? -2.766 -14.558 27.505 1.00 38.53 358 ARG A CA 1
ATOM 2605 C C . ARG A 1 358 ? -2.563 -16.070 27.359 1.00 38.53 358 ARG A C 1
ATOM 2607 O O . ARG A 1 358 ? -3.370 -16.826 27.888 1.00 38.53 358 ARG A O 1
ATOM 2614 N N . GLU A 1 359 ? -1.493 -16.515 26.698 1.00 35.44 359 GLU A N 1
ATOM 2615 C CA . GLU A 1 359 ? -1.202 -17.944 26.489 1.00 35.44 359 GLU A CA 1
ATOM 2616 C C . GLU A 1 359 ? -0.649 -18.646 27.736 1.00 35.44 359 GLU A C 1
ATOM 2618 O O . GLU A 1 359 ? -0.960 -19.812 27.971 1.00 35.44 359 GLU A O 1
ATOM 2623 N N . ALA A 1 360 ? 0.123 -17.955 28.578 1.00 34.84 360 ALA A N 1
ATOM 2624 C CA . ALA A 1 360 ? 0.682 -18.546 29.794 1.00 34.84 360 ALA A CA 1
ATOM 2625 C C . ALA A 1 360 ? -0.346 -18.722 30.929 1.00 34.84 360 ALA A C 1
ATOM 2627 O O . ALA A 1 360 ? 0.027 -19.185 32.008 1.00 34.84 360 ALA A O 1
ATOM 2628 N N . GLY A 1 361 ? -1.610 -18.304 30.736 1.00 31.56 361 GLY A N 1
ATOM 2629 C CA . GLY A 1 361 ? -2.628 -18.262 31.798 1.00 31.56 361 GLY A CA 1
ATOM 2630 C C . GLY A 1 361 ? -2.141 -17.526 33.055 1.00 31.56 361 GLY A C 1
ATOM 2631 O O . GLY A 1 361 ? -2.593 -17.799 34.166 1.00 31.56 361 GLY A O 1
ATOM 2632 N N . GLY A 1 362 ? -1.145 -16.655 32.881 1.00 33.59 362 GLY A N 1
ATOM 2633 C CA . GLY A 1 362 ? -0.136 -16.353 33.878 1.00 33.59 362 GLY A CA 1
ATOM 2634 C C . GLY A 1 362 ? 0.264 -14.893 33.780 1.00 33.59 362 GLY A C 1
ATOM 2635 O O . GLY A 1 362 ? 0.599 -14.360 32.723 1.00 33.59 362 GLY A O 1
ATOM 2636 N N . VAL A 1 363 ? 0.182 -14.227 34.917 1.00 34.44 363 VAL A N 1
ATOM 2637 C CA . VAL A 1 363 ? 0.173 -12.774 35.006 1.00 34.44 363 VAL A CA 1
ATOM 2638 C C . VAL A 1 363 ? 1.593 -12.267 34.842 1.00 34.44 363 VAL A C 1
ATOM 2640 O O . VAL A 1 363 ? 2.453 -12.497 35.690 1.00 34.44 363 VAL A O 1
ATOM 2643 N N . SER A 1 364 ? 1.830 -11.581 33.731 1.00 35.41 364 SER A N 1
ATOM 2644 C CA . SER A 1 364 ? 3.113 -10.955 33.425 1.00 35.41 364 SER A CA 1
ATOM 2645 C C . SER A 1 364 ? 3.136 -9.527 33.971 1.00 35.41 364 SER A C 1
ATOM 2647 O O . SER A 1 364 ? 2.153 -8.795 33.858 1.00 35.41 364 SER A O 1
ATOM 2649 N N . TYR A 1 365 ? 4.256 -9.115 34.563 1.00 37.22 365 TYR A N 1
ATOM 2650 C CA . TYR A 1 365 ? 4.448 -7.779 35.141 1.00 37.22 365 TYR A CA 1
ATOM 2651 C C . TYR A 1 365 ? 5.492 -6.993 34.345 1.00 37.22 365 TYR A C 1
ATOM 2653 O O . TYR A 1 365 ? 6.499 -7.555 33.921 1.00 37.22 365 TYR A O 1
ATOM 2661 N N . SER A 1 366 ? 5.265 -5.686 34.165 1.00 33.38 366 SER A N 1
ATOM 2662 C CA . SER A 1 366 ? 6.224 -4.751 33.561 1.00 33.38 366 SER A CA 1
ATOM 2663 C C . SER A 1 366 ? 6.815 -3.827 34.626 1.00 33.38 366 SER A C 1
ATOM 2665 O O . SER A 1 366 ? 6.069 -3.133 35.316 1.00 33.38 366 SER A O 1
ATOM 2667 N N . VAL A 1 367 ? 8.146 -3.754 34.714 1.00 29.31 367 VAL A N 1
ATOM 2668 C 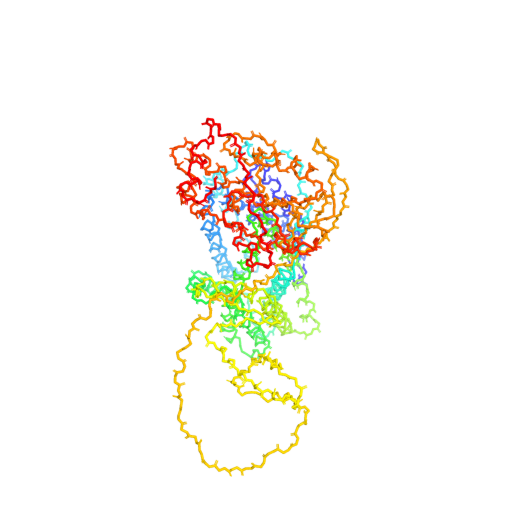CA . VAL A 1 367 ? 8.859 -2.734 35.503 1.00 29.31 367 VAL A CA 1
ATOM 2669 C C . VAL A 1 367 ? 9.718 -1.917 34.543 1.00 29.31 367 VAL A C 1
ATOM 2671 O O . VAL A 1 367 ? 10.590 -2.462 33.874 1.00 29.31 367 VAL A O 1
ATOM 2674 N N . GLY A 1 368 ? 9.449 -0.612 34.425 1.00 29.14 368 GLY A N 1
ATOM 2675 C CA . GLY A 1 368 ? 10.234 0.289 33.568 1.00 29.14 368 GLY A CA 1
ATOM 2676 C C . GLY A 1 368 ? 10.212 -0.043 32.066 1.00 29.14 368 GLY A C 1
ATOM 2677 O O . GLY A 1 368 ? 11.167 0.286 31.369 1.00 29.14 368 GLY A O 1
ATOM 2678 N N . GLY A 1 369 ? 9.162 -0.705 31.560 1.00 32.34 369 GLY A N 1
ATOM 2679 C CA . GLY A 1 369 ? 9.039 -1.068 30.138 1.00 32.34 369 GLY A CA 1
ATOM 2680 C C . GLY A 1 369 ? 9.665 -2.416 29.747 1.00 32.34 369 GLY A C 1
ATOM 2681 O O . GLY A 1 369 ? 9.840 -2.689 28.557 1.00 32.34 369 GLY A O 1
ATOM 2682 N N . VAL A 1 370 ? 9.999 -3.269 30.722 1.00 29.48 370 VAL A N 1
ATOM 2683 C CA . VAL A 1 370 ? 10.460 -4.653 30.509 1.00 29.48 370 VAL A CA 1
ATOM 2684 C C . VAL A 1 370 ? 9.499 -5.614 31.206 1.00 29.48 370 VAL A C 1
ATOM 2686 O O . VAL A 1 370 ? 9.222 -5.434 32.392 1.00 29.48 370 VAL A O 1
ATOM 2689 N N . LEU A 1 371 ? 8.983 -6.609 30.472 1.00 35.16 371 LEU A N 1
ATOM 2690 C CA . LEU A 1 371 ? 8.116 -7.657 31.015 1.00 35.16 371 LEU A CA 1
ATOM 2691 C C . LEU A 1 371 ? 8.902 -8.864 31.509 1.00 35.16 371 LEU A C 1
ATOM 2693 O O . LEU A 1 371 ? 9.870 -9.286 30.878 1.00 35.16 371 LEU A O 1
ATOM 2697 N N . TYR A 1 372 ? 8.437 -9.431 32.617 1.00 37.59 372 TYR A N 1
ATOM 2698 C CA . TYR A 1 372 ? 9.030 -10.594 33.263 1.00 37.59 372 TYR A CA 1
ATOM 2699 C C . TYR A 1 372 ? 8.009 -11.732 33.373 1.00 37.59 372 TYR A C 1
ATOM 2701 O O . TYR A 1 372 ? 6.833 -11.501 33.663 1.00 37.59 372 TYR A O 1
ATOM 2709 N N . SER A 1 373 ? 8.486 -12.962 33.167 1.00 32.41 373 SER A N 1
ATOM 2710 C CA . SER A 1 373 ? 7.735 -14.196 33.412 1.00 32.41 373 SER A CA 1
ATOM 2711 C C . SER A 1 373 ? 7.762 -14.552 34.901 1.00 32.41 373 SER A C 1
ATOM 2713 O O . SER A 1 373 ? 8.800 -14.439 35.558 1.00 32.41 373 SER A O 1
ATOM 2715 N N . ALA A 1 374 ? 6.634 -15.039 35.428 1.00 36.25 374 ALA A N 1
ATOM 2716 C CA . ALA A 1 374 ? 6.471 -15.448 36.824 1.00 36.25 374 ALA A CA 1
ATOM 2717 C C . ALA A 1 374 ? 7.449 -16.548 37.293 1.00 36.25 374 ALA A C 1
ATOM 2719 O O . ALA A 1 374 ? 7.629 -16.720 38.498 1.00 36.25 374 ALA A O 1
ATOM 2720 N N . ALA A 1 375 ? 8.102 -17.263 36.372 1.00 31.72 375 ALA A N 1
ATOM 2721 C CA . ALA A 1 375 ? 8.998 -18.374 36.690 1.00 31.72 375 ALA A CA 1
ATOM 2722 C C . ALA A 1 375 ? 10.403 -17.954 37.180 1.00 31.72 375 ALA A C 1
ATOM 2724 O O . ALA A 1 375 ? 11.055 -18.739 37.868 1.00 31.72 375 ALA A O 1
ATOM 2725 N N . ASP A 1 376 ? 10.859 -16.725 36.901 1.00 30.47 376 ASP A N 1
ATOM 2726 C CA . ASP A 1 376 ? 12.279 -16.350 37.065 1.00 30.47 376 ASP A CA 1
ATOM 2727 C C . ASP A 1 376 ? 12.587 -15.410 38.245 1.00 30.47 376 ASP A C 1
ATOM 2729 O O . ASP A 1 376 ? 13.739 -15.020 38.463 1.00 30.47 376 ASP A O 1
ATOM 2733 N N . VAL A 1 377 ? 11.598 -15.058 39.073 1.00 32.53 377 VAL A N 1
ATOM 2734 C CA . VAL A 1 377 ? 11.812 -14.133 40.200 1.00 32.53 377 VAL A CA 1
ATOM 2735 C C . VAL A 1 377 ? 12.006 -14.888 41.516 1.00 32.53 377 VAL A C 1
ATOM 2737 O O . VAL A 1 377 ? 11.054 -15.240 42.210 1.00 32.53 377 VAL A O 1
ATOM 2740 N N . ARG A 1 378 ? 13.267 -15.090 41.924 1.00 29.44 378 ARG A N 1
ATOM 2741 C CA . ARG A 1 378 ? 13.601 -15.450 43.315 1.00 29.44 378 ARG A CA 1
ATOM 2742 C C . ARG A 1 378 ? 13.798 -14.184 44.148 1.00 29.44 378 ARG A C 1
ATOM 2744 O O . ARG A 1 378 ? 14.788 -13.472 43.989 1.00 29.44 378 ARG A O 1
ATOM 2751 N N . PHE A 1 379 ? 12.886 -13.922 45.079 1.00 30.50 379 PHE A N 1
ATOM 2752 C CA . PHE A 1 379 ? 13.034 -12.845 46.060 1.00 30.50 379 PHE A CA 1
ATOM 2753 C C . PHE A 1 379 ? 14.075 -13.221 47.126 1.00 30.50 379 PHE A C 1
ATOM 2755 O O . PHE A 1 379 ? 13.961 -14.263 47.772 1.00 30.50 379 PHE A O 1
ATOM 2762 N N . ARG A 1 380 ? 15.078 -12.361 47.357 1.00 26.95 380 ARG A N 1
ATOM 2763 C CA . ARG A 1 380 ? 15.939 -12.443 48.551 1.00 26.95 380 ARG A CA 1
ATOM 2764 C C . ARG A 1 380 ? 15.403 -11.487 49.610 1.00 26.95 380 ARG A C 1
ATOM 2766 O O . ARG A 1 380 ? 15.410 -10.273 49.426 1.00 26.95 380 ARG A O 1
ATOM 2773 N N . VAL A 1 381 ? 14.976 -12.033 50.744 1.00 27.75 381 VAL A N 1
ATOM 2774 C CA . VAL A 1 381 ? 14.645 -11.245 51.937 1.00 27.75 381 VAL A CA 1
ATOM 2775 C C . VAL A 1 381 ? 15.943 -10.988 52.699 1.00 27.75 381 VAL A C 1
ATOM 2777 O O . VAL A 1 381 ? 16.548 -11.918 53.224 1.00 27.75 381 VAL A O 1
ATOM 2780 N N . CYS A 1 382 ? 16.392 -9.735 52.747 1.00 26.52 382 CYS A N 1
ATOM 2781 C CA . CYS A 1 382 ? 17.515 -9.333 53.589 1.00 26.52 382 CYS A CA 1
ATOM 2782 C C . CYS A 1 382 ? 16.952 -8.713 54.873 1.00 26.52 382 CYS A C 1
ATOM 2784 O O . CYS A 1 382 ? 16.371 -7.629 54.841 1.00 26.52 382 CYS A O 1
ATOM 2786 N N . ALA A 1 383 ? 17.081 -9.408 56.003 1.00 29.08 383 ALA A N 1
ATOM 2787 C CA . ALA A 1 383 ? 16.715 -8.859 57.304 1.00 29.08 383 ALA A CA 1
ATOM 2788 C C . ALA A 1 383 ? 17.802 -7.870 57.759 1.00 29.08 383 ALA A C 1
ATOM 2790 O O . ALA A 1 383 ? 18.881 -8.277 58.185 1.00 29.08 383 ALA A O 1
ATOM 2791 N N . ARG A 1 384 ? 17.540 -6.560 57.667 1.00 29.64 384 ARG A N 1
ATOM 2792 C CA . ARG A 1 384 ? 18.350 -5.551 58.369 1.00 29.64 384 ARG A CA 1
ATOM 2793 C C . ARG A 1 384 ? 17.824 -5.401 59.796 1.00 29.64 384 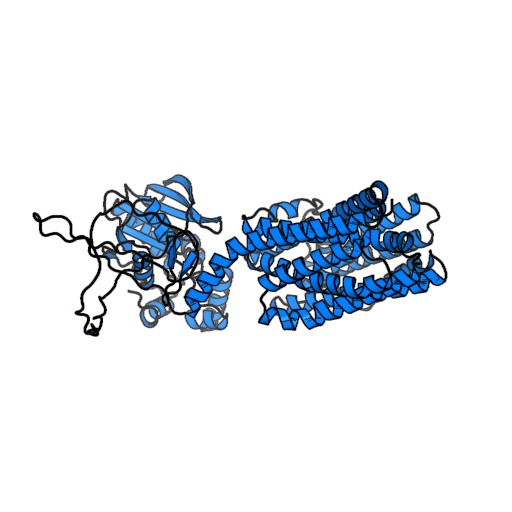ARG A C 1
ATOM 2795 O O . ARG A 1 384 ? 16.713 -4.921 59.992 1.00 29.64 384 ARG A O 1
ATOM 2802 N N . CYS A 1 385 ? 18.640 -5.767 60.783 1.00 28.17 385 CYS A N 1
ATOM 2803 C CA . CYS A 1 385 ? 18.452 -5.336 62.167 1.00 28.17 385 CYS A CA 1
ATOM 2804 C C . CYS A 1 385 ? 18.816 -3.850 62.284 1.00 28.17 385 CYS A C 1
ATOM 2806 O O . CYS A 1 385 ? 19.988 -3.489 62.190 1.00 28.17 385 CYS A O 1
ATOM 2808 N N . SER A 1 386 ? 17.824 -2.990 62.503 1.00 28.58 386 SER A N 1
ATOM 2809 C CA . SER A 1 386 ? 18.033 -1.689 63.144 1.00 28.58 386 SER A CA 1
ATOM 2810 C C . SER A 1 386 ? 18.092 -1.869 64.670 1.00 28.58 386 SER A C 1
ATOM 2812 O O . SER A 1 386 ? 17.520 -2.809 65.211 1.00 28.58 386 SER A O 1
ATOM 2814 N N . SER A 1 387 ? 18.841 -0.989 65.330 1.00 30.41 387 SER A N 1
ATOM 2815 C CA . SER A 1 387 ? 19.328 -1.021 66.720 1.00 30.41 387 SER A CA 1
ATOM 2816 C C . SER A 1 387 ? 18.292 -1.322 67.835 1.00 30.41 387 SER A C 1
ATOM 2818 O O . SER A 1 387 ? 17.081 -1.212 67.635 1.00 30.41 387 SER A O 1
ATOM 2820 N N . PRO A 1 388 ? 18.748 -1.697 69.053 1.00 35.72 388 PRO A N 1
ATOM 2821 C CA . PRO A 1 388 ? 17.882 -2.204 70.111 1.00 35.72 388 PRO A CA 1
ATOM 2822 C C . PRO A 1 388 ? 17.215 -1.046 70.859 1.00 35.72 388 PRO A C 1
ATOM 2824 O O . PRO A 1 388 ? 17.810 -0.501 71.782 1.00 35.72 388 PRO A O 1
ATOM 2827 N N . ARG A 1 389 ? 16.002 -0.654 70.443 1.00 35.25 389 ARG A N 1
ATOM 2828 C CA . ARG A 1 389 ? 14.938 -0.004 71.255 1.00 35.25 389 ARG A CA 1
ATOM 2829 C C . ARG A 1 389 ? 13.796 0.461 70.340 1.00 35.25 389 ARG A C 1
ATOM 2831 O O . ARG A 1 389 ? 13.628 1.643 70.073 1.00 35.25 389 ARG A O 1
ATOM 2838 N N . SER A 1 390 ? 13.045 -0.491 69.802 1.00 30.19 390 SER A N 1
ATOM 2839 C CA . SER A 1 390 ? 11.629 -0.388 69.391 1.00 30.19 390 SER A CA 1
ATOM 2840 C C . SER A 1 390 ? 11.318 -1.609 68.525 1.00 30.19 390 SER A C 1
ATOM 2842 O O . SER A 1 390 ? 11.956 -1.852 67.506 1.00 30.19 390 SER A O 1
ATOM 2844 N N . GLY A 1 391 ? 10.390 -2.448 68.980 1.00 32.53 391 GLY A N 1
ATOM 2845 C CA . GLY A 1 391 ? 10.072 -3.735 68.360 1.00 32.53 391 GLY A CA 1
ATOM 2846 C C . GLY A 1 391 ? 9.238 -3.620 67.083 1.00 32.53 391 GLY A C 1
ATOM 2847 O O . GLY A 1 391 ? 8.098 -4.068 67.075 1.00 32.53 391 GLY A O 1
ATOM 2848 N N . VAL A 1 392 ? 9.787 -3.056 66.001 1.00 29.19 392 VAL A N 1
ATOM 2849 C CA . VAL A 1 392 ? 9.147 -3.081 64.671 1.00 29.19 392 VAL A CA 1
ATOM 2850 C C . VAL A 1 392 ? 10.178 -3.419 63.593 1.00 29.19 392 VAL A C 1
ATOM 2852 O O . VAL A 1 392 ? 11.022 -2.605 63.229 1.00 29.19 392 VAL A O 1
ATOM 2855 N N . CYS A 1 393 ? 10.099 -4.634 63.050 1.00 26.47 393 CYS A N 1
ATOM 2856 C CA . CYS A 1 393 ? 10.915 -5.078 61.922 1.00 26.47 393 CYS A CA 1
ATOM 2857 C C . CYS A 1 393 ? 10.228 -4.662 60.603 1.00 26.47 393 CYS A C 1
ATOM 2859 O O . CYS A 1 393 ? 9.170 -5.196 60.267 1.00 26.47 393 CYS A O 1
ATOM 2861 N N . ARG A 1 394 ? 10.790 -3.707 59.843 1.00 28.16 394 ARG A N 1
ATOM 2862 C CA . ARG A 1 394 ? 10.307 -3.390 58.481 1.00 28.16 394 ARG A CA 1
ATOM 2863 C C . ARG A 1 394 ? 10.898 -4.383 57.479 1.00 28.16 394 ARG A C 1
ATOM 2865 O O . ARG A 1 394 ? 12.102 -4.376 57.237 1.00 28.16 394 ARG A O 1
ATOM 2872 N N . LYS A 1 395 ? 10.047 -5.199 56.851 1.00 27.97 395 LYS A N 1
ATOM 2873 C CA . LYS A 1 395 ? 10.414 -6.001 55.673 1.00 27.97 395 LYS A CA 1
ATOM 2874 C C . LYS A 1 395 ? 10.601 -5.068 54.470 1.00 27.97 395 LYS A C 1
ATOM 2876 O O . LYS A 1 395 ? 9.673 -4.353 54.108 1.00 27.97 395 LYS A O 1
ATOM 2881 N N . GLN A 1 396 ? 11.777 -5.086 53.844 1.00 27.73 396 GLN A N 1
ATOM 2882 C CA . GLN A 1 396 ? 11.978 -4.559 52.491 1.00 27.73 396 GLN A CA 1
ATOM 2883 C C . GLN A 1 396 ? 12.313 -5.724 51.558 1.00 27.73 396 GLN A C 1
ATOM 2885 O O . GLN A 1 396 ? 13.277 -6.457 51.781 1.00 27.73 396 GLN A O 1
ATOM 2890 N N . THR A 1 397 ? 11.493 -5.903 50.530 1.00 27.78 397 THR A N 1
ATOM 2891 C CA . THR A 1 397 ? 1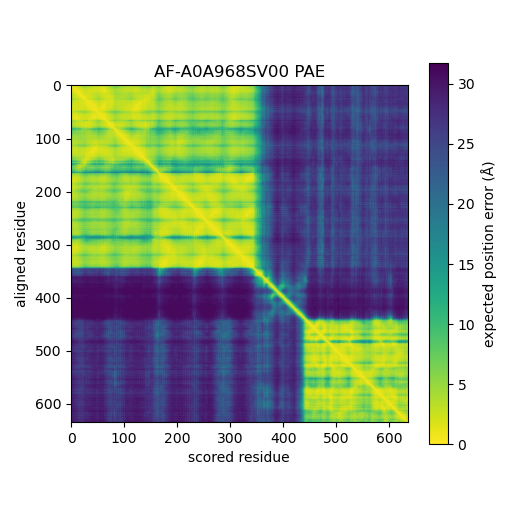1.660 -6.903 49.473 1.00 27.78 397 THR A CA 1
ATOM 2892 C C . THR A 1 397 ? 12.517 -6.312 48.357 1.00 27.78 397 THR A C 1
ATOM 2894 O O . THR A 1 397 ? 12.190 -5.250 47.837 1.00 27.78 397 THR A O 1
ATOM 2897 N N . TYR A 1 398 ? 13.591 -7.000 47.964 1.00 29.66 398 TYR A N 1
ATOM 2898 C CA . TYR A 1 398 ? 14.382 -6.650 46.781 1.00 29.66 398 TYR A CA 1
ATOM 2899 C C . TYR A 1 398 ? 14.405 -7.832 45.807 1.00 29.66 398 TYR A C 1
ATOM 2901 O O . TYR A 1 398 ? 14.565 -8.988 46.211 1.00 29.66 398 TYR A O 1
ATOM 2909 N N . ALA A 1 399 ? 14.254 -7.531 44.519 1.00 27.73 399 ALA A N 1
ATOM 2910 C CA . ALA A 1 399 ? 14.471 -8.473 43.429 1.00 27.73 399 ALA A CA 1
ATOM 2911 C C . ALA A 1 399 ? 15.950 -8.411 43.008 1.00 27.73 399 ALA A C 1
ATOM 2913 O O . ALA A 1 399 ? 16.467 -7.323 42.762 1.00 27.73 399 ALA A O 1
ATOM 2914 N N . SER A 1 400 ? 16.646 -9.550 42.926 1.00 30.28 400 SER A N 1
ATOM 2915 C CA . SER A 1 400 ? 17.979 -9.607 42.305 1.00 30.28 400 SER A CA 1
ATOM 2916 C C . SER A 1 400 ? 18.076 -10.782 41.340 1.00 30.28 400 SER A C 1
ATOM 2918 O O . SER A 1 400 ? 17.867 -11.927 41.740 1.00 30.28 400 SER A O 1
ATOM 2920 N N . THR A 1 401 ? 18.440 -10.499 40.093 1.00 30.84 401 THR A N 1
ATOM 2921 C CA . THR A 1 401 ? 18.608 -11.477 39.014 1.00 30.84 401 THR A CA 1
ATOM 2922 C C . THR A 1 401 ? 20.008 -12.084 39.032 1.00 30.84 401 THR A C 1
ATOM 2924 O O . THR A 1 401 ? 21.001 -11.391 39.258 1.00 30.84 401 THR A O 1
ATOM 2927 N N . HIS A 1 402 ? 20.097 -13.386 38.774 1.00 26.55 402 HIS A N 1
ATOM 2928 C CA . HIS A 1 402 ? 21.361 -14.097 38.633 1.00 26.55 402 HIS A CA 1
ATOM 2929 C C . HIS A 1 402 ? 21.643 -14.285 37.138 1.00 26.55 402 HIS A C 1
ATOM 2931 O O . HIS A 1 402 ? 21.209 -15.275 36.579 1.00 26.55 402 HIS A O 1
ATOM 2937 N N . GLU A 1 403 ? 22.360 -13.359 36.493 1.00 27.67 403 GLU A N 1
ATOM 2938 C CA . GLU A 1 403 ? 23.180 -13.688 35.316 1.00 27.67 403 GLU A CA 1
ATOM 2939 C C . GLU A 1 403 ? 24.185 -12.579 34.975 1.00 27.67 403 GLU A C 1
ATOM 2941 O O . GLU A 1 403 ? 23.952 -11.387 35.163 1.00 27.67 403 GLU A O 1
ATOM 2946 N N . ARG A 1 404 ? 25.376 -13.022 34.575 1.00 28.66 404 ARG A N 1
ATOM 2947 C CA . ARG A 1 404 ? 26.644 -12.287 34.531 1.00 28.66 404 ARG A CA 1
ATOM 2948 C C . ARG A 1 404 ? 26.608 -11.084 33.578 1.00 28.66 404 ARG A C 1
ATOM 2950 O O . ARG A 1 404 ? 26.839 -11.234 32.386 1.00 28.66 404 ARG A O 1
ATOM 2957 N N . SER A 1 405 ? 26.474 -9.874 34.110 1.00 25.31 405 SER A N 1
ATOM 2958 C CA . SER A 1 405 ? 27.047 -8.678 33.484 1.00 25.31 405 SER A CA 1
ATOM 2959 C C . SER A 1 405 ? 27.441 -7.654 34.551 1.00 25.31 405 SER A C 1
ATOM 2961 O O . SER A 1 405 ? 26.778 -7.487 35.571 1.00 25.31 405 SER A O 1
ATOM 2963 N N . ASN A 1 406 ? 28.605 -7.041 34.347 1.00 26.86 406 ASN A N 1
ATOM 2964 C CA . ASN A 1 406 ? 29.368 -6.205 35.277 1.00 26.86 406 ASN A CA 1
ATOM 2965 C C . ASN A 1 406 ? 28.706 -4.840 35.593 1.00 26.86 406 ASN A C 1
ATOM 2967 O O . ASN A 1 406 ? 29.310 -3.792 35.381 1.00 26.86 406 ASN A O 1
ATOM 2971 N N . ALA A 1 407 ? 27.491 -4.813 36.140 1.00 23.02 407 ALA A N 1
ATOM 2972 C CA . ALA A 1 407 ? 26.902 -3.588 36.685 1.00 23.02 407 ALA A CA 1
ATOM 2973 C C . ALA A 1 407 ? 27.065 -3.562 38.214 1.00 23.02 407 ALA A C 1
ATOM 2975 O O . ALA A 1 407 ? 26.264 -4.125 38.961 1.00 23.02 407 ALA A O 1
ATOM 2976 N N . ARG A 1 408 ? 28.137 -2.920 38.699 1.00 22.77 408 ARG A N 1
ATOM 2977 C CA . ARG A 1 408 ? 28.320 -2.626 40.130 1.00 22.77 408 ARG A CA 1
ATOM 2978 C C . ARG A 1 408 ? 27.262 -1.612 40.574 1.00 22.77 408 ARG A C 1
ATOM 2980 O O . ARG A 1 408 ? 27.426 -0.420 40.348 1.00 22.77 408 ARG A O 1
ATOM 2987 N N . VAL A 1 409 ? 26.221 -2.067 41.265 1.00 24.50 409 VAL A N 1
ATOM 2988 C CA . VAL A 1 409 ? 25.438 -1.195 42.151 1.00 24.50 409 VAL A CA 1
ATOM 2989 C C . VAL A 1 409 ? 26.208 -1.101 43.467 1.00 24.50 409 VAL A C 1
ATOM 2991 O O . VAL A 1 409 ? 26.290 -2.060 44.232 1.00 24.50 409 VAL A O 1
ATOM 2994 N N . SER A 1 410 ? 26.857 0.036 43.700 1.00 22.58 410 SER A N 1
ATOM 2995 C CA . SER A 1 410 ? 27.620 0.312 44.916 1.00 22.58 410 SER A CA 1
ATOM 2996 C C . SER A 1 410 ? 26.677 0.597 46.088 1.00 22.58 410 SER A C 1
ATOM 2998 O O . SER A 1 410 ? 26.125 1.691 46.193 1.00 22.58 410 SER A O 1
ATOM 3000 N N . CYS A 1 411 ? 26.508 -0.367 46.995 1.00 26.00 411 CYS A N 1
ATOM 3001 C CA . CYS A 1 411 ? 25.950 -0.098 48.319 1.00 26.00 411 CYS A CA 1
ATOM 3002 C C . CYS A 1 411 ? 27.011 0.569 49.206 1.00 26.00 411 CYS A C 1
ATOM 3004 O O . CYS A 1 411 ? 28.074 0.004 49.455 1.00 26.00 411 CYS A O 1
ATOM 3006 N N . PHE A 1 412 ? 26.688 1.756 49.714 1.00 25.16 412 PHE A N 1
ATOM 3007 C CA . PHE A 1 412 ? 27.447 2.446 50.753 1.00 25.16 412 PHE A CA 1
ATOM 3008 C C . PHE A 1 412 ? 27.539 1.593 52.038 1.00 25.16 412 PHE A C 1
ATOM 3010 O O . PHE A 1 412 ? 26.527 1.251 52.648 1.00 25.16 412 PHE A O 1
ATOM 3017 N N . SER A 1 413 ? 28.783 1.251 52.393 1.00 26.88 413 SER A N 1
ATOM 3018 C CA . SER A 1 413 ? 29.368 1.064 53.734 1.00 26.88 413 SER A CA 1
ATOM 3019 C C . SER A 1 413 ? 28.500 0.498 54.874 1.00 26.88 413 SER A C 1
ATOM 3021 O O . SER A 1 413 ? 27.716 1.215 55.491 1.00 26.88 413 SER A O 1
ATOM 3023 N N . CYS A 1 414 ? 28.801 -0.740 55.285 1.00 24.19 414 CYS A N 1
ATOM 3024 C CA . CYS A 1 414 ? 28.680 -1.191 56.676 1.00 24.19 414 CYS A CA 1
ATOM 3025 C C . CYS A 1 414 ? 29.946 -2.002 57.033 1.00 24.19 414 CYS A C 1
ATOM 3027 O O . CYS A 1 414 ? 30.240 -2.972 56.331 1.00 24.19 414 CYS A O 1
ATOM 3029 N N . PRO A 1 415 ? 30.742 -1.597 58.040 1.00 29.94 415 PRO A N 1
ATOM 3030 C CA . PRO A 1 415 ? 32.001 -2.249 58.380 1.00 29.94 415 PRO A CA 1
ATOM 3031 C C . PRO A 1 415 ? 31.784 -3.428 59.337 1.00 29.94 415 PRO A C 1
ATOM 3033 O O . PRO A 1 415 ? 30.861 -3.425 60.147 1.00 29.94 415 PRO A O 1
ATOM 3036 N N . SER A 1 416 ? 32.713 -4.384 59.274 1.00 32.12 416 SER A N 1
ATOM 3037 C CA . SER A 1 416 ? 32.788 -5.654 60.014 1.00 32.12 416 SER A CA 1
ATOM 3038 C C . SER A 1 416 ? 31.849 -6.754 59.504 1.00 32.12 416 SER A C 1
ATOM 3040 O O . SER A 1 416 ? 30.635 -6.624 59.527 1.00 32.12 416 SER A O 1
ATOM 3042 N N . TRP A 1 417 ? 32.423 -7.849 59.004 1.00 29.42 417 TRP A N 1
ATOM 3043 C CA . TRP A 1 417 ? 32.430 -9.125 59.723 1.00 29.42 417 TRP A CA 1
ATOM 3044 C C . TRP A 1 417 ? 33.401 -10.090 59.031 1.00 29.42 417 TRP A C 1
ATOM 3046 O O . TRP A 1 417 ? 33.328 -10.344 57.830 1.00 29.42 417 TRP A O 1
ATOM 3056 N N . GLN A 1 418 ? 34.376 -10.533 59.819 1.00 30.19 418 GLN A N 1
ATOM 3057 C CA . GLN A 1 418 ? 35.470 -11.414 59.443 1.00 30.19 418 GLN A CA 1
ATOM 3058 C C . GLN A 1 418 ? 35.000 -12.862 59.252 1.00 30.19 418 GLN A C 1
ATOM 3060 O O . GLN A 1 418 ? 33.986 -13.313 59.777 1.00 30.19 418 GLN A O 1
ATOM 3065 N N . THR A 1 419 ? 35.810 -13.567 58.479 1.00 33.31 419 THR A N 1
ATOM 3066 C CA . THR A 1 419 ? 35.774 -14.971 58.075 1.00 33.31 419 THR A CA 1
ATOM 3067 C C . THR A 1 419 ? 35.566 -16.003 59.195 1.00 33.31 419 THR A C 1
ATOM 3069 O O . THR A 1 419 ? 36.316 -16.024 60.164 1.00 33.31 419 THR A O 1
ATOM 3072 N N . GLY A 1 420 ? 34.679 -16.973 58.926 1.00 33.91 420 GLY A N 1
ATOM 3073 C CA . GLY A 1 420 ? 34.899 -18.402 59.195 1.00 33.91 420 GLY A CA 1
ATOM 3074 C C . GLY A 1 420 ? 34.542 -18.960 60.580 1.00 33.91 420 GLY A C 1
ATOM 3075 O O . GLY A 1 420 ? 35.281 -18.738 61.531 1.00 33.91 420 GLY A O 1
ATOM 3076 N N . ARG A 1 421 ? 33.502 -19.818 60.646 1.00 25.78 421 ARG A N 1
ATOM 3077 C CA . ARG A 1 421 ? 33.517 -21.176 61.258 1.00 25.78 421 ARG A CA 1
ATOM 3078 C C . ARG A 1 421 ? 32.148 -21.902 61.142 1.00 25.78 421 ARG A C 1
ATOM 3080 O O . ARG A 1 421 ? 31.153 -21.246 60.844 1.00 25.78 421 ARG A O 1
ATOM 3087 N N . PRO A 1 422 ? 32.114 -23.250 61.266 1.00 32.25 422 PRO A N 1
ATOM 3088 C CA . PRO A 1 422 ? 31.145 -24.134 60.613 1.00 32.25 422 PRO A CA 1
ATOM 3089 C C . PRO A 1 422 ? 29.907 -24.436 61.469 1.00 32.25 422 PRO A C 1
ATOM 3091 O O . PRO A 1 422 ? 30.008 -24.684 62.665 1.00 32.25 422 PRO A O 1
ATOM 3094 N N . GLY A 1 423 ? 28.743 -24.469 60.822 1.00 27.58 423 GLY A N 1
ATOM 3095 C CA . GLY A 1 423 ? 27.454 -24.753 61.456 1.00 27.58 423 GLY A CA 1
ATOM 3096 C C . GLY A 1 423 ? 26.293 -24.581 60.480 1.00 27.58 423 GLY A C 1
ATOM 3097 O O . GLY A 1 423 ? 25.332 -23.886 60.778 1.00 27.58 423 GLY A O 1
ATOM 3098 N N . CYS A 1 424 ? 26.417 -25.138 59.274 1.00 27.25 424 CYS A N 1
ATOM 3099 C CA . CYS A 1 424 ? 25.335 -25.173 58.293 1.00 27.25 424 CYS A CA 1
ATOM 3100 C C . CYS A 1 424 ? 24.827 -26.610 58.166 1.00 27.25 424 CYS A C 1
ATOM 3102 O O . CYS A 1 424 ? 25.486 -27.459 57.574 1.00 27.25 424 CYS A O 1
ATOM 3104 N N . VAL A 1 425 ? 23.646 -26.854 58.724 1.00 28.41 425 VAL A N 1
ATOM 3105 C CA . VAL A 1 425 ? 22.791 -28.019 58.465 1.00 28.41 425 VAL A CA 1
ATOM 3106 C C . VAL A 1 425 ? 21.336 -27.535 58.545 1.00 28.41 425 VAL A C 1
ATOM 3108 O O . VAL A 1 425 ? 21.064 -26.567 59.252 1.00 28.41 425 VAL A O 1
ATOM 3111 N N . PRO A 1 426 ? 20.390 -28.205 57.878 1.00 26.12 426 PRO A N 1
ATOM 3112 C CA . PRO A 1 426 ? 20.113 -28.125 56.452 1.00 26.12 426 PRO A CA 1
ATOM 3113 C C . PRO A 1 426 ? 18.788 -27.383 56.186 1.00 26.12 426 PRO A C 1
ATOM 3115 O O . PRO A 1 426 ? 18.062 -27.014 57.104 1.00 26.12 426 PRO A O 1
ATOM 3118 N N . PHE A 1 427 ? 18.478 -27.181 54.904 1.00 27.50 427 PHE A N 1
ATOM 3119 C CA . PHE A 1 427 ? 17.194 -26.682 54.407 1.00 27.50 427 PHE A CA 1
ATOM 3120 C C . PHE A 1 427 ? 16.009 -27.401 55.073 1.00 27.50 427 PHE A C 1
ATOM 3122 O O . PHE A 1 427 ? 15.661 -28.519 54.698 1.00 27.50 427 PHE A O 1
ATOM 3129 N N . THR A 1 428 ? 15.340 -26.738 56.013 1.00 22.52 428 THR A N 1
ATOM 3130 C CA . THR A 1 428 ? 13.950 -27.049 56.328 1.00 22.52 428 THR A CA 1
ATOM 3131 C C . THR A 1 428 ? 13.096 -26.516 55.193 1.00 22.52 428 THR A C 1
ATOM 3133 O O . THR A 1 428 ? 13.026 -25.314 54.931 1.00 22.52 428 THR A O 1
ATOM 3136 N N . THR A 1 429 ? 12.461 -27.441 54.483 1.00 25.70 429 THR A N 1
ATOM 3137 C CA . THR A 1 429 ? 11.388 -27.158 53.540 1.00 25.70 429 THR A CA 1
ATOM 3138 C C . THR A 1 429 ? 10.240 -26.525 54.321 1.00 25.70 429 THR A C 1
ATOM 3140 O O . THR A 1 429 ? 9.382 -27.217 54.863 1.00 25.70 429 THR A O 1
ATOM 3143 N N . ILE A 1 430 ? 10.223 -25.196 54.412 1.00 25.38 430 ILE A N 1
ATOM 3144 C CA . ILE A 1 430 ? 8.993 -24.487 54.743 1.00 25.38 430 ILE A CA 1
ATOM 3145 C C . ILE A 1 430 ? 8.101 -24.685 53.522 1.00 25.38 430 ILE A C 1
ATOM 3147 O O . ILE A 1 430 ? 8.313 -24.075 52.473 1.00 25.38 430 ILE A O 1
ATOM 3151 N N . ARG A 1 431 ? 7.145 -25.611 53.640 1.00 22.72 431 ARG A N 1
ATOM 3152 C CA . ARG A 1 431 ? 5.966 -25.651 52.778 1.00 22.72 431 ARG A CA 1
ATOM 3153 C C . ARG A 1 431 ? 5.363 -24.255 52.890 1.00 22.72 431 ARG A C 1
ATOM 3155 O O . ARG A 1 431 ? 4.897 -23.885 53.962 1.00 22.72 431 ARG A O 1
ATOM 3162 N N . ALA A 1 432 ? 5.484 -23.454 51.837 1.00 25.42 432 ALA A N 1
ATOM 3163 C CA . ALA A 1 432 ? 4.814 -22.172 51.789 1.00 25.42 432 ALA A CA 1
ATOM 3164 C C . ALA A 1 432 ? 3.313 -22.468 51.839 1.00 25.42 432 ALA A C 1
ATOM 3166 O O . ALA A 1 432 ? 2.734 -22.942 50.863 1.00 25.42 432 ALA A O 1
ATOM 3167 N N . GLU A 1 433 ? 2.701 -22.253 53.003 1.00 23.98 433 GLU A N 1
ATOM 3168 C CA . GLU A 1 433 ? 1.296 -21.884 53.056 1.00 23.98 433 GLU A CA 1
ATOM 3169 C C . GLU A 1 433 ? 1.128 -20.724 52.080 1.00 23.98 433 GLU A C 1
ATOM 3171 O O . GLU A 1 433 ? 1.790 -19.692 52.209 1.00 23.98 433 GLU A O 1
ATOM 3176 N N . TYR A 1 434 ? 0.319 -20.951 51.046 1.00 26.97 434 TYR A N 1
ATOM 3177 C CA . TYR A 1 434 ? -0.088 -19.916 50.113 1.00 26.97 434 TYR A CA 1
ATOM 3178 C C . TYR A 1 434 ? -0.710 -18.783 50.936 1.00 26.97 434 TYR A C 1
ATOM 3180 O O . TYR A 1 434 ? -1.768 -19.003 51.529 1.00 26.97 434 TYR A O 1
ATOM 3188 N N . PRO A 1 435 ? -0.105 -17.581 50.996 1.00 29.08 435 PRO A N 1
ATOM 3189 C CA . PRO A 1 435 ? -0.830 -16.445 51.515 1.00 29.08 435 PRO A CA 1
ATOM 3190 C C . PRO A 1 435 ? -1.922 -16.141 50.494 1.00 29.08 435 PRO A C 1
ATOM 3192 O O . PRO A 1 435 ? -1.642 -15.855 49.326 1.00 29.08 435 PRO A O 1
ATOM 3195 N N . GLU A 1 436 ? -3.170 -16.260 50.935 1.00 31.86 436 GLU A N 1
ATOM 3196 C CA . GLU A 1 436 ? -4.335 -15.801 50.199 1.00 31.86 436 GLU A CA 1
ATOM 3197 C C . GLU A 1 436 ? -4.090 -14.396 49.625 1.00 31.86 436 GLU A C 1
ATOM 3199 O O . GLU A 1 436 ? -3.635 -13.489 50.320 1.00 31.86 436 GLU A O 1
ATOM 3204 N N . ARG A 1 437 ? -4.407 -14.239 48.333 1.00 32.78 437 ARG A N 1
ATOM 3205 C CA . ARG A 1 437 ? -4.667 -12.961 47.651 1.00 32.78 437 ARG A CA 1
ATOM 3206 C C . ARG A 1 437 ? -3.651 -11.845 47.941 1.00 32.78 437 ARG A C 1
ATOM 3208 O O . ARG A 1 437 ? -3.985 -10.814 48.519 1.00 32.78 437 ARG A O 1
ATOM 3215 N N . THR A 1 438 ? -2.428 -11.978 47.428 1.00 33.00 438 THR A N 1
ATOM 3216 C CA . THR A 1 438 ? -1.620 -10.772 47.174 1.00 33.00 438 THR A CA 1
ATOM 3217 C C . THR A 1 438 ? -2.116 -10.147 45.871 1.00 33.00 438 THR A C 1
ATOM 3219 O O . THR A 1 438 ? -1.921 -10.714 44.799 1.00 33.00 438 THR A O 1
ATOM 3222 N N . ALA A 1 439 ? -2.834 -9.029 45.985 1.00 35.81 439 ALA A N 1
ATOM 3223 C CA . ALA A 1 439 ? -3.436 -8.300 44.876 1.00 35.81 439 ALA A CA 1
ATOM 3224 C C . ALA A 1 439 ? -2.406 -7.987 43.776 1.00 35.81 439 ALA A C 1
ATOM 3226 O O . ALA A 1 439 ? -1.442 -7.253 43.990 1.00 35.81 439 ALA A O 1
ATOM 3227 N N . MET A 1 440 ? -2.622 -8.552 42.590 1.00 34.25 440 MET A N 1
ATOM 3228 C CA . MET A 1 440 ? -1.999 -8.090 41.357 1.00 34.25 440 MET A CA 1
ATOM 3229 C C . MET A 1 440 ? -2.624 -6.753 40.977 1.00 34.25 440 MET A C 1
ATOM 3231 O O . MET A 1 440 ? -3.754 -6.719 40.499 1.00 34.25 440 MET A O 1
ATOM 3235 N N . THR A 1 441 ? -1.908 -5.654 41.165 1.00 41.28 441 THR A N 1
ATOM 3236 C CA . THR A 1 441 ? -2.337 -4.374 40.599 1.00 41.28 441 THR A CA 1
ATOM 3237 C C . THR A 1 441 ? -1.979 -4.376 39.114 1.00 41.28 441 THR A C 1
ATOM 3239 O O . THR A 1 441 ? -0.798 -4.307 38.766 1.00 41.28 441 THR A O 1
ATOM 3242 N N . MET A 1 442 ? -2.973 -4.506 38.231 1.00 51.34 442 MET A N 1
ATOM 3243 C CA . MET A 1 442 ? -2.751 -4.345 36.791 1.00 51.34 442 MET A CA 1
ATOM 3244 C C . MET A 1 442 ? -2.273 -2.916 36.489 1.00 51.34 442 MET A C 1
ATOM 3246 O O . MET A 1 442 ? -2.704 -1.956 37.130 1.00 51.34 442 MET A O 1
ATOM 3250 N N . ILE A 1 443 ? -1.377 -2.764 35.507 1.00 59.19 443 ILE A N 1
ATOM 3251 C CA . ILE A 1 443 ? -0.894 -1.446 35.070 1.00 59.19 443 ILE A CA 1
ATOM 3252 C C . ILE A 1 443 ? -2.066 -0.686 34.449 1.00 59.19 443 ILE A C 1
ATOM 3254 O O . ILE A 1 443 ? -2.678 -1.161 33.494 1.00 59.19 443 ILE A O 1
ATOM 3258 N N . LEU A 1 444 ? -2.364 0.493 34.992 1.00 70.12 444 LEU A N 1
ATOM 3259 C CA . LEU A 1 444 ? -3.404 1.371 34.468 1.00 70.12 444 LEU A CA 1
ATOM 3260 C C . LEU A 1 444 ? -3.053 1.816 33.039 1.00 70.12 444 LEU A C 1
ATOM 3262 O O . LEU A 1 444 ? -1.936 2.296 32.819 1.00 70.12 444 LEU A O 1
ATOM 3266 N N . PRO A 1 445 ? -3.974 1.670 32.072 1.00 77.19 445 PRO A N 1
ATOM 3267 C CA . PRO A 1 445 ? -3.767 2.200 30.731 1.00 77.19 445 PRO A CA 1
ATOM 3268 C C . PRO A 1 445 ? -3.703 3.728 30.763 1.00 77.19 445 PRO A C 1
ATOM 3270 O O . PRO A 1 445 ? -4.283 4.372 31.641 1.00 77.19 445 PRO A O 1
ATOM 3273 N N . HIS A 1 446 ? -3.003 4.319 29.798 1.00 79.31 446 HIS A N 1
ATOM 3274 C CA . HIS A 1 446 ? -2.887 5.769 29.727 1.00 79.31 446 HIS A CA 1
ATOM 3275 C C . HIS A 1 446 ? -4.163 6.398 29.142 1.00 79.31 446 HIS A C 1
ATOM 3277 O O . HIS A 1 446 ? -4.601 6.033 28.051 1.00 79.31 446 HIS A O 1
ATOM 3283 N N . VAL A 1 447 ? -4.722 7.396 29.832 1.00 87.50 447 VAL A N 1
ATOM 3284 C CA . VAL A 1 447 ? -5.808 8.254 29.329 1.00 87.50 447 VAL A CA 1
ATOM 3285 C C . VAL A 1 447 ? -5.363 9.710 29.354 1.00 87.50 447 VAL A C 1
ATOM 3287 O O . VAL A 1 447 ? -4.628 10.128 30.247 1.00 87.50 447 VAL A O 1
ATOM 3290 N N . LYS A 1 448 ? -5.788 10.493 28.363 1.00 87.75 448 LYS A N 1
ATOM 3291 C CA . LYS A 1 448 ? -5.490 11.926 28.284 1.00 87.75 448 LYS A CA 1
ATOM 3292 C C . LYS A 1 448 ? -6.781 12.724 28.401 1.00 87.75 448 LYS A C 1
ATOM 3294 O O . LYS A 1 448 ? -7.623 12.622 27.516 1.00 87.75 448 LYS A O 1
ATOM 3299 N N . SER A 1 449 ? -6.913 13.540 29.445 1.00 89.38 449 SER A N 1
ATOM 3300 C CA . SER A 1 449 ? -7.989 14.534 29.532 1.00 89.38 449 SER A CA 1
ATOM 3301 C C . SER A 1 449 ? -7.803 15.602 28.445 1.00 89.38 449 SER A C 1
ATOM 3303 O O . SER A 1 449 ? -6.709 16.151 28.280 1.00 89.38 449 SER A O 1
ATOM 3305 N N . VAL A 1 450 ? -8.849 15.845 27.653 1.00 93.19 450 VAL A N 1
ATOM 3306 C CA . VAL A 1 450 ? -8.820 16.713 26.462 1.00 93.19 450 VAL A CA 1
ATOM 3307 C C . VAL A 1 450 ? -9.556 18.020 26.715 1.00 93.19 450 VAL A C 1
ATOM 3309 O O . VAL A 1 450 ? -9.030 19.094 26.431 1.00 93.19 450 VAL A O 1
ATOM 3312 N N . ALA A 1 451 ? -10.785 17.930 27.221 1.00 92.25 451 ALA A N 1
ATOM 3313 C CA . ALA A 1 451 ? -11.661 19.076 27.416 1.00 92.25 451 ALA A CA 1
ATOM 3314 C C . ALA A 1 451 ? -12.648 18.819 28.557 1.00 92.25 451 ALA A C 1
ATOM 3316 O O . ALA A 1 451 ? -12.977 17.676 28.876 1.00 92.25 451 ALA A O 1
ATOM 3317 N N . THR A 1 452 ? -13.132 19.895 29.172 1.00 95.12 452 THR A N 1
ATOM 3318 C CA . THR A 1 452 ? -14.157 19.844 30.217 1.00 95.12 452 THR A CA 1
ATOM 3319 C C . THR A 1 452 ? -15.148 20.986 30.019 1.00 95.12 452 THR A C 1
ATOM 3321 O O . THR A 1 452 ? -14.740 22.103 29.706 1.00 95.12 452 THR A O 1
ATOM 3324 N N . THR A 1 453 ? -16.443 20.713 30.182 1.00 96.31 453 THR A N 1
ATOM 3325 C CA . THR A 1 453 ? -17.506 21.723 30.083 1.00 96.31 453 THR A CA 1
ATOM 3326 C C . THR A 1 453 ? -18.693 21.380 30.980 1.00 96.31 453 THR A C 1
ATOM 3328 O O . THR A 1 453 ? -18.882 20.225 31.355 1.00 96.31 453 THR A O 1
ATOM 3331 N N . THR A 1 454 ? -19.529 22.367 31.293 1.00 96.31 454 THR A N 1
ATOM 3332 C CA . THR A 1 454 ? -20.838 22.124 31.909 1.00 96.31 454 THR A CA 1
ATOM 3333 C C . THR A 1 454 ? -21.819 21.649 30.840 1.00 96.31 454 THR A C 1
ATOM 3335 O O . THR A 1 454 ? -21.962 22.285 29.795 1.00 96.31 454 THR A O 1
ATOM 3338 N N . LEU A 1 455 ? -22.520 20.551 31.113 1.00 96.75 455 LEU A N 1
ATOM 3339 C CA . LEU A 1 455 ? -23.540 19.961 30.256 1.00 96.75 455 LEU A CA 1
ATOM 3340 C C . LEU A 1 455 ? -24.902 19.985 30.972 1.00 96.75 455 LEU A C 1
ATOM 3342 O O . LEU A 1 455 ? -25.171 19.126 31.818 1.00 96.75 455 LEU A O 1
ATOM 3346 N N . PRO A 1 456 ? -25.777 20.951 30.646 1.00 95.44 456 PRO A N 1
ATOM 3347 C CA . PRO A 1 456 ? -27.162 20.936 31.098 1.00 95.44 456 PRO A CA 1
ATOM 3348 C C . PRO A 1 456 ? -27.928 19.782 30.447 1.00 95.44 456 PRO A C 1
ATOM 3350 O O . PRO A 1 456 ? -27.913 19.625 29.225 1.00 95.44 456 PRO A O 1
ATOM 3353 N N . THR A 1 457 ? -28.626 18.981 31.250 1.00 95.69 457 THR A N 1
ATOM 3354 C CA . THR A 1 457 ? -29.479 17.885 30.769 1.00 95.69 457 THR A CA 1
ATOM 3355 C C . THR A 1 457 ? -30.854 17.946 31.431 1.00 95.69 457 THR A C 1
ATOM 3357 O O . THR A 1 457 ? -31.047 18.639 32.429 1.00 95.69 457 THR A O 1
ATOM 3360 N N . ARG A 1 458 ? -31.812 17.154 30.933 1.00 95.38 458 ARG A N 1
ATOM 3361 C CA . ARG A 1 458 ? -33.128 17.003 31.578 1.00 95.38 458 ARG A CA 1
ATOM 3362 C C . ARG A 1 458 ? -33.071 16.383 32.982 1.00 95.38 458 ARG A C 1
ATOM 3364 O O . ARG A 1 458 ? -34.047 16.478 33.712 1.00 95.38 458 ARG A O 1
ATOM 3371 N N . TYR A 1 459 ? -31.950 15.758 33.344 1.00 95.38 459 TYR A N 1
ATOM 3372 C CA . TYR A 1 459 ? -31.724 15.153 34.660 1.00 95.38 459 TYR A CA 1
ATOM 3373 C C . TYR A 1 459 ? -30.980 16.079 35.622 1.00 95.38 459 TYR A C 1
ATOM 3375 O O . TYR A 1 459 ? -30.738 15.687 36.754 1.00 95.38 459 TYR A O 1
ATOM 3383 N N . GLY A 1 460 ? -30.596 17.277 35.170 1.00 93.69 460 GLY A N 1
ATOM 3384 C CA . GLY A 1 460 ? -29.772 18.216 35.920 1.00 93.69 460 GLY A CA 1
ATOM 3385 C C . GLY A 1 460 ? -28.477 18.582 35.198 1.00 93.69 460 GLY A C 1
ATOM 3386 O O . GLY A 1 460 ? -28.204 18.131 34.079 1.00 93.69 460 GLY A O 1
ATOM 3387 N N . ASN A 1 461 ? -27.681 19.435 35.840 1.00 95.69 461 ASN A N 1
ATOM 3388 C CA . ASN A 1 461 ? -26.381 19.864 35.326 1.00 95.69 461 ASN A CA 1
ATOM 3389 C C . ASN A 1 461 ? -25.297 18.839 35.673 1.00 95.69 461 ASN A C 1
ATOM 3391 O O . ASN A 1 461 ? -25.160 18.447 36.833 1.00 95.69 461 ASN A O 1
ATOM 3395 N N . PHE A 1 462 ? -24.499 18.474 34.672 1.00 97.25 462 PHE A N 1
ATOM 3396 C CA . PHE A 1 462 ? -23.310 17.637 34.820 1.00 97.25 462 PHE A CA 1
ATOM 3397 C C . PHE A 1 462 ? -22.066 18.417 34.409 1.00 97.25 462 PHE A C 1
ATOM 3399 O O . PHE A 1 462 ? -22.137 19.304 33.557 1.00 97.25 462 PHE A O 1
ATOM 3406 N N . THR A 1 463 ? -20.914 18.040 34.948 1.00 97.06 463 THR A N 1
ATOM 3407 C CA . THR A 1 463 ? -19.627 18.400 34.352 1.00 97.06 463 THR A CA 1
ATOM 3408 C C . THR A 1 463 ? -19.210 17.264 33.427 1.00 97.06 463 THR A C 1
ATOM 3410 O O . THR A 1 463 ? -19.061 16.121 33.853 1.00 97.06 463 THR A O 1
ATOM 3413 N N . MET A 1 464 ? -19.071 17.565 32.143 1.00 97.69 464 MET A N 1
ATOM 3414 C CA . MET A 1 464 ? -18.649 16.620 31.121 1.00 97.69 464 MET A CA 1
ATOM 3415 C C . MET A 1 464 ? -17.148 16.741 30.894 1.00 97.69 464 MET A C 1
ATOM 3417 O O . MET A 1 464 ? -16.651 17.831 30.619 1.00 97.69 464 MET A O 1
ATOM 3421 N N . HIS A 1 465 ? -16.451 15.613 30.950 1.00 97.12 465 HIS A N 1
ATOM 3422 C CA . HIS A 1 465 ? -15.031 15.483 30.657 1.00 97.12 465 HIS A CA 1
ATOM 3423 C C . HIS A 1 465 ? -14.847 14.561 29.450 1.00 97.12 465 HIS A C 1
ATOM 3425 O O . HIS A 1 465 ? -15.433 13.474 29.404 1.00 97.12 465 HIS A O 1
ATOM 3431 N N . ILE A 1 466 ? -14.024 14.985 28.492 1.00 96.31 466 ILE A N 1
ATOM 3432 C CA . ILE A 1 466 ? -13.592 14.155 27.364 1.00 96.31 466 ILE A CA 1
ATOM 3433 C C . ILE A 1 466 ? -12.188 13.635 27.630 1.00 96.31 466 ILE A C 1
ATOM 3435 O O . ILE A 1 466 ? -11.272 14.415 27.896 1.00 96.31 466 ILE A O 1
ATOM 3439 N N . TYR A 1 467 ? -12.030 12.325 27.486 1.00 93.44 467 TYR A N 1
ATOM 3440 C CA . TYR A 1 467 ? -10.757 11.621 27.541 1.00 93.44 467 TYR A CA 1
ATOM 3441 C C . TYR A 1 467 ? -10.462 10.965 26.199 1.00 93.44 467 TYR A C 1
ATOM 3443 O O . TYR A 1 467 ? -11.372 10.419 25.589 1.00 93.44 467 TYR A O 1
ATOM 3451 N N . ASN A 1 468 ? -9.198 10.932 25.788 1.00 88.25 468 ASN A N 1
ATOM 3452 C CA . ASN A 1 468 ? -8.740 10.037 24.726 1.00 88.25 468 ASN A CA 1
ATOM 3453 C C . ASN A 1 468 ? -7.981 8.865 25.350 1.00 88.25 468 ASN A C 1
ATOM 3455 O O . ASN A 1 468 ? -7.101 9.073 26.194 1.00 88.25 468 ASN A O 1
ATOM 3459 N N . ASP A 1 469 ? -8.331 7.644 24.949 1.00 83.31 469 ASP A N 1
ATOM 3460 C CA . ASP A 1 469 ? -7.558 6.447 25.290 1.00 83.31 469 ASP A CA 1
ATOM 3461 C C . ASP A 1 469 ? -6.306 6.296 24.398 1.00 83.31 469 ASP A C 1
ATOM 3463 O O . ASP A 1 469 ? -6.007 7.146 23.556 1.00 83.31 469 ASP A O 1
ATOM 3467 N N . GLU A 1 470 ? -5.536 5.220 24.586 1.00 71.81 470 GLU A N 1
ATOM 3468 C CA . GLU A 1 470 ? -4.305 4.971 23.818 1.00 71.81 470 GLU A CA 1
ATOM 3469 C C . GLU A 1 470 ? -4.537 4.799 22.304 1.00 71.81 470 GLU A C 1
ATOM 3471 O O . GLU A 1 470 ? -3.608 4.994 21.517 1.00 71.81 470 GLU A O 1
ATOM 3476 N N . ALA A 1 471 ? -5.764 4.466 21.892 1.00 71.25 471 ALA A N 1
ATOM 3477 C CA . ALA A 1 471 ? -6.172 4.361 20.494 1.00 71.25 471 ALA A CA 1
ATOM 3478 C C . ALA A 1 471 ? -6.736 5.687 19.941 1.00 71.25 471 ALA A C 1
ATOM 3480 O O . ALA A 1 471 ? -7.288 5.707 18.838 1.00 71.25 471 ALA A O 1
ATOM 3481 N N . ASP A 1 472 ? -6.592 6.785 20.695 1.00 76.06 472 ASP A N 1
ATOM 3482 C CA . ASP A 1 472 ? -7.148 8.113 20.410 1.00 76.06 472 ASP A CA 1
ATOM 3483 C C . ASP A 1 472 ? -8.681 8.101 20.282 1.00 76.06 472 ASP A C 1
ATOM 3485 O O . ASP A 1 472 ? -9.286 8.911 19.576 1.00 76.06 472 ASP A O 1
ATOM 3489 N N . LYS A 1 473 ? -9.327 7.143 20.953 1.00 82.75 473 LYS A N 1
ATOM 3490 C CA . LYS A 1 473 ? -10.778 7.018 20.979 1.00 82.75 473 LYS A CA 1
ATOM 3491 C C . LYS A 1 473 ? -11.330 7.795 22.164 1.00 82.75 473 LYS A C 1
ATOM 3493 O O . LYS A 1 473 ? -10.896 7.631 23.303 1.00 82.75 473 LYS A O 1
ATOM 3498 N N . GLU A 1 474 ? -12.309 8.637 21.862 1.00 91.56 474 GLU A N 1
ATOM 3499 C CA . GLU A 1 474 ? -12.958 9.498 22.845 1.00 91.56 474 GLU A CA 1
ATOM 3500 C C . GLU A 1 474 ? -13.761 8.670 23.854 1.00 91.56 474 GLU A C 1
ATOM 3502 O O . GLU A 1 474 ? -14.483 7.741 23.495 1.00 91.56 474 GLU A O 1
ATOM 3507 N N . GLN A 1 475 ? -13.672 9.029 25.122 1.00 95.19 475 GLN A N 1
ATOM 3508 C CA . GLN A 1 475 ? -14.429 8.463 26.229 1.00 95.19 475 GLN A CA 1
ATOM 3509 C C . GLN A 1 475 ? -15.005 9.624 27.031 1.00 95.19 475 GLN A C 1
ATOM 3511 O O . GLN A 1 475 ? -14.384 10.685 27.134 1.00 95.19 475 GLN A O 1
ATOM 3516 N N . VAL A 1 476 ? -16.190 9.436 27.606 1.00 97.38 476 VAL A N 1
ATOM 3517 C CA . VAL A 1 476 ? -16.879 10.516 28.319 1.00 97.38 476 VAL A CA 1
ATOM 3518 C C . VAL A 1 476 ? -17.014 10.163 29.790 1.00 97.38 476 VAL A C 1
ATOM 3520 O O . VAL A 1 476 ? -17.460 9.067 30.130 1.00 97.38 476 VAL A O 1
ATOM 3523 N N . ALA A 1 477 ? -16.680 11.109 30.663 1.00 97.69 477 ALA A N 1
ATOM 3524 C CA . ALA A 1 477 ? -17.118 11.090 32.053 1.00 97.69 477 ALA A CA 1
ATOM 3525 C C . ALA A 1 477 ? -18.104 12.235 32.296 1.00 97.69 477 ALA A C 1
ATOM 3527 O O . ALA A 1 477 ? -17.819 13.380 31.952 1.00 97.69 477 ALA A O 1
ATOM 3528 N N . LEU A 1 478 ? -19.246 11.936 32.907 1.00 97.62 478 LEU A N 1
ATOM 3529 C CA . LEU A 1 478 ? -20.168 12.931 33.448 1.00 97.62 478 LEU A CA 1
ATOM 3530 C C . LEU A 1 478 ? -20.085 12.881 34.968 1.00 97.62 478 LEU A C 1
ATOM 3532 O O . LEU A 1 478 ? -20.309 11.824 35.556 1.00 97.62 478 LEU A O 1
ATOM 3536 N N . THR A 1 479 ? -19.774 14.002 35.603 1.00 97.44 479 THR A N 1
ATOM 3537 C CA . THR A 1 479 ? -19.656 14.100 37.060 1.00 97.44 479 THR A CA 1
ATOM 3538 C C . THR A 1 479 ? -20.718 15.031 37.639 1.00 97.44 479 THR A C 1
ATOM 3540 O O . THR A 1 479 ? -21.124 16.014 37.012 1.00 97.44 479 THR A O 1
ATOM 3543 N N . VAL A 1 480 ? -21.188 14.699 38.841 1.00 95.12 480 VAL A N 1
ATOM 3544 C CA . VAL A 1 480 ? -22.050 15.541 39.683 1.00 95.12 480 VAL A CA 1
ATOM 3545 C C . VAL A 1 480 ? -21.353 15.721 41.027 1.00 95.12 480 VAL A C 1
ATOM 3547 O O . VAL A 1 480 ? -20.850 14.748 41.593 1.00 95.12 480 VAL A O 1
ATOM 3550 N N . GLY A 1 481 ? -21.326 16.954 41.533 1.00 90.38 481 GLY A N 1
ATOM 3551 C CA . GLY A 1 481 ? -20.660 17.290 42.791 1.00 90.38 481 GLY A CA 1
ATOM 3552 C C . GLY A 1 481 ? -19.137 17.197 42.700 1.00 90.38 481 GLY A C 1
ATOM 3553 O O . GLY A 1 481 ? -18.552 17.462 41.652 1.00 90.38 481 GLY A O 1
ATOM 3554 N N . ALA A 1 482 ? -18.496 16.835 43.813 1.00 85.12 482 ALA A N 1
ATOM 3555 C CA . ALA A 1 482 ? -17.054 16.619 43.907 1.00 85.12 482 ALA A CA 1
ATOM 3556 C C . ALA A 1 482 ? -16.771 15.125 44.170 1.00 85.12 482 ALA A C 1
ATOM 3558 O O . ALA A 1 482 ? -16.732 14.704 45.327 1.00 85.12 482 ALA A O 1
ATOM 3559 N N . PRO A 1 483 ? -16.562 14.298 43.127 1.00 78.62 483 PRO A N 1
ATOM 3560 C CA . PRO A 1 483 ? -16.425 12.844 43.272 1.00 78.62 483 PRO A CA 1
ATOM 3561 C C . PRO A 1 483 ? -15.270 12.385 44.171 1.00 78.62 483 PRO A C 1
ATOM 3563 O O . PRO A 1 483 ? -15.273 11.248 44.625 1.00 78.62 483 PRO A O 1
ATOM 3566 N N . SER A 1 484 ? -14.286 13.248 44.435 1.00 77.62 484 SER A N 1
ATOM 3567 C CA . SER A 1 484 ? -13.141 12.970 45.307 1.00 77.62 484 SER A CA 1
ATOM 3568 C C . SER A 1 484 ? -13.401 13.235 46.798 1.00 77.62 484 SER A C 1
ATOM 3570 O O . SER A 1 484 ? -12.597 12.818 47.631 1.00 77.62 484 SER A O 1
ATOM 3572 N N . SER A 1 485 ? -14.498 13.913 47.170 1.00 74.12 485 SER A N 1
ATOM 3573 C CA . SER A 1 485 ? -14.777 14.289 48.569 1.00 74.12 485 SER A CA 1
ATOM 3574 C C . SER A 1 485 ? -15.571 13.245 49.363 1.00 74.12 485 SER A C 1
ATOM 3576 O O . SER A 1 485 ? -15.675 13.349 50.583 1.00 74.12 485 SER A O 1
ATOM 3578 N N . ALA A 1 486 ? -16.155 12.254 48.690 1.00 84.62 486 ALA A N 1
ATOM 3579 C CA . ALA A 1 486 ? -16.888 11.133 49.280 1.00 84.62 486 ALA A CA 1
ATOM 3580 C C . ALA A 1 486 ? -16.700 9.888 48.397 1.00 84.62 486 ALA A C 1
ATOM 3582 O O . ALA A 1 486 ? -16.019 9.962 47.385 1.00 84.62 486 ALA A O 1
ATOM 3583 N N . VAL A 1 487 ? -17.282 8.742 48.761 1.00 92.12 487 VAL A N 1
ATOM 3584 C CA . VAL A 1 487 ? -17.325 7.570 47.868 1.00 92.12 487 VAL A CA 1
ATOM 3585 C C . VAL A 1 487 ? -18.490 7.765 46.883 1.00 92.12 487 VAL A C 1
ATOM 3587 O O . VAL A 1 487 ? -19.636 7.613 47.313 1.00 92.12 487 VAL A O 1
ATOM 3590 N N . PRO A 1 488 ? -18.254 8.113 45.602 1.00 95.88 488 PRO A N 1
ATOM 3591 C CA . PRO A 1 488 ? -19.327 8.461 44.676 1.00 95.88 488 PRO A CA 1
ATOM 3592 C C . PRO A 1 488 ? -20.109 7.226 44.220 1.00 95.88 488 PRO A C 1
ATOM 3594 O O . PRO A 1 488 ? -19.572 6.110 44.157 1.00 95.88 488 PRO A O 1
ATOM 3597 N N . LEU A 1 489 ? -21.364 7.439 43.820 1.00 96.88 489 LEU A N 1
ATOM 3598 C CA . LEU A 1 489 ? -22.085 6.475 42.993 1.00 96.88 489 LEU A CA 1
ATOM 3599 C C . LEU A 1 489 ? -21.496 6.502 41.583 1.00 96.88 489 LEU A C 1
ATOM 3601 O O . LEU A 1 489 ? -21.407 7.557 40.960 1.00 96.88 489 LEU A O 1
ATOM 3605 N N . VAL A 1 490 ? -21.078 5.349 41.068 1.00 97.44 490 VAL A N 1
ATOM 3606 C CA . VAL A 1 490 ? -20.422 5.256 39.762 1.00 97.44 490 VAL A CA 1
ATOM 3607 C C . VAL A 1 490 ? -21.167 4.309 38.843 1.00 97.44 490 VAL A C 1
ATOM 3609 O O . VAL A 1 490 ? -21.418 3.155 39.187 1.00 97.44 490 VAL A O 1
ATOM 3612 N N . ARG A 1 491 ? -21.468 4.772 37.631 1.00 96.56 491 ARG A N 1
ATOM 3613 C CA . ARG A 1 491 ? -22.032 3.963 36.551 1.00 96.56 491 ARG A CA 1
ATOM 3614 C C . ARG A 1 491 ? -21.002 3.783 35.443 1.00 96.56 491 ARG A C 1
ATOM 3616 O O . ARG A 1 491 ? -20.665 4.732 34.748 1.00 96.56 491 ARG A O 1
ATOM 3623 N N . LEU A 1 492 ? -20.578 2.542 35.212 1.00 95.19 492 LEU A N 1
ATOM 3624 C CA . LEU A 1 492 ? -19.867 2.164 33.987 1.00 95.19 492 LEU A CA 1
ATOM 3625 C C . LEU A 1 492 ? -20.903 1.833 32.913 1.00 95.19 492 LEU A C 1
ATOM 3627 O O . LEU A 1 492 ? -21.531 0.771 32.969 1.00 95.19 492 LEU A O 1
ATOM 3631 N N . HIS A 1 493 ? -21.090 2.713 31.940 1.00 95.50 493 HIS A N 1
ATOM 3632 C CA . HIS A 1 493 ? -22.007 2.519 30.822 1.00 95.50 493 HIS A CA 1
ATOM 3633 C C . HIS A 1 493 ? -21.228 2.176 29.554 1.00 95.50 493 HIS A C 1
ATOM 3635 O O . HIS A 1 493 ? -20.311 2.891 29.170 1.00 95.50 493 HIS A O 1
ATOM 3641 N N . SER A 1 494 ? -21.571 1.059 28.916 1.00 92.75 494 SER A N 1
ATOM 3642 C CA . SER A 1 494 ? -21.035 0.729 27.593 1.00 92.75 494 SER A CA 1
ATOM 3643 C C . SER A 1 494 ? -21.992 1.304 26.557 1.00 92.75 494 SER A C 1
ATOM 3645 O O . SER A 1 494 ? -23.183 1.007 26.634 1.00 92.75 494 SER A O 1
ATOM 3647 N N . GLU A 1 495 ? -21.465 2.095 25.626 1.00 94.50 495 GLU A N 1
ATOM 3648 C CA . GLU A 1 495 ? -22.199 2.701 24.513 1.00 94.50 495 GLU A CA 1
ATOM 3649 C C . GLU A 1 495 ? -23.144 1.700 23.850 1.00 94.50 495 GLU A C 1
ATOM 3651 O O . GLU A 1 495 ? -22.764 0.571 23.528 1.00 94.50 495 GLU A O 1
ATOM 3656 N N . CYS A 1 496 ? -24.385 2.126 23.653 1.00 93.62 496 CYS A N 1
ATOM 3657 C CA . CYS A 1 496 ? -25.402 1.350 22.975 1.00 93.62 496 CYS A CA 1
ATOM 3658 C C . CYS A 1 496 ? -26.257 2.300 22.139 1.00 93.62 496 CYS A C 1
ATOM 3660 O O . CYS A 1 496 ? -27.358 2.648 22.544 1.00 93.62 496 CYS A O 1
ATOM 3662 N N . LEU A 1 497 ? -25.807 2.686 20.947 1.00 95.25 497 LEU A N 1
ATOM 3663 C CA . LEU A 1 497 ? -26.498 3.622 20.053 1.00 95.25 497 LEU A CA 1
ATOM 3664 C C . LEU A 1 497 ? -27.985 3.274 19.885 1.00 95.25 497 LEU A C 1
ATOM 3666 O O . LEU A 1 497 ? -28.862 4.128 19.999 1.00 95.25 497 LEU A O 1
ATOM 3670 N N . THR A 1 498 ? -28.282 1.991 19.667 1.00 92.69 498 THR A N 1
ATOM 3671 C CA . THR A 1 498 ? -29.662 1.522 19.494 1.00 92.69 498 THR A CA 1
ATOM 3672 C C . THR A 1 498 ? -30.522 1.714 20.741 1.00 92.69 498 THR A C 1
ATOM 3674 O O . THR A 1 498 ? -31.715 1.940 20.601 1.00 92.69 498 THR A O 1
ATOM 3677 N N . GLY A 1 499 ? -29.959 1.576 21.943 1.00 93.38 499 GLY A N 1
ATOM 3678 C CA . GLY A 1 499 ? -30.694 1.715 23.203 1.00 93.38 499 GLY A CA 1
ATOM 3679 C C . GLY A 1 499 ? -30.703 3.150 23.726 1.00 93.38 499 GLY A C 1
ATOM 3680 O O . GLY A 1 499 ? -31.749 3.646 24.118 1.00 93.38 499 GLY A O 1
ATOM 3681 N N . ASP A 1 500 ? -29.551 3.808 23.691 1.00 94.31 500 ASP A N 1
ATOM 3682 C CA . ASP A 1 500 ? -29.294 5.112 24.298 1.00 94.31 500 ASP A CA 1
ATOM 3683 C C . ASP A 1 500 ? -29.865 6.261 23.453 1.00 94.31 500 ASP A C 1
ATOM 3685 O O . ASP A 1 500 ? -30.379 7.227 24.009 1.00 94.31 500 ASP A O 1
ATOM 3689 N N . VAL A 1 501 ? -29.801 6.152 22.117 1.00 94.25 501 VAL A N 1
ATOM 3690 C CA . VAL A 1 501 ? -30.253 7.205 21.184 1.00 94.25 501 VAL A CA 1
ATOM 3691 C C . VAL A 1 501 ? -31.572 6.842 20.509 1.00 94.25 501 VAL A C 1
ATOM 3693 O O . VAL A 1 501 ? -32.473 7.669 20.426 1.00 94.25 501 VAL A O 1
ATOM 3696 N N . PHE A 1 502 ? -31.710 5.604 20.021 1.00 94.94 502 PHE A N 1
ATOM 3697 C CA . PHE A 1 502 ? -32.928 5.166 19.323 1.00 94.94 502 PHE A CA 1
ATOM 3698 C C . PHE A 1 502 ? -33.965 4.493 20.230 1.00 94.94 502 PHE A C 1
ATOM 3700 O O . PHE A 1 502 ? -35.003 4.057 19.735 1.00 94.94 502 PHE A O 1
ATOM 3707 N N . HIS A 1 503 ? -33.704 4.398 21.538 1.00 91.62 503 HIS A N 1
ATOM 3708 C CA . HIS A 1 503 ? -34.642 3.860 22.531 1.00 91.62 503 HIS A CA 1
ATOM 3709 C C . HIS A 1 503 ? -35.173 2.451 22.198 1.00 91.62 503 HIS A C 1
ATOM 3711 O O . HIS A 1 503 ? -36.334 2.116 22.439 1.00 91.62 503 HIS A O 1
ATOM 3717 N N . SER A 1 504 ? -34.318 1.598 21.625 1.00 92.88 504 SER A N 1
ATOM 3718 C CA . SER A 1 504 ? -34.669 0.221 21.279 1.00 92.88 504 SER A CA 1
ATOM 3719 C C . SER A 1 504 ? -35.067 -0.587 22.511 1.00 92.88 504 SER A C 1
ATOM 3721 O O . SER A 1 504 ? -34.300 -0.726 23.462 1.00 92.88 504 SER A O 1
ATOM 3723 N N . GLN A 1 505 ? -36.229 -1.232 22.423 1.00 91.25 505 GLN A N 1
ATOM 3724 C CA . GLN A 1 505 ? -36.776 -2.090 23.475 1.00 91.25 505 GLN A CA 1
ATOM 3725 C C . GLN A 1 505 ? -36.130 -3.485 23.530 1.00 91.25 505 GLN A C 1
ATOM 3727 O O . GLN A 1 505 ? -36.450 -4.260 24.429 1.00 91.25 505 GLN A O 1
ATOM 3732 N N . ARG A 1 506 ? -35.223 -3.824 22.597 1.00 87.75 506 ARG A N 1
ATOM 3733 C CA . ARG A 1 506 ? -34.524 -5.129 22.561 1.00 87.75 506 ARG A CA 1
ATOM 3734 C C . ARG A 1 506 ? -33.496 -5.298 23.683 1.00 87.75 506 ARG A C 1
ATOM 3736 O O . ARG A 1 506 ? -33.099 -6.417 23.988 1.00 87.75 506 ARG A O 1
ATOM 3743 N N . CYS A 1 507 ? -33.052 -4.202 24.291 1.00 88.06 507 CYS A N 1
ATOM 3744 C CA . CYS A 1 507 ? -32.119 -4.215 25.413 1.00 88.06 507 CYS A CA 1
ATOM 3745 C C . CYS A 1 507 ? -32.613 -3.303 26.540 1.00 88.06 507 CYS A C 1
ATOM 3747 O O . CYS A 1 507 ? -33.630 -2.636 26.405 1.00 88.06 507 CYS A O 1
ATOM 3749 N N . ASP A 1 508 ? -31.882 -3.301 27.648 1.00 91.19 508 ASP A N 1
ATOM 3750 C CA . ASP A 1 508 ? -32.118 -2.499 28.851 1.00 91.19 508 ASP A CA 1
ATOM 3751 C C . ASP A 1 508 ? -31.176 -1.282 28.957 1.00 91.19 508 ASP A C 1
ATOM 3753 O O . ASP A 1 508 ? -31.206 -0.555 29.944 1.00 91.19 508 ASP A O 1
ATOM 3757 N N . CYS A 1 509 ? -30.299 -1.062 27.969 1.00 92.06 509 CYS A N 1
ATOM 3758 C CA . CYS A 1 509 ? -29.220 -0.074 28.063 1.00 92.06 509 CYS A CA 1
ATOM 3759 C C . CYS A 1 509 ? -29.734 1.363 28.204 1.00 92.06 509 CYS A C 1
ATOM 3761 O O . CYS A 1 509 ? -29.294 2.055 29.118 1.00 92.06 509 CYS A O 1
ATOM 3763 N N . GLY A 1 510 ? -30.684 1.775 27.356 1.00 93.56 510 GLY A N 1
ATOM 3764 C CA . GLY A 1 510 ? -31.231 3.134 27.384 1.00 93.56 510 GLY A CA 1
ATOM 3765 C C . GLY A 1 510 ? -31.929 3.442 28.706 1.00 93.56 510 GLY A C 1
ATOM 3766 O O . GLY A 1 510 ? -31.586 4.408 29.375 1.00 93.56 510 GLY A O 1
ATOM 3767 N N . GLU A 1 511 ? -32.828 2.562 29.154 1.00 93.81 511 GLU A N 1
ATOM 3768 C CA . GLU A 1 511 ? -33.537 2.717 30.434 1.00 93.81 511 GLU A CA 1
ATOM 3769 C C . GLU A 1 511 ? -32.558 2.766 31.623 1.00 93.81 511 GLU A C 1
ATOM 3771 O O . GLU A 1 511 ? -32.706 3.588 32.528 1.00 93.81 511 GLU A O 1
ATOM 3776 N N . GLN A 1 512 ? -31.504 1.938 31.607 1.00 94.75 512 GLN A N 1
ATOM 3777 C CA . GLN A 1 512 ? -30.467 1.990 32.637 1.00 94.75 512 GLN A CA 1
ATOM 3778 C C . GLN A 1 512 ? -29.643 3.280 32.586 1.00 94.75 512 GLN A C 1
ATOM 3780 O O . GLN A 1 512 ? -29.246 3.761 33.647 1.00 94.75 512 GLN A O 1
ATOM 3785 N N . LEU A 1 513 ? -29.357 3.831 31.401 1.00 96.25 513 LEU A N 1
ATOM 3786 C CA . LEU A 1 513 ? -28.654 5.108 31.255 1.00 96.25 513 LEU A CA 1
ATOM 3787 C C . LEU A 1 513 ? -29.482 6.240 31.864 1.00 96.25 513 LEU A C 1
ATOM 3789 O O . LEU A 1 513 ? -28.974 6.990 32.694 1.00 96.25 513 LEU A O 1
ATOM 3793 N N . GLU A 1 514 ? -30.762 6.315 31.501 1.00 95.25 514 GLU A N 1
ATOM 3794 C CA . GLU A 1 514 ? -31.692 7.329 32.000 1.00 95.25 514 GLU A CA 1
ATOM 3795 C C . GLU A 1 514 ? -31.845 7.261 33.526 1.00 95.25 514 GLU A C 1
ATOM 3797 O O . GLU A 1 514 ? -31.649 8.266 34.213 1.00 95.25 514 GLU A O 1
ATOM 3802 N N . MET A 1 515 ? -32.083 6.062 34.072 1.00 94.50 515 MET A N 1
ATOM 3803 C CA . MET A 1 515 ? -32.166 5.847 35.520 1.00 94.50 515 MET A CA 1
ATOM 3804 C C . MET A 1 515 ? -30.852 6.190 36.234 1.00 94.50 515 MET A C 1
ATOM 3806 O O . MET A 1 515 ? -30.870 6.739 37.334 1.00 94.50 515 MET A O 1
ATOM 3810 N N . SER A 1 516 ? -29.707 5.882 35.616 1.00 96.50 516 SER A N 1
ATOM 3811 C CA . SER A 1 516 ? -28.399 6.214 36.187 1.00 96.50 516 SER A CA 1
ATOM 3812 C C . SER A 1 516 ? -28.189 7.725 36.241 1.00 96.50 516 SER A C 1
ATOM 3814 O O . SER A 1 516 ? -27.772 8.227 37.277 1.00 96.50 516 SER A O 1
ATOM 3816 N N . LEU A 1 517 ? -28.497 8.458 35.166 1.00 97.19 517 LEU A N 1
ATOM 3817 C CA . LEU A 1 517 ? -28.347 9.916 35.130 1.00 97.19 517 LEU A CA 1
ATOM 3818 C C . LEU A 1 517 ? -29.216 10.598 36.194 1.00 97.19 517 LEU A C 1
ATOM 3820 O O . LEU A 1 517 ? -28.703 11.431 36.938 1.00 97.19 517 LEU A O 1
ATOM 3824 N N . ALA A 1 518 ? -30.487 10.201 36.320 1.00 95.50 518 ALA A N 1
ATOM 3825 C CA . ALA A 1 518 ? -31.378 10.729 37.354 1.00 95.50 518 ALA A CA 1
ATOM 3826 C C . ALA A 1 518 ? -30.825 10.468 38.766 1.00 95.50 518 ALA A C 1
ATOM 3828 O O . ALA A 1 518 ? -30.646 11.397 39.551 1.00 95.50 518 ALA A O 1
ATOM 3829 N N . ARG A 1 519 ? -30.453 9.216 39.056 1.00 95.31 519 ARG A N 1
ATOM 3830 C CA . ARG A 1 519 ? -29.979 8.808 40.384 1.00 95.31 519 ARG A CA 1
ATOM 3831 C C . ARG A 1 519 ? -28.651 9.457 40.781 1.00 95.31 519 ARG A C 1
ATOM 3833 O O . ARG A 1 519 ? -28.470 9.825 41.935 1.00 95.31 519 ARG A O 1
ATOM 3840 N N . LEU A 1 520 ? -27.724 9.615 39.834 1.00 95.12 520 LEU A N 1
ATOM 3841 C CA . LEU A 1 520 ? -26.451 10.305 40.074 1.00 95.12 520 LEU A CA 1
ATOM 3842 C C . LEU A 1 520 ? -26.667 11.775 40.443 1.00 95.12 520 LEU A C 1
ATOM 3844 O O . LEU A 1 520 ? -25.937 12.305 41.279 1.00 95.12 520 LEU A O 1
ATOM 3848 N N . HIS A 1 521 ? -27.658 12.424 39.828 1.00 92.50 521 HIS A N 1
ATOM 3849 C CA . HIS A 1 521 ? -27.999 13.801 40.155 1.00 92.50 521 HIS A CA 1
ATOM 3850 C C . HIS A 1 521 ? -28.709 13.911 41.511 1.00 92.50 521 HIS A C 1
ATOM 3852 O O . HIS A 1 521 ? -28.337 14.765 42.312 1.00 92.50 521 HIS A O 1
ATOM 3858 N N . GLU A 1 522 ? -29.659 13.016 41.803 1.00 93.38 522 GLU A N 1
ATOM 3859 C CA . GLU A 1 522 ? -30.354 12.940 43.099 1.00 93.38 522 GLU A CA 1
ATOM 3860 C C . GLU A 1 522 ? -29.393 12.725 44.279 1.00 93.38 522 GLU A C 1
ATOM 3862 O O . GLU A 1 522 ? -29.560 13.347 45.327 1.00 93.38 522 GLU A O 1
ATOM 3867 N N . GLU A 1 523 ? -28.364 11.884 44.119 1.00 91.62 523 GLU A N 1
ATOM 3868 C CA . GLU A 1 523 ? -27.354 11.657 45.165 1.00 91.62 523 GLU A CA 1
ATOM 3869 C C . GLU A 1 523 ? -26.367 12.829 45.321 1.00 91.62 523 GLU A C 1
ATOM 3871 O O . GLU A 1 523 ? -25.667 12.917 46.331 1.00 91.62 523 GLU A O 1
ATOM 3876 N N . GLY A 1 524 ? -26.276 13.729 44.336 1.00 90.88 524 GLY A N 1
ATOM 3877 C CA . GLY A 1 524 ? -25.421 14.920 44.375 1.00 90.88 524 GLY A CA 1
ATOM 3878 C C . GLY A 1 524 ? -23.907 14.658 44.311 1.00 90.88 524 GLY A C 1
ATOM 3879 O O . GLY A 1 524 ? -23.137 15.612 44.216 1.00 90.88 524 GLY A O 1
ATOM 3880 N N . CYS A 1 525 ? -23.464 13.396 44.339 1.00 92.94 525 CYS A N 1
ATOM 3881 C CA . CYS A 1 525 ? -22.067 12.983 44.203 1.00 92.94 525 CYS A CA 1
ATOM 3882 C C . CYS A 1 525 ? -21.968 11.692 43.379 1.00 92.94 525 CYS A C 1
ATOM 3884 O O . CYS A 1 525 ? -22.179 10.585 43.888 1.00 92.94 525 CYS A O 1
ATOM 3886 N N . GLY A 1 526 ? -21.645 11.825 42.093 1.00 96.06 526 GLY A N 1
ATOM 3887 C CA . GLY A 1 526 ? -21.674 10.686 41.186 1.00 96.06 526 GLY A CA 1
ATOM 3888 C C . GLY A 1 526 ? -20.839 10.847 39.923 1.00 96.06 526 GLY A C 1
ATOM 3889 O O . GLY A 1 526 ? -20.515 11.960 39.510 1.00 96.06 526 GLY A O 1
ATOM 3890 N N . VAL A 1 527 ? -20.497 9.713 39.307 1.00 97.81 527 VAL A N 1
ATOM 3891 C CA . VAL A 1 527 ? -19.758 9.634 38.040 1.00 97.81 527 VAL A CA 1
ATOM 3892 C C . VAL A 1 527 ? -20.442 8.653 37.088 1.00 97.81 527 VAL A C 1
ATOM 3894 O O . VAL A 1 527 ? -20.622 7.480 37.413 1.00 97.81 527 VAL A O 1
ATOM 3897 N N . LEU A 1 528 ? -20.771 9.089 35.876 1.00 98.06 528 LEU A N 1
ATOM 3898 C CA . LEU A 1 528 ? -21.111 8.203 34.765 1.00 98.06 528 LEU A CA 1
ATOM 3899 C C . LEU A 1 528 ? -19.941 8.148 33.789 1.00 98.06 528 LEU A C 1
ATOM 3901 O O . LEU A 1 528 ? -19.581 9.160 33.198 1.00 98.06 528 LEU A O 1
ATOM 3905 N N . LEU A 1 529 ? -19.373 6.964 33.590 1.00 97.69 529 LEU A N 1
ATOM 3906 C CA . LEU A 1 529 ? -18.375 6.709 32.556 1.00 97.69 529 LEU A CA 1
ATOM 3907 C C . LEU A 1 529 ? -19.085 6.104 31.352 1.00 97.69 529 LEU A C 1
ATOM 3909 O O . LEU A 1 529 ? -19.543 4.963 31.416 1.00 97.69 529 LEU A O 1
ATOM 3913 N N . TYR A 1 530 ? -19.185 6.863 30.269 1.00 96.88 530 TYR A N 1
ATOM 3914 C CA . TYR A 1 530 ? -19.721 6.394 29.000 1.00 96.88 530 TYR A CA 1
ATOM 3915 C C . TYR A 1 530 ? -18.558 5.936 28.119 1.00 96.88 530 TYR A C 1
ATOM 3917 O O . TYR A 1 530 ? -17.842 6.739 27.514 1.00 96.88 530 TYR A O 1
ATOM 3925 N N . LEU A 1 531 ? -18.354 4.622 28.095 1.00 94.88 531 LEU A N 1
ATOM 3926 C CA . LEU A 1 531 ? -17.288 3.967 27.352 1.00 94.88 531 LEU A CA 1
ATOM 3927 C C . LEU A 1 531 ? -17.787 3.639 25.950 1.00 94.88 531 LEU A C 1
ATOM 3929 O O . LEU A 1 531 ? -18.797 2.944 25.815 1.00 94.88 531 LEU A O 1
ATOM 3933 N N . ARG A 1 532 ? -17.066 4.056 24.909 1.00 91.06 532 ARG A N 1
ATOM 3934 C CA . ARG A 1 532 ? -17.425 3.823 23.497 1.00 91.06 532 ARG A CA 1
ATOM 3935 C C . ARG A 1 532 ? -17.247 2.359 23.066 1.00 91.06 532 ARG A C 1
ATOM 3937 O O . ARG A 1 532 ? -16.428 2.032 22.217 1.00 91.06 532 ARG A O 1
ATOM 3944 N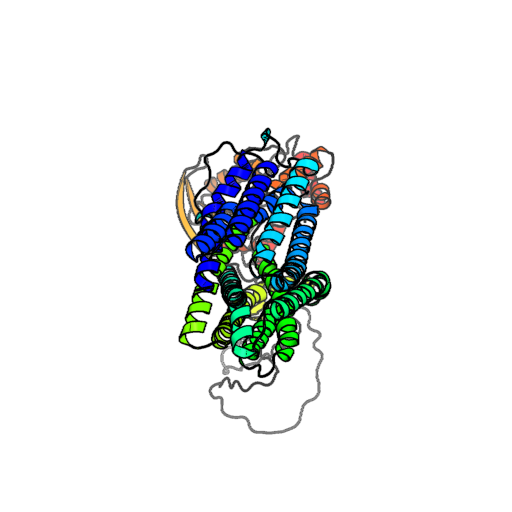 N . GLN A 1 533 ? -17.949 1.428 23.702 1.00 87.75 533 GLN A N 1
ATOM 3945 C CA . GLN A 1 533 ? -17.811 -0.024 23.529 1.00 87.75 533 GLN A CA 1
ATOM 3946 C C . GLN A 1 533 ? -19.117 -0.662 23.044 1.00 87.75 533 GLN A C 1
ATOM 3948 O O . GLN A 1 533 ? -19.710 -1.507 23.722 1.00 87.75 533 GLN A O 1
ATOM 3953 N N . GLU A 1 534 ? -19.551 -0.262 21.850 1.00 89.50 534 GLU A N 1
ATOM 3954 C CA . GLU A 1 534 ? -20.771 -0.768 21.223 1.00 89.50 534 GLU A CA 1
ATOM 3955 C C . GLU A 1 534 ? -20.784 -2.297 21.063 1.00 89.50 534 GLU A C 1
ATOM 3957 O O . GLU A 1 534 ? -19.772 -2.930 20.748 1.00 89.50 534 GLU A O 1
ATOM 3962 N N . GLY A 1 535 ? -21.958 -2.899 21.275 1.00 81.62 535 GLY A N 1
ATOM 3963 C CA . GLY A 1 535 ? -22.192 -4.324 21.042 1.00 81.62 535 GLY A CA 1
ATOM 3964 C C . GLY A 1 535 ? -21.415 -5.264 21.968 1.00 81.62 535 GLY A C 1
ATOM 3965 O O . GLY A 1 535 ? -21.164 -6.395 21.584 1.00 81.62 535 GLY A O 1
ATOM 3966 N N . ARG A 1 536 ? -21.019 -4.830 23.173 1.00 82.94 536 ARG A N 1
ATOM 3967 C CA . ARG A 1 536 ? -20.043 -5.554 24.023 1.00 82.94 536 ARG A CA 1
ATOM 3968 C C . ARG A 1 536 ? -18.638 -5.607 23.409 1.00 82.94 536 ARG A C 1
ATOM 3970 O O . ARG A 1 536 ? -17.921 -6.587 23.565 1.00 82.94 536 ARG A O 1
ATOM 3977 N N . GLY A 1 537 ? -18.247 -4.548 22.705 1.00 81.50 537 GLY A N 1
ATOM 3978 C CA . GLY A 1 537 ? -16.922 -4.420 22.096 1.00 81.50 537 GLY A CA 1
ATOM 3979 C C . GLY A 1 537 ? -16.819 -4.954 20.664 1.00 81.50 537 GLY A C 1
ATOM 3980 O O . GLY A 1 537 ? -15.830 -4.665 20.001 1.00 81.50 537 GLY A O 1
ATOM 3981 N N . ILE A 1 538 ? -17.837 -5.650 20.141 1.00 76.56 538 ILE A N 1
ATOM 3982 C CA . ILE A 1 538 ? -17.831 -6.171 18.756 1.00 76.56 538 ILE A CA 1
ATOM 3983 C C . ILE A 1 538 ? -18.215 -5.118 17.700 1.00 76.56 538 ILE A C 1
ATOM 3985 O O . ILE A 1 538 ? -18.106 -5.379 16.500 1.00 76.56 538 ILE A O 1
ATOM 3989 N N . GLY A 1 539 ? -18.688 -3.942 18.128 1.00 84.31 539 GLY A N 1
ATOM 3990 C CA . GLY A 1 539 ? -19.100 -2.844 17.254 1.00 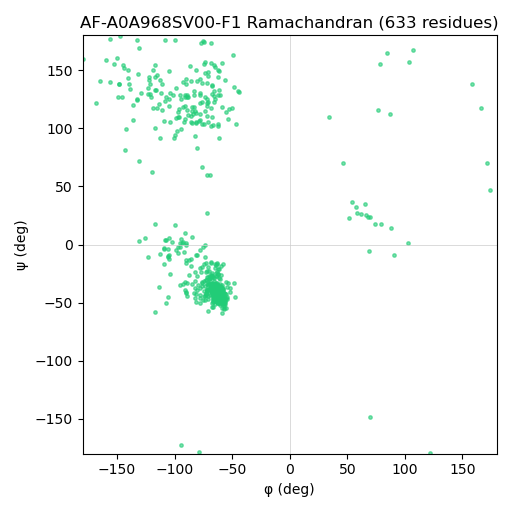84.31 539 GLY A CA 1
ATOM 3991 C C . GLY A 1 539 ? -20.540 -2.945 16.732 1.00 84.31 539 GLY A C 1
ATOM 3992 O O . GLY A 1 539 ? -21.193 -3.990 16.790 1.00 84.31 539 GLY A O 1
ATOM 3993 N N . LEU A 1 540 ? -21.047 -1.826 16.200 1.00 86.44 540 LEU A N 1
ATOM 3994 C CA . LEU A 1 540 ? -22.447 -1.686 15.776 1.00 86.44 540 LEU A CA 1
ATOM 3995 C C . LEU A 1 540 ? -22.827 -2.652 14.649 1.00 86.44 540 LEU A C 1
ATOM 3997 O O . LEU A 1 540 ? -23.868 -3.295 14.718 1.00 86.44 540 LEU A O 1
ATOM 4001 N N . THR A 1 541 ? -21.982 -2.787 13.625 1.00 83.12 541 THR A N 1
ATOM 4002 C CA . THR A 1 541 ? -22.251 -3.656 12.468 1.00 83.12 541 THR A CA 1
ATOM 4003 C C . THR A 1 541 ? -22.509 -5.095 12.900 1.00 83.12 541 THR A C 1
ATOM 4005 O O . THR A 1 541 ? -23.512 -5.698 12.521 1.00 83.12 541 THR A O 1
ATOM 4008 N N . ASN A 1 542 ? -21.629 -5.633 13.743 1.00 81.81 542 ASN A N 1
ATOM 4009 C CA . ASN A 1 542 ? -21.731 -7.003 14.228 1.00 81.81 542 ASN A CA 1
ATOM 4010 C C . ASN A 1 542 ? -22.897 -7.183 15.198 1.00 81.81 542 ASN A C 1
ATOM 4012 O O . ASN A 1 542 ? -23.567 -8.208 15.152 1.00 81.81 542 ASN A O 1
ATOM 4016 N N . LYS A 1 543 ? -23.221 -6.160 15.995 1.00 86.06 543 LYS A N 1
ATOM 4017 C CA . LYS A 1 543 ? -24.447 -6.151 16.800 1.00 86.06 543 LYS A CA 1
ATOM 4018 C C . LYS A 1 543 ? -25.704 -6.282 15.935 1.00 86.06 543 LYS A C 1
ATOM 4020 O O . LYS A 1 543 ? -26.582 -7.071 16.265 1.00 86.06 543 LYS A O 1
ATOM 4025 N N . ILE A 1 544 ? -25.792 -5.545 14.825 1.00 90.69 544 ILE A N 1
ATOM 4026 C CA . ILE A 1 544 ? -26.945 -5.634 13.915 1.00 90.69 544 ILE A CA 1
ATOM 4027 C C . ILE A 1 544 ? -26.978 -6.983 13.183 1.00 90.69 544 ILE A C 1
ATOM 4029 O O . ILE A 1 544 ? -28.050 -7.564 13.038 1.00 90.69 544 ILE A O 1
ATOM 4033 N N . ARG A 1 545 ? -25.823 -7.541 12.796 1.00 83.12 545 ARG A N 1
ATOM 4034 C CA . ARG A 1 545 ? -25.746 -8.916 12.267 1.00 83.12 545 ARG A CA 1
ATOM 4035 C C . ARG A 1 545 ? -26.230 -9.948 13.289 1.00 83.12 545 ARG A C 1
ATOM 4037 O O . ARG A 1 545 ? -27.019 -10.820 12.941 1.00 83.12 545 ARG A O 1
ATOM 4044 N N . ALA A 1 546 ? -25.822 -9.814 14.550 1.00 82.19 546 ALA A N 1
ATOM 4045 C CA . ALA A 1 546 ? -26.278 -10.687 15.626 1.00 82.19 546 ALA A CA 1
ATOM 4046 C C . ALA A 1 546 ? -27.791 -10.549 15.851 1.00 82.19 546 ALA A C 1
ATOM 4048 O O . ALA A 1 546 ? -28.469 -11.549 16.048 1.00 82.19 546 ALA A O 1
ATOM 4049 N N . TYR A 1 547 ? -28.347 -9.337 15.751 1.00 85.75 547 TYR A N 1
ATOM 4050 C CA . TYR A 1 547 ? -29.798 -9.124 15.776 1.00 85.75 547 TYR A CA 1
ATOM 4051 C C . TYR A 1 547 ? -30.513 -9.816 14.616 1.00 85.75 547 TYR A C 1
ATOM 4053 O O . TYR A 1 547 ? -31.534 -10.452 14.852 1.00 85.75 547 TYR A O 1
ATOM 4061 N N . ALA A 1 548 ? -29.967 -9.756 13.401 1.00 86.69 548 ALA A N 1
ATOM 4062 C CA . ALA A 1 548 ? -30.551 -10.440 12.250 1.00 86.69 548 ALA A CA 1
ATOM 4063 C C . ALA A 1 548 ? -30.572 -11.970 12.425 1.00 86.69 548 ALA A C 1
ATOM 4065 O O . ALA A 1 548 ? -31.518 -12.621 11.990 1.00 86.69 548 ALA A O 1
ATOM 4066 N N . LEU A 1 549 ? -29.563 -12.543 13.090 1.00 83.94 549 LEU A N 1
ATOM 4067 C CA . LEU A 1 549 ? -29.543 -13.964 13.457 1.00 83.94 549 LEU A CA 1
ATOM 4068 C C . LEU A 1 549 ? -30.495 -14.285 14.617 1.00 83.94 549 LEU A C 1
ATOM 4070 O O . LEU A 1 549 ? -31.133 -15.334 14.619 1.00 83.94 549 LEU A O 1
ATOM 4074 N N . GLN A 1 550 ? -30.643 -13.377 15.583 1.00 82.81 550 GLN A N 1
ATOM 4075 C CA . GLN A 1 550 ? -31.625 -13.527 16.661 1.00 82.81 550 GLN A CA 1
ATOM 4076 C C . GLN A 1 550 ? -33.061 -13.499 16.135 1.00 82.81 550 GLN A C 1
ATOM 4078 O O . GLN A 1 550 ? -33.904 -14.262 16.598 1.00 82.81 550 GLN A O 1
ATOM 4083 N N . ASP A 1 551 ? -33.328 -12.687 15.111 1.00 83.88 551 ASP A N 1
ATOM 4084 C CA . ASP A 1 551 ? -34.618 -12.660 14.415 1.00 83.88 551 ASP A CA 1
ATOM 4085 C C . ASP A 1 551 ? -34.921 -13.992 13.694 1.00 83.88 551 ASP A C 1
ATOM 4087 O O . ASP A 1 551 ? -36.077 -14.286 13.398 1.00 83.88 551 ASP A O 1
ATOM 4091 N N . GLN A 1 552 ? -33.899 -14.827 13.474 1.00 84.81 552 GLN A N 1
ATOM 4092 C CA . GLN A 1 552 ? -34.007 -16.192 12.942 1.00 84.81 552 GLN A CA 1
ATOM 4093 C C . GLN A 1 552 ? -34.061 -17.266 14.045 1.00 84.81 552 GLN A C 1
ATOM 4095 O O . GLN A 1 552 ? -34.089 -18.457 13.742 1.00 84.81 552 GLN A O 1
ATOM 4100 N N . GLY A 1 553 ? -34.104 -16.862 15.318 1.00 81.25 553 GLY A N 1
ATOM 4101 C CA . GLY A 1 553 ? -34.307 -17.746 16.468 1.00 81.25 553 GLY A CA 1
ATOM 4102 C C . GLY A 1 553 ? -33.053 -18.092 17.273 1.00 81.25 553 GLY A C 1
ATOM 4103 O O . GLY A 1 553 ? -33.171 -18.838 18.243 1.00 81.25 553 GLY A O 1
ATOM 4104 N N . LEU A 1 554 ? -31.872 -17.565 16.922 1.00 79.12 554 LEU A N 1
ATOM 4105 C CA . LEU A 1 554 ? -30.664 -17.763 17.733 1.00 79.12 554 LEU A CA 1
ATOM 4106 C C . LEU A 1 554 ? -30.724 -16.917 19.012 1.00 79.12 554 LEU A C 1
ATOM 4108 O O . LEU A 1 554 ? -31.251 -15.804 19.015 1.00 79.12 554 LEU A O 1
ATOM 4112 N N . ASP A 1 555 ? -30.144 -17.412 20.104 1.00 76.12 555 ASP A N 1
ATOM 4113 C CA . ASP A 1 555 ? -29.950 -16.581 21.291 1.00 76.12 555 ASP A CA 1
ATOM 4114 C C . ASP A 1 555 ? -28.756 -15.619 21.118 1.00 76.12 555 ASP A C 1
ATOM 4116 O O . ASP A 1 555 ? -28.032 -15.645 20.121 1.00 76.12 555 ASP A O 1
ATOM 4120 N N . THR A 1 556 ? -28.553 -14.705 22.071 1.00 70.19 556 THR A N 1
ATOM 4121 C CA . THR A 1 556 ? -27.492 -13.689 21.962 1.00 70.19 556 THR A CA 1
ATOM 4122 C C . THR A 1 556 ? -26.075 -14.273 21.929 1.00 70.19 556 THR A C 1
ATOM 4124 O O . THR A 1 556 ? -25.208 -13.695 21.275 1.00 70.19 556 THR A O 1
ATOM 4127 N N . LEU A 1 557 ? -25.824 -15.383 22.624 1.00 74.75 557 LEU A N 1
ATOM 4128 C CA . LEU A 1 557 ? -24.515 -16.042 22.653 1.00 74.75 557 LEU A CA 1
ATOM 4129 C C . LEU A 1 557 ? -24.294 -16.839 21.368 1.00 74.75 557 LEU A C 1
ATOM 4131 O O . LEU A 1 557 ? -23.254 -16.693 20.726 1.00 74.75 557 LEU A O 1
ATOM 4135 N N . ASP A 1 558 ? -25.302 -17.602 20.958 1.00 75.25 558 ASP A N 1
ATOM 4136 C CA . ASP A 1 558 ? -25.249 -18.438 19.762 1.00 75.25 558 ASP A CA 1
ATOM 4137 C C . ASP A 1 558 ? -25.142 -17.584 18.494 1.00 75.25 558 ASP A C 1
ATOM 4139 O O . ASP A 1 558 ? -24.378 -17.917 17.590 1.00 75.25 558 ASP A O 1
ATOM 4143 N N . ALA A 1 559 ? -25.822 -16.434 18.445 1.00 76.50 559 ALA A N 1
ATOM 4144 C CA . ALA A 1 559 ? -25.688 -15.474 17.351 1.00 76.50 559 ALA A CA 1
ATOM 4145 C C . ALA A 1 559 ? -24.263 -14.906 17.244 1.00 76.50 559 ALA A C 1
ATOM 4147 O O . ALA A 1 559 ? -23.749 -14.752 16.138 1.00 76.50 559 ALA A O 1
ATOM 4148 N N . ASN A 1 560 ? -23.601 -14.620 18.371 1.00 74.19 560 ASN A N 1
ATOM 4149 C CA . ASN A 1 560 ? -22.210 -14.158 18.357 1.00 74.19 560 ASN A CA 1
ATOM 4150 C C . ASN A 1 560 ? -21.258 -15.277 17.914 1.00 74.19 560 ASN A C 1
ATOM 4152 O O . ASN A 1 560 ? -20.393 -15.041 17.072 1.00 74.19 560 ASN A O 1
ATOM 4156 N N . HIS A 1 561 ? -21.451 -16.502 18.410 1.00 77.75 561 HIS A N 1
ATOM 4157 C CA . HIS A 1 561 ? -20.647 -17.657 18.006 1.00 77.75 561 HIS A CA 1
ATOM 4158 C C . HIS A 1 561 ? -20.821 -17.998 16.520 1.00 77.75 561 HIS A C 1
ATOM 4160 O O . HIS A 1 561 ? -19.834 -18.277 15.843 1.00 77.75 561 HIS A O 1
ATOM 4166 N N . ALA A 1 562 ? -22.041 -17.903 15.986 1.00 74.19 562 ALA A N 1
ATOM 4167 C CA . ALA A 1 562 ? -22.318 -18.091 14.561 1.00 74.19 562 ALA A CA 1
ATOM 4168 C C . ALA A 1 562 ? -21.608 -17.052 13.673 1.00 74.19 562 ALA A C 1
ATOM 4170 O O . ALA A 1 562 ? -21.307 -17.332 12.515 1.00 74.19 562 ALA A O 1
ATOM 4171 N N . LEU A 1 563 ? -21.300 -15.872 14.220 1.00 68.56 563 LEU A N 1
ATOM 4172 C CA . LEU A 1 563 ? -20.508 -14.829 13.561 1.00 68.56 563 LEU A CA 1
ATOM 4173 C C . LEU A 1 563 ? -18.996 -14.952 13.825 1.00 68.56 563 LEU A C 1
ATOM 4175 O O . LEU A 1 563 ? -18.238 -14.109 13.350 1.00 68.56 563 LEU A O 1
ATOM 4179 N N . GLY A 1 564 ? -18.549 -15.964 14.578 1.00 74.19 564 GLY A N 1
ATOM 4180 C CA . GLY A 1 564 ? -17.145 -16.135 14.968 1.00 74.19 564 GLY A CA 1
ATOM 4181 C C . GLY A 1 564 ? -16.649 -15.096 15.981 1.00 74.19 564 GLY A C 1
ATOM 4182 O O . GLY A 1 564 ? -15.454 -14.813 16.033 1.00 74.19 564 GLY A O 1
ATOM 4183 N N . LEU A 1 565 ? -17.554 -14.495 16.760 1.00 69.62 565 LEU A N 1
ATOM 4184 C CA . LEU A 1 565 ? -17.258 -13.411 17.699 1.00 69.62 565 LEU A CA 1
ATOM 4185 C C . LEU A 1 565 ? -17.259 -13.903 19.157 1.00 69.62 565 LEU A C 1
ATOM 4187 O O . LEU A 1 565 ? -18.026 -14.807 19.500 1.00 69.62 565 LEU A O 1
ATOM 4191 N N . PRO A 1 566 ? -16.451 -13.289 20.044 1.00 71.50 566 PRO A N 1
ATOM 4192 C CA . PRO A 1 566 ? -16.487 -13.594 21.471 1.00 71.50 566 PRO A CA 1
ATOM 4193 C C . PRO A 1 566 ? -17.821 -13.172 22.106 1.00 71.50 566 PRO A C 1
ATOM 4195 O O . PRO A 1 566 ? -18.495 -12.246 21.648 1.00 71.50 566 PRO A O 1
ATOM 4198 N N . ALA A 1 567 ? -18.186 -13.828 23.209 1.00 66.56 567 ALA A N 1
ATOM 4199 C CA . ALA A 1 567 ? -19.379 -13.489 23.987 1.00 66.56 567 ALA A CA 1
ATOM 4200 C C . ALA A 1 567 ? -19.316 -12.067 24.580 1.00 66.56 567 ALA A C 1
ATOM 4202 O O . ALA A 1 567 ? -20.334 -11.372 24.650 1.00 66.56 567 ALA A O 1
ATOM 4203 N N . ASP A 1 568 ? -18.116 -11.640 24.982 1.00 70.50 568 ASP A N 1
ATOM 4204 C CA . ASP A 1 568 ? -17.827 -10.309 25.500 1.00 70.50 568 ASP A CA 1
ATOM 4205 C C . ASP A 1 568 ? -16.385 -9.906 25.160 1.00 70.50 568 ASP A C 1
ATOM 4207 O O . ASP A 1 568 ? -15.453 -10.657 25.437 1.00 70.50 568 ASP A O 1
ATOM 4211 N N . ALA A 1 569 ? -16.202 -8.742 24.536 1.00 71.06 569 ALA A N 1
ATOM 4212 C CA . ALA A 1 569 ? -14.894 -8.203 24.148 1.00 71.06 569 ALA A CA 1
ATOM 4213 C C . ALA A 1 569 ? -14.577 -6.880 24.865 1.00 71.06 569 ALA A C 1
ATOM 4215 O O . ALA A 1 569 ? -13.754 -6.093 24.396 1.00 71.06 569 ALA A O 1
ATOM 4216 N N . ARG A 1 570 ? -15.284 -6.570 25.957 1.00 76.75 570 ARG A N 1
ATOM 4217 C CA . ARG A 1 570 ? -15.117 -5.300 26.672 1.00 76.75 570 ARG A CA 1
ATOM 4218 C C . ARG A 1 570 ? -13.873 -5.312 27.551 1.00 76.75 570 ARG A C 1
ATOM 4220 O O . ARG A 1 570 ? -13.588 -6.282 28.240 1.00 76.75 570 ARG A O 1
ATOM 4227 N N . GLU A 1 571 ? -13.200 -4.168 27.596 1.00 77.75 571 GLU A N 1
ATOM 4228 C CA . GLU A 1 571 ? -12.046 -3.926 28.462 1.00 77.75 571 GLU A CA 1
ATOM 4229 C C . GLU A 1 571 ? -12.329 -2.735 29.384 1.00 77.75 571 GLU A C 1
ATOM 4231 O O . GLU A 1 571 ? -12.744 -1.670 28.928 1.00 77.75 571 GLU A O 1
ATOM 4236 N N . TYR A 1 572 ? -12.113 -2.881 30.691 1.00 85.38 572 TYR A N 1
ATOM 4237 C CA . TYR A 1 572 ? -12.490 -1.852 31.674 1.00 85.38 572 TYR A CA 1
ATOM 4238 C C . TYR A 1 572 ? -11.306 -1.082 32.273 1.00 85.38 572 TYR A C 1
ATOM 4240 O O . TYR A 1 572 ? -11.517 -0.203 33.107 1.00 85.38 572 TYR A O 1
ATOM 4248 N N . GLY A 1 573 ? -10.072 -1.337 31.823 1.00 86.69 573 GLY A N 1
ATOM 4249 C CA . GLY A 1 573 ? -8.891 -0.615 32.312 1.00 86.69 573 GLY A CA 1
ATOM 4250 C C . GLY A 1 573 ? -8.979 0.897 32.086 1.00 86.69 573 GLY A C 1
ATOM 4251 O O . GLY A 1 573 ? -8.624 1.676 32.967 1.00 86.69 573 GLY A O 1
ATOM 4252 N N . VAL A 1 574 ? -9.530 1.321 30.943 1.00 89.88 574 VAL A N 1
ATOM 4253 C CA . VAL A 1 574 ? -9.750 2.742 30.620 1.00 89.88 574 VAL A CA 1
ATOM 4254 C C . VAL A 1 574 ? -10.686 3.406 31.635 1.00 89.88 574 VAL A C 1
ATOM 4256 O O . VAL A 1 574 ? -10.442 4.535 32.047 1.00 89.88 574 VAL A O 1
ATOM 4259 N N . ALA A 1 575 ? -11.709 2.689 32.112 1.00 93.62 575 ALA A N 1
ATOM 4260 C CA . ALA A 1 575 ? -12.621 3.200 33.132 1.00 93.62 575 ALA A CA 1
ATOM 4261 C C . ALA A 1 575 ? -11.904 3.443 34.466 1.00 93.62 575 ALA A C 1
ATOM 4263 O O . ALA A 1 575 ? -12.110 4.478 35.095 1.00 93.62 575 ALA A O 1
ATOM 4264 N N . ALA A 1 576 ? -11.033 2.518 34.881 1.00 93.31 576 ALA A N 1
ATOM 4265 C CA . ALA A 1 576 ? -10.227 2.695 36.084 1.00 93.31 576 ALA A CA 1
ATOM 4266 C C . ALA A 1 576 ? -9.256 3.878 35.948 1.00 93.31 576 ALA A C 1
ATOM 4268 O O . ALA A 1 576 ? -9.142 4.679 36.870 1.00 93.31 576 ALA A O 1
ATOM 4269 N N . ALA A 1 577 ? -8.612 4.036 34.789 1.00 91.88 577 ALA A N 1
ATOM 4270 C CA . ALA A 1 577 ? -7.718 5.162 34.521 1.00 91.88 577 ALA A CA 1
ATOM 4271 C C . ALA A 1 577 ? -8.443 6.518 34.585 1.00 91.88 577 ALA A C 1
ATOM 4273 O O . ALA A 1 577 ? -7.938 7.449 35.208 1.00 91.88 577 ALA A O 1
ATOM 4274 N N . MET A 1 578 ? -9.656 6.608 34.028 1.00 95.19 578 MET A N 1
ATOM 4275 C CA . MET A 1 578 ? -10.502 7.802 34.148 1.00 95.19 578 MET A CA 1
ATOM 4276 C C . MET A 1 578 ? -10.890 8.088 35.607 1.00 95.19 578 MET A C 1
ATOM 4278 O O . MET A 1 578 ? -10.869 9.239 36.028 1.00 95.19 578 MET A O 1
ATOM 4282 N N . LEU A 1 579 ? -11.218 7.062 36.403 1.00 95.19 579 LEU A N 1
ATOM 4283 C CA . LEU A 1 579 ? -11.532 7.245 37.828 1.00 95.19 579 LEU A CA 1
ATOM 4284 C C . LEU A 1 579 ? -10.327 7.753 38.622 1.00 95.19 579 LEU A C 1
ATOM 4286 O O . LEU A 1 579 ? -10.489 8.668 39.426 1.00 95.19 579 LEU A O 1
ATOM 4290 N N . HIS A 1 580 ? -9.131 7.216 38.371 1.00 92.12 580 HIS A N 1
ATOM 4291 C CA . HIS A 1 580 ? -7.903 7.700 39.010 1.00 92.12 580 HIS A CA 1
ATOM 4292 C C . HIS A 1 580 ? -7.591 9.153 38.641 1.00 92.12 580 HIS A C 1
ATOM 4294 O O . HIS A 1 580 ? -7.231 9.924 39.527 1.00 92.12 580 HIS A O 1
ATOM 4300 N N . ASP A 1 581 ? -7.782 9.549 37.378 1.00 92.81 581 ASP A N 1
ATOM 4301 C CA . ASP A 1 581 ? -7.627 10.948 36.945 1.00 92.81 581 ASP A CA 1
ATOM 4302 C C . ASP A 1 581 ? -8.626 11.887 37.647 1.00 92.81 581 ASP A C 1
ATOM 4304 O O . ASP A 1 581 ? -8.261 12.973 38.092 1.00 92.81 581 ASP A O 1
ATOM 4308 N N . LEU A 1 582 ? -9.860 11.420 37.866 1.00 92.81 582 LEU A N 1
ATOM 4309 C CA . LEU A 1 582 ? -10.878 12.122 38.658 1.00 92.81 582 LEU A CA 1
ATOM 4310 C C . LEU A 1 582 ? -10.611 12.089 40.180 1.00 92.81 582 LEU A C 1
ATOM 4312 O O . LEU A 1 582 ? -11.399 12.635 40.956 1.00 92.81 582 LEU A O 1
ATOM 4316 N N . GLY A 1 583 ? -9.526 11.449 40.631 1.00 91.50 583 GLY A N 1
ATOM 4317 C CA . GLY A 1 583 ? -9.169 11.310 42.046 1.00 91.50 583 GLY A CA 1
ATOM 4318 C C . GLY A 1 583 ? -10.030 10.305 42.823 1.00 91.50 583 GLY A C 1
ATOM 4319 O O . GLY A 1 583 ? -10.056 10.336 44.054 1.00 91.50 583 GLY A O 1
ATOM 4320 N N . VAL A 1 584 ? -10.746 9.419 42.129 1.00 93.31 584 VAL A N 1
ATOM 4321 C CA . VAL A 1 584 ? -11.666 8.435 42.709 1.00 93.31 584 VAL A CA 1
ATOM 4322 C C . VAL A 1 584 ? -10.970 7.082 42.847 1.00 93.31 584 VAL A C 1
ATOM 4324 O O . VAL A 1 584 ? -10.659 6.422 41.863 1.00 93.31 584 VAL A O 1
ATOM 4327 N N . THR A 1 585 ? -10.770 6.631 44.086 1.00 89.44 585 THR A N 1
ATOM 4328 C CA . THR A 1 585 ? -10.120 5.338 44.402 1.00 89.44 585 THR A CA 1
ATOM 4329 C C . THR A 1 585 ? -11.064 4.319 45.043 1.00 89.44 585 THR A C 1
ATOM 4331 O O . THR A 1 585 ? -10.715 3.148 45.200 1.00 89.44 585 THR A O 1
ATOM 4334 N N . ALA A 1 586 ? -12.281 4.736 45.399 1.00 93.50 586 ALA A N 1
ATOM 4335 C CA . ALA A 1 586 ? -13.335 3.870 45.907 1.00 93.50 586 ALA A CA 1
ATOM 4336 C C . ALA A 1 586 ? -14.691 4.294 45.340 1.00 93.50 586 ALA A C 1
ATOM 4338 O O . ALA A 1 586 ? -14.932 5.489 45.201 1.00 93.50 586 ALA A O 1
ATOM 4339 N N . VAL A 1 587 ? -15.579 3.340 45.047 1.00 96.19 587 VAL A N 1
ATOM 4340 C CA . VAL A 1 587 ? -16.870 3.611 44.389 1.00 96.19 587 VAL A CA 1
ATOM 4341 C C . VAL A 1 587 ? -18.014 2.778 44.965 1.00 96.19 587 VAL A C 1
ATOM 4343 O O . VAL A 1 587 ? -17.814 1.634 45.380 1.00 96.19 587 VAL A O 1
ATOM 4346 N N . ARG A 1 588 ? -19.233 3.320 44.924 1.00 96.50 588 ARG A N 1
ATOM 4347 C CA . ARG A 1 588 ? -20.478 2.538 44.971 1.00 96.50 588 ARG A CA 1
ATOM 4348 C C . ARG A 1 588 ? -20.875 2.239 43.527 1.00 96.50 588 ARG A C 1
ATOM 4350 O O . ARG A 1 588 ? -21.269 3.143 42.797 1.00 96.50 588 ARG A O 1
ATOM 4357 N N . LEU A 1 589 ? -20.694 1.007 43.064 1.00 96.31 589 LEU A N 1
ATOM 4358 C CA . LEU A 1 589 ? -20.797 0.671 41.644 1.00 96.31 589 LEU A CA 1
ATOM 4359 C C . LEU A 1 589 ? -22.229 0.285 41.257 1.00 96.31 589 LEU A C 1
ATOM 4361 O O . LEU A 1 589 ? -22.732 -0.756 41.677 1.00 96.31 589 LEU A O 1
ATOM 4365 N N . LEU A 1 590 ? -22.854 1.087 40.394 1.00 95.50 590 LEU A N 1
ATOM 4366 C CA . LEU A 1 590 ? -24.189 0.867 39.839 1.00 95.50 590 LEU A CA 1
ATOM 4367 C C . LEU A 1 590 ? -24.147 -0.138 38.667 1.00 95.50 590 LEU A C 1
ATOM 4369 O O . LEU A 1 590 ? -24.081 0.244 37.489 1.00 95.50 590 LEU A O 1
ATOM 4373 N N . THR A 1 591 ? -24.154 -1.442 38.972 1.00 92.50 591 THR A N 1
ATOM 4374 C CA . THR A 1 591 ? -24.015 -2.523 37.977 1.00 92.50 591 THR A CA 1
ATOM 4375 C C . THR A 1 591 ? -24.770 -3.808 38.331 1.00 92.50 591 THR A C 1
ATOM 4377 O O . THR A 1 591 ? -24.684 -4.327 39.444 1.00 92.50 591 THR A O 1
ATOM 4380 N N . ASN A 1 592 ? -25.406 -4.408 37.318 1.00 89.06 592 ASN A N 1
ATOM 4381 C CA . ASN A 1 592 ? -25.858 -5.800 37.387 1.00 89.06 592 ASN A CA 1
ATOM 4382 C C . ASN A 1 592 ? -24.792 -6.783 36.886 1.00 89.06 592 ASN A C 1
ATOM 4384 O O . ASN A 1 592 ? -24.913 -7.953 37.204 1.00 89.06 592 ASN A O 1
ATOM 4388 N N . ASN A 1 593 ? -23.752 -6.350 36.159 1.00 88.06 593 ASN A N 1
ATOM 4389 C CA . ASN A 1 593 ? -22.685 -7.236 35.662 1.00 88.06 593 ASN A CA 1
ATOM 4390 C C . ASN A 1 593 ? -21.594 -7.434 36.740 1.00 88.06 593 ASN A C 1
ATOM 4392 O O . ASN A 1 593 ? -20.980 -6.423 37.106 1.00 88.06 593 ASN A O 1
ATOM 4396 N N . PRO A 1 594 ? -21.336 -8.668 37.226 1.00 84.31 594 PRO A N 1
ATOM 4397 C CA . PRO A 1 594 ? -20.258 -8.944 38.179 1.00 84.31 594 PRO A CA 1
ATOM 4398 C C . PRO A 1 594 ? -18.856 -8.709 37.598 1.00 84.31 594 PRO A C 1
ATOM 4400 O O . PRO A 1 594 ? -17.988 -8.231 38.320 1.00 84.31 594 PRO A O 1
ATOM 4403 N N . GLU A 1 595 ? -18.640 -8.906 36.295 1.00 84.38 595 GLU A N 1
ATOM 4404 C CA . GLU A 1 595 ? -17.316 -8.738 35.664 1.00 84.38 595 GLU A CA 1
ATOM 4405 C C . GLU A 1 595 ? -16.774 -7.305 35.800 1.00 84.38 595 GLU A C 1
ATOM 4407 O O . GLU A 1 595 ? -15.570 -7.082 35.878 1.00 84.38 595 GLU A O 1
ATOM 4412 N N . LYS A 1 596 ? -17.664 -6.301 35.866 1.00 86.75 596 LYS A N 1
ATOM 4413 C CA . LYS A 1 596 ? -17.268 -4.895 36.068 1.00 86.75 596 LYS A CA 1
ATOM 4414 C C . LYS A 1 596 ? -16.668 -4.647 37.452 1.00 86.75 596 LYS A C 1
ATOM 4416 O O . LYS A 1 596 ? -15.887 -3.713 37.601 1.00 86.75 596 LYS A O 1
ATOM 4421 N N . ILE A 1 597 ? -17.060 -5.443 38.447 1.00 87.81 597 ILE A N 1
ATOM 4422 C CA . ILE A 1 597 ? -16.531 -5.375 39.815 1.00 87.81 597 ILE A CA 1
ATOM 4423 C C . ILE A 1 597 ? -15.104 -5.901 39.786 1.00 87.81 597 ILE A C 1
ATOM 4425 O O . ILE A 1 597 ? -14.177 -5.155 40.083 1.00 87.81 597 ILE A O 1
ATOM 4429 N N . GLU A 1 598 ? -14.942 -7.140 39.318 1.00 84.75 598 GLU A N 1
ATOM 4430 C CA . GLU A 1 598 ? -13.647 -7.818 39.233 1.00 84.75 598 GLU A CA 1
ATOM 4431 C C . GLU A 1 598 ? -12.640 -6.999 38.421 1.00 84.75 598 GLU A C 1
ATOM 4433 O O . GLU A 1 598 ? -11.494 -6.820 38.836 1.00 84.75 598 GLU A O 1
ATOM 4438 N N . ALA A 1 599 ? -13.081 -6.430 37.296 1.00 83.50 599 ALA A N 1
ATOM 4439 C CA . ALA A 1 599 ? -12.215 -5.626 36.452 1.00 83.50 599 ALA A CA 1
ATOM 4440 C C . ALA A 1 599 ? -11.748 -4.337 37.144 1.00 83.50 599 ALA A C 1
ATOM 4442 O O . ALA A 1 599 ? -10.564 -4.023 37.089 1.00 83.50 599 ALA A O 1
ATOM 4443 N N . LEU A 1 600 ? -12.630 -3.591 37.817 1.00 87.88 600 LEU A N 1
ATOM 4444 C CA . LEU A 1 600 ? -12.233 -2.369 38.527 1.00 87.88 600 LEU A CA 1
ATOM 4445 C C . LEU A 1 600 ? -11.322 -2.661 39.730 1.00 87.88 600 LEU A C 1
ATOM 4447 O O . LEU A 1 600 ? -10.336 -1.946 39.932 1.00 87.88 600 LEU A O 1
ATOM 4451 N N . GLU A 1 601 ? -11.604 -3.726 40.486 1.00 87.81 601 GLU A N 1
ATOM 4452 C CA . GLU A 1 601 ? -10.763 -4.152 41.613 1.00 87.81 601 GLU A CA 1
ATOM 4453 C C . GLU A 1 601 ? -9.352 -4.537 41.152 1.00 87.81 601 GLU A C 1
ATOM 4455 O O . GLU A 1 601 ? -8.370 -4.163 41.799 1.00 87.81 601 GLU A O 1
ATOM 4460 N N . ALA A 1 602 ? -9.228 -5.194 39.994 1.00 81.44 602 ALA A N 1
ATOM 4461 C CA . ALA A 1 602 ? -7.936 -5.550 39.405 1.00 81.44 602 ALA A CA 1
ATOM 4462 C C . ALA A 1 602 ? -7.061 -4.329 39.042 1.00 81.44 602 ALA A C 1
ATOM 4464 O O . ALA A 1 602 ? -5.832 -4.431 39.030 1.00 81.44 602 ALA A O 1
ATOM 4465 N N . TYR A 1 603 ? -7.672 -3.163 38.798 1.00 83.06 603 TYR A N 1
ATOM 4466 C CA . TYR A 1 603 ? -6.984 -1.884 38.556 1.00 83.06 603 TYR A CA 1
ATOM 4467 C C . TYR A 1 603 ? -6.939 -0.972 39.799 1.00 83.06 603 TYR A C 1
ATOM 4469 O O . TYR A 1 603 ? -6.670 0.231 39.701 1.00 83.06 603 TYR A O 1
ATOM 4477 N N . GLY A 1 604 ? -7.180 -1.535 40.988 1.00 83.81 604 GLY A N 1
ATOM 4478 C CA . GLY A 1 604 ? -7.002 -0.844 42.265 1.00 83.81 604 GLY A CA 1
ATOM 4479 C C . GLY A 1 604 ? -8.134 0.108 42.658 1.00 83.81 604 GLY A C 1
ATOM 4480 O O . GLY A 1 604 ? -7.923 0.952 43.529 1.00 83.81 604 GLY A O 1
ATOM 4481 N N . ILE A 1 605 ? -9.320 -0.008 42.052 1.00 91.50 605 ILE A N 1
ATOM 4482 C CA . ILE A 1 605 ? -10.520 0.723 42.482 1.00 91.50 605 ILE A CA 1
ATOM 4483 C C . ILE A 1 605 ? -11.286 -0.130 43.496 1.00 91.50 605 ILE A C 1
ATOM 4485 O O . ILE A 1 605 ? -11.752 -1.223 43.182 1.00 91.50 605 ILE A O 1
ATOM 4489 N N . ARG A 1 606 ? -11.457 0.373 44.721 1.00 93.44 606 ARG A N 1
ATOM 4490 C CA . ARG A 1 606 ? -12.184 -0.340 45.783 1.00 93.44 606 ARG A CA 1
ATOM 4491 C C . ARG A 1 606 ? -13.698 -0.241 45.577 1.00 93.44 606 ARG A C 1
ATOM 4493 O O . ARG A 1 606 ? -14.254 0.855 45.618 1.00 93.44 606 ARG A O 1
ATOM 4500 N N . ILE A 1 607 ? -14.391 -1.370 45.457 1.00 95.12 607 ILE A N 1
ATOM 4501 C CA . ILE A 1 607 ? -15.859 -1.390 45.390 1.00 95.12 607 ILE A CA 1
ATOM 4502 C C . ILE A 1 607 ? -16.423 -1.392 46.816 1.00 95.12 607 ILE A C 1
ATOM 4504 O O . ILE A 1 607 ? -16.348 -2.386 47.530 1.00 95.12 607 ILE A O 1
ATOM 4508 N N . ALA A 1 608 ? -16.947 -0.251 47.267 1.00 93.06 608 ALA A N 1
ATOM 4509 C CA . ALA A 1 608 ? -17.531 -0.106 48.602 1.00 93.06 608 ALA A CA 1
ATOM 4510 C C . ALA A 1 608 ? -18.925 -0.743 48.701 1.00 93.06 608 ALA A C 1
ATOM 4512 O O . ALA A 1 608 ? -19.309 -1.237 49.756 1.00 93.06 608 ALA A O 1
ATOM 4513 N N . GLU A 1 609 ? -19.674 -0.717 47.601 1.00 94.56 609 GLU A N 1
ATOM 4514 C CA . GLU A 1 609 ? -21.033 -1.244 47.505 1.00 94.56 609 GLU A CA 1
ATOM 4515 C C . GLU A 1 609 ? -21.331 -1.586 46.041 1.00 94.56 609 GLU A C 1
ATOM 4517 O O . GLU A 1 609 ? -20.963 -0.823 45.145 1.00 94.56 609 GLU A O 1
ATOM 4522 N N . ARG A 1 610 ? -22.016 -2.704 45.782 1.00 93.56 610 ARG A N 1
ATOM 4523 C CA . ARG A 1 610 ? -22.618 -2.996 44.473 1.00 93.56 610 ARG A CA 1
ATOM 4524 C C . ARG A 1 610 ? -24.084 -2.581 44.521 1.00 93.56 610 ARG A C 1
ATOM 4526 O O . ARG A 1 610 ? -24.888 -3.239 45.173 1.00 93.56 610 ARG A O 1
ATOM 4533 N N . VAL A 1 611 ? -24.430 -1.521 43.803 1.00 94.06 611 VAL A N 1
ATOM 4534 C CA . VAL A 1 611 ? -25.801 -1.014 43.708 1.00 94.06 611 VAL A CA 1
ATOM 4535 C C . VAL A 1 611 ? -26.459 -1.613 42.463 1.00 94.06 611 VAL A C 1
ATOM 4537 O O . VAL A 1 611 ? -25.930 -1.505 41.355 1.00 94.06 611 VAL A O 1
ATOM 4540 N N . ALA A 1 612 ? -27.608 -2.267 42.631 1.00 92.00 612 ALA A N 1
ATOM 4541 C CA . ALA A 1 612 ? -28.346 -2.856 41.515 1.00 92.00 612 ALA A CA 1
ATOM 4542 C C . ALA A 1 612 ? -28.985 -1.777 40.625 1.00 92.00 612 ALA A C 1
ATOM 4544 O O . ALA A 1 612 ? -29.393 -0.709 41.088 1.00 92.00 612 ALA A O 1
ATOM 4545 N N . VAL A 1 613 ? -29.096 -2.079 39.333 1.00 89.25 613 VAL A N 1
ATOM 4546 C CA . VAL A 1 613 ? -29.627 -1.184 38.296 1.00 89.25 613 VAL A CA 1
ATOM 4547 C C . VAL A 1 613 ? -30.663 -1.938 37.468 1.00 89.25 613 VAL A C 1
ATOM 4549 O O . VAL A 1 613 ? -30.417 -2.361 36.340 1.00 89.25 613 VAL A O 1
ATOM 4552 N N . GLN A 1 614 ? -31.819 -2.194 38.068 1.00 85.44 614 GLN A N 1
ATOM 4553 C CA . GLN A 1 614 ? -32.868 -3.012 37.465 1.00 85.44 614 GLN A CA 1
ATOM 4554 C C . GLN A 1 614 ? -33.944 -2.139 36.824 1.00 85.44 614 GLN A C 1
ATOM 4556 O O . GLN A 1 614 ? -34.409 -1.168 37.413 1.00 85.44 614 GLN A O 1
ATOM 4561 N N . VAL A 1 615 ? -34.332 -2.513 35.609 1.00 86.62 615 VAL A N 1
ATOM 4562 C CA . VAL A 1 615 ? -35.442 -1.918 34.860 1.00 86.62 615 VAL A CA 1
ATOM 4563 C C . VAL A 1 615 ? -36.479 -3.007 34.609 1.00 86.62 615 VAL A C 1
ATOM 4565 O O . VAL A 1 615 ? -36.133 -4.190 34.539 1.00 86.62 615 VAL A O 1
ATOM 4568 N N . ALA A 1 616 ? -37.753 -2.633 34.519 1.00 86.69 616 ALA A N 1
ATOM 4569 C CA . ALA A 1 616 ? -38.825 -3.601 34.332 1.00 86.69 616 ALA A CA 1
ATOM 4570 C C . ALA A 1 616 ? -38.689 -4.302 32.961 1.00 86.69 616 ALA A C 1
ATOM 4572 O O . ALA A 1 616 ? -38.647 -3.620 31.937 1.00 86.69 616 ALA A O 1
ATOM 4573 N N . PRO A 1 617 ? -38.648 -5.650 32.896 1.00 88.12 617 PRO A N 1
ATOM 4574 C CA . PRO A 1 617 ? -38.580 -6.357 31.622 1.00 88.12 617 PRO A CA 1
ATOM 4575 C C . PRO A 1 617 ? -39.804 -6.068 30.750 1.00 88.12 617 PRO A C 1
ATOM 4577 O O . PRO A 1 617 ? -40.947 -6.201 31.195 1.00 88.12 617 PRO A O 1
ATOM 4580 N N . ASN A 1 618 ? -39.572 -5.767 29.478 1.00 89.31 618 ASN A N 1
ATOM 4581 C CA . ASN A 1 618 ? -40.617 -5.623 28.473 1.00 89.31 618 ASN A CA 1
ATOM 4582 C C . ASN A 1 618 ? -40.736 -6.908 27.627 1.00 89.31 618 ASN A C 1
ATOM 4584 O O . ASN A 1 618 ? -39.978 -7.869 27.783 1.00 89.31 618 ASN A O 1
ATOM 4588 N N . ARG A 1 619 ? -41.713 -6.951 26.713 1.00 89.25 619 ARG A N 1
ATOM 4589 C CA . ARG A 1 619 ? -41.963 -8.144 25.881 1.00 89.25 619 ARG A CA 1
ATOM 4590 C C . ARG A 1 619 ? -40.806 -8.512 24.940 1.00 89.25 619 ARG A C 1
ATOM 4592 O O . ARG A 1 619 ? -40.712 -9.667 24.550 1.00 89.25 619 ARG A O 1
ATOM 4599 N N . PHE A 1 620 ? -39.952 -7.554 24.579 1.00 86.19 620 PHE A N 1
ATOM 4600 C CA . PHE A 1 620 ? -38.859 -7.726 23.620 1.00 86.19 620 PHE A CA 1
ATOM 4601 C C . PHE A 1 620 ? -37.530 -8.099 24.285 1.00 86.19 620 PHE A C 1
ATOM 4603 O O . PHE A 1 620 ? -36.766 -8.864 23.706 1.00 86.19 620 PHE A O 1
ATOM 4610 N N . ASN A 1 621 ? -37.250 -7.603 25.495 1.00 87.19 621 ASN A N 1
ATOM 4611 C CA . ASN A 1 621 ? -35.988 -7.879 26.193 1.00 87.19 621 ASN A CA 1
ATOM 4612 C C . ASN A 1 621 ? -36.077 -8.998 27.247 1.00 87.19 621 ASN A C 1
ATOM 4614 O O . ASN A 1 621 ? -35.043 -9.392 27.781 1.00 87.19 621 ASN A O 1
ATOM 4618 N N . ARG A 1 622 ? -37.264 -9.559 27.533 1.00 86.62 622 ARG A N 1
ATOM 4619 C CA . ARG A 1 622 ? -37.436 -10.605 28.563 1.00 86.62 622 ARG A CA 1
ATOM 4620 C C . ARG A 1 622 ? -36.508 -11.808 28.367 1.00 86.62 622 ARG A C 1
ATOM 4622 O O . ARG A 1 622 ? -35.881 -12.242 29.329 1.00 86.62 622 ARG A O 1
ATOM 4629 N N . LEU A 1 623 ? -36.410 -12.333 27.143 1.00 80.31 623 LEU A N 1
ATOM 4630 C CA . LEU A 1 623 ? -35.526 -13.466 26.840 1.00 80.31 623 LEU A CA 1
ATOM 4631 C C . LEU A 1 623 ? -34.055 -13.079 27.031 1.00 80.31 623 LEU A C 1
ATOM 4633 O O . LEU A 1 623 ? -33.320 -13.773 27.718 1.00 80.31 623 LEU A O 1
ATOM 4637 N N . TYR A 1 624 ? -33.660 -11.920 26.507 1.00 81.62 624 TYR A N 1
ATOM 4638 C CA . TYR A 1 624 ? -32.308 -11.381 26.636 1.00 81.62 624 TYR A CA 1
ATOM 4639 C C . TYR A 1 624 ? -31.870 -11.181 28.099 1.00 81.62 624 TYR A C 1
ATOM 4641 O O . TYR A 1 624 ? -30.759 -11.556 28.480 1.00 81.62 624 TYR A O 1
ATOM 4649 N N . LEU A 1 625 ? -32.743 -10.613 28.936 1.00 83.88 625 LEU A N 1
ATOM 4650 C CA . LEU A 1 625 ? -32.482 -10.418 30.364 1.00 83.88 625 LEU A CA 1
ATOM 4651 C C . LEU A 1 625 ? -32.390 -11.753 31.106 1.00 83.88 625 LEU A C 1
ATOM 4653 O O . LEU A 1 625 ? -31.493 -11.929 31.930 1.00 83.88 625 LEU A O 1
ATOM 4657 N N . ARG A 1 626 ? -33.255 -12.715 30.762 1.00 83.94 626 ARG A N 1
ATOM 4658 C CA . ARG A 1 626 ? -33.197 -14.076 31.302 1.00 83.94 626 ARG A CA 1
ATOM 4659 C C . ARG A 1 626 ? -31.864 -14.752 30.973 1.00 83.94 626 ARG A C 1
ATOM 4661 O O . ARG A 1 626 ? -31.216 -15.260 31.881 1.00 83.94 626 ARG A O 1
ATOM 4668 N N . THR A 1 627 ? -31.405 -14.674 29.722 1.00 79.88 627 THR A N 1
ATOM 4669 C CA . THR A 1 627 ? -30.098 -15.208 29.303 1.00 79.88 627 THR A CA 1
ATOM 4670 C C . THR A 1 627 ? -28.946 -14.578 30.092 1.00 79.88 627 THR A C 1
ATOM 4672 O O . THR A 1 627 ? -28.051 -15.290 30.539 1.00 79.88 627 THR A O 1
ATOM 4675 N N . LYS A 1 628 ? -28.964 -13.256 30.316 1.00 79.50 628 LYS A N 1
ATOM 4676 C CA . LYS A 1 628 ? -27.948 -12.569 31.137 1.00 79.50 628 LYS A CA 1
ATOM 4677 C C . LYS A 1 628 ? -27.939 -13.049 32.589 1.00 79.50 628 LYS A C 1
ATOM 4679 O O . LYS A 1 628 ? -26.866 -13.213 33.166 1.00 79.50 628 LYS A O 1
ATOM 4684 N N . HIS A 1 629 ? -29.112 -13.248 33.178 1.00 84.31 629 HIS A N 1
ATOM 4685 C CA . HIS A 1 629 ? -29.226 -13.739 34.547 1.00 84.31 629 HIS A CA 1
ATOM 4686 C C . HIS A 1 629 ? -28.727 -15.188 34.654 1.00 84.31 629 HIS A C 1
ATOM 4688 O O . HIS A 1 629 ? -27.800 -15.466 35.410 1.00 84.31 629 HIS A O 1
ATOM 4694 N N . GLU A 1 630 ? -29.270 -16.089 33.829 1.00 82.81 630 GLU A N 1
ATOM 4695 C CA . GLU A 1 630 ? -29.005 -17.532 33.900 1.00 82.81 630 GLU A CA 1
ATOM 4696 C C . GLU A 1 630 ? -27.589 -17.916 33.440 1.00 82.81 630 GLU A C 1
ATOM 4698 O O . GLU A 1 630 ? -27.004 -18.844 33.993 1.00 82.81 630 GLU A O 1
ATOM 4703 N N . ARG A 1 631 ? -27.025 -17.225 32.436 1.00 75.25 631 ARG A N 1
ATOM 4704 C CA . ARG A 1 631 ? -25.741 -17.611 31.814 1.00 75.25 631 ARG A CA 1
ATOM 4705 C C . ARG A 1 631 ? -24.570 -16.680 32.136 1.00 75.25 631 ARG A C 1
ATOM 4707 O O . ARG A 1 631 ? -23.436 -17.075 31.897 1.00 75.25 631 ARG A O 1
ATOM 4714 N N . MET A 1 632 ? -24.811 -15.461 32.633 1.00 72.12 632 MET A N 1
ATOM 4715 C CA . MET A 1 632 ? -23.759 -14.440 32.829 1.00 72.12 632 MET A CA 1
ATOM 4716 C C . MET A 1 632 ? -23.698 -13.873 34.259 1.00 72.12 632 MET A C 1
ATOM 4718 O O . MET A 1 632 ? -22.958 -12.927 34.513 1.00 72.12 632 MET A O 1
ATOM 4722 N N . GLY A 1 633 ? -24.481 -14.411 35.203 1.00 77.44 633 GLY A N 1
ATOM 4723 C CA . GLY A 1 633 ? -24.416 -14.018 36.617 1.00 77.44 633 GLY A CA 1
ATOM 4724 C C . GLY A 1 633 ? -24.899 -12.592 36.909 1.00 77.44 633 GLY A C 1
ATOM 4725 O O . GLY A 1 633 ? -24.479 -11.980 37.897 1.00 77.44 633 GLY A O 1
ATOM 4726 N N . HIS A 1 634 ? -25.750 -12.030 36.044 1.00 82.00 634 HIS A N 1
ATOM 4727 C CA . HIS A 1 634 ? -26.348 -10.716 36.278 1.00 82.00 634 HIS A CA 1
ATOM 4728 C C . HIS A 1 634 ? -27.390 -10.748 37.417 1.00 82.00 634 HIS A C 1
ATOM 4730 O O . HIS A 1 634 ? -28.119 -11.729 37.542 1.00 82.00 634 HIS A O 1
ATOM 4736 N N . LEU A 1 635 ? -27.475 -9.665 38.210 1.00 75.00 635 LEU A N 1
ATOM 4737 C CA . LEU A 1 635 ? -28.484 -9.476 39.276 1.00 75.00 635 LEU A CA 1
ATOM 4738 C C . LEU A 1 635 ? -29.920 -9.369 38.765 1.00 75.00 635 LEU A C 1
ATOM 4740 O O . LEU A 1 635 ? -30.116 -8.717 37.712 1.00 75.00 635 LEU A O 1
#

Nearest PDB structures (foldseek):
  2bz1-assembly1_A-2  TM=9.377E-01  e=1.300E-14  Escherichia coli
  8ttf-assembly1_A  TM=8.518E-01  e=1.747E-11  Staphylococcus aureus
  9b3o-assembly1_A  TM=8.747E-01  e=8.208E-10  Staphylococcus aureus
  9b3l-assembly1_A  TM=8.477E-01  e=6.402E-10  Staphylococcus aureus
  8jtc-assembly1_A  TM=8.755E-01  e=7.065E-09  Homo sapiens

Sequence (635 aa):
MVGLISALYALMQFIAAPTIGSLSDRFGRRPVLLLCLAGTACAYIVLGLADSLLLIALAVALDGITGGTNATAQAYIADVTTPEQRARGLGIVGAAFGLGLMLGPALGGLLSGYGLWLPAFGAATVAVINIGFGLLVLPESLPLEHRSRGPLNVNPFIQFVALQSGRYLRGMLLAIFLLNLAFAGLQSNFPLFSMEQFDWDARDNGLFFAFVGVCAVVTQGLLLGVLQPRIGERRLALFGLALMALALLLVALVPQAWLLYPLVGLIALGSGLAIPALTALVSGQVGEQRQGALMGGLQSLLSVTLIVGPVLAGLIFDGLGPPVPYLLGGLLVALAWISAAIATGEGWRRDDAVAAAREAGGVSYSVGGVLYSAADVRFRVCARCSSPRSGVCRKQTYASTHERSNARVSCFSCPSWQTGRPGCVPFTTIRAEYPERTAMTMILPHVKSVATTTLPTRYGNFTMHIYNDEADKEQVALTVGAPSSAVPLVRLHSECLTGDVFHSQRCDCGEQLEMSLARLHEEGCGVLLYLRQEGRGIGLTNKIRAYALQDQGLDTLDANHALGLPADAREYGVAAAMLHDLGVTAVRLLTNNPEKIEALEAYGIRIAERVAVQVAPNRFNRLYLRTKHERMGHL